Protein 3WA2 (pdb70)

Foldseek 3Di:
DDLQFFDDLVLLVLVLVLCVVVVNFDPQKWWLFKGWAHDDPPVVPDDDFIKMWTWIDGLQPAFIKIWIAGSVVSHTPDIDGDQCLAAHDGFDAPVCFCLVLVLLLPDPVSVVLCVVQVHDSVFKDWGFAFFAADDDPVCRSFDKGKIWIFGAPDDLFDSLQWTWPQWMWMARRSVSGTDDIGGRDGARTHDDTFRCVDCVVVPDDDPPDDDDAAEDPVAAQWDAPSQAWIDHLQWTWGWYQGQQFGTKIAQTWGCQPPDTFTWFGIKTFQWKKKQFDDPDPRPNRGIDGCRQRHRFNNFWAQDDECPRDHYRWDFHWHWTAGGNSRIDTRHRFKTKHKAWDAWDDWDQDPVVRDTDTATKMWIWIWIWGDDPQIKIWIWIAINQGKIKIKIWDWGFANKHFQDPVGDPAWDDQDVRIIGGWIKIKTKMKTQTAGRHQFKWKWKKFKAQDAQDPVHVVRPDIGMDIHTQWWQVSFFAADDVVRPIKMKMFAQPDAAPVRHTWIKIKFFPRDDFDPDDCPDSCCQQPVVRNTFKGKAADDSLQRHQRHNHSRNHRGNDHDNVRSVVGDTNNRGRMMMMGMKIGTDRDDNCPPPIHGIDMGIIMMHIDNSHNDRSCPPRDHDD

Sequence (620 aa):
ASPFRLASAGEIISEEVQGILRTAGLLGPEKRIAYLGVLDPARGAGSEAEDDRRFRRVFIHDVSGARRPQQEVTVVSVVTNGTVIISSAVVELDTAATGELLPVLEEEEFEVVVEQLLLATDERWLKALAARNLDVSKKVRVVAAPLSAGVFEYAEERRGRRILRGLAFVQDFPEDSAWAHPVDGLVAYVVDDVVVSKEVTRRVIDTGVVFPVPAEHGNYTDPEELTGPLRTTQKPISITQPEGPSFTVTGGNHIIEWEKWSLDVGFDVREGVVVLHNIAFRRRDGDRRLRPIINRASIAEMMVVPYGDPSPIRSWQNYFDTGEYLVGQYANSSLELLGCDCLGDITYLSPVISDAFGNPRREIRNGICMHEEDWGIILAKHSDLWSGINYTTRRNRRRMMVIISSFFTTIIGNDYGFFYWYLYLDDGTIIEFEAKATGVVVFTSAFPEGGSDNISSQLAPGLGAPPFHQHIFSARLDMAIDGFTTNRRVEEEDVVVRRQTMMGPGNERGNAFSRKRTVLTRRESEAVRREADARTTGRTWIISNPESKNRLNEPVGYKLLHAHNQQPTLLADPPGSSIARRRAAFATKDLWVTRYADDDERYPTGDFVNQHSSGGGGAGLLPSSSYYIIAQDRDIDGQDIVVWHTFGLLTHHFPRRVVEDWPIMMPPVDDTTVGFKKLRPEGFFDRSPVLDVPANP

Structure (mmCIF, N/CA/C/O backbone):
data_3WA2
#
_entry.id   3WA2
#
_cell.length_a   157.745
_cell.length_b   62.379
_cell.length_c   92.076
_cell.angle_alpha   90.00
_cell.angle_beta   112.10
_cell.angle_gamma   90.00
#
_symmetry.space_group_name_H-M   'C 1 2 1'
#
loop_
_entity.id
_entity.type
_entity.pdbx_description
1 polymer 'Phenylethylamine oxidase'
2 non-polymer 'COPPER (II) ION'
3 non-polymer 'SODIUM ION'
4 non-polymer 1,2-ETHANEDIOL
5 non-polymer DI(HYDROXYETHYL)ETHER
6 non-polymer 'TRIETHYLENE GLYCOL'
7 non-polymer 'TETRAETHYLENE GLYCOL'
8 non-polymer 'PENTAETHYLENE GLYCOL'
9 non-polymer 'OXYGEN MOLECULE'
10 water water
#
loop_
_atom_site.group_PDB
_atom_site.id
_atom_site.type_symbol
_atom_site.label_atom_id
_atom_site.label_alt_id
_atom_site.label_comp_id
_atom_site.label_asym_id
_atom_site.label_entity_id
_atom_site.label_seq_id
_atom_site.pdbx_PDB_ins_code
_atom_site.Cartn_x
_atom_site.Cartn_y
_atom_site.Cartn_z
_atom_site.occupancy
_atom_site.B_iso_or_equiv
_atom_site.auth_seq_id
_atom_site.auth_comp_id
_atom_site.auth_asym_id
_atom_site.auth_atom_id
_atom_site.pdbx_PDB_model_num
ATOM 1 N N . ALA A 1 1 ? 15.242 16.970 59.078 1.00 42.02 9 ALA X N 1
ATOM 2 C CA . ALA A 1 1 ? 14.620 16.656 57.791 1.00 31.23 9 ALA X CA 1
ATOM 3 C C . ALA A 1 1 ? 13.992 15.267 57.802 1.00 25.81 9 ALA X C 1
ATOM 4 O O . ALA A 1 1 ? 14.566 14.328 58.351 1.00 31.50 9 ALA X O 1
ATOM 10 N N . SER A 1 2 ? 12.813 15.126 57.199 1.00 27.83 10 SER X N 1
ATOM 11 C CA . SER A 1 2 ? 12.158 13.829 57.139 1.00 21.27 10 SER X CA 1
ATOM 12 C C . SER A 1 2 ? 12.940 12.892 56.261 1.00 17.69 10 SER X C 1
ATOM 13 O O . SER A 1 2 ? 13.231 13.214 55.087 1.00 18.57 10 SER X O 1
ATOM 21 N N . PRO A 1 3 ? 13.217 11.692 56.775 1.00 18.68 11 PRO X N 1
ATOM 22 C CA . PRO A 1 3 ? 13.852 10.703 55.911 1.00 19.42 11 PRO X CA 1
ATOM 23 C C . PRO A 1 3 ? 12.954 10.264 54.755 1.00 15.68 11 PRO X C 1
ATOM 24 O O . PRO A 1 3 ? 13.465 9.586 53.868 1.00 16.79 11 PRO X O 1
ATOM 35 N N . PHE A 1 4 ? 11.662 10.621 54.768 1.00 14.69 12 PHE X N 1
ATOM 36 C CA . PHE A 1 4 ? 10.730 10.248 53.699 1.00 14.38 12 PHE X CA 1
ATOM 37 C C . PHE A 1 4 ? 10.505 11.359 52.666 1.00 12.91 12 PHE X C 1
ATOM 38 O O . PHE A 1 4 ? 9.643 11.226 51.804 1.00 13.11 12 PHE X O 1
ATOM 55 N N . ARG A 1 5 ? 11.298 12.431 52.724 1.00 12.39 13 ARG X N 1
ATOM 56 C CA . ARG A 1 5 ? 11.131 13.513 51.767 1.00 12.83 13 ARG X CA 1
ATOM 57 C C . ARG A 1 5 ? 11.399 13.025 50.330 1.00 12.05 13 ARG X C 1
ATOM 58 O O . ARG A 1 5 ? 12.142 12.074 50.107 1.00 13.19 13 ARG X O 1
ATOM 79 N N . LEU A 1 6 ? 10.819 13.720 49.367 1.00 12.16 14 LEU X N 1
ATOM 80 C CA . LEU A 1 6 ? 11.096 13.445 47.965 1.00 11.29 14 LEU X CA 1
ATOM 81 C C . LEU A 1 6 ? 12.567 13.656 47.663 1.00 12.51 14 LEU X C 1
ATOM 82 O O . LEU A 1 6 ? 13.204 14.523 48.233 1.00 14.52 14 LEU X O 1
ATOM 98 N N . ALA A 1 7 ? 13.122 12.871 46.749 1.00 13.18 15 ALA X N 1
ATOM 99 C CA . ALA A 1 7 ? 14.458 13.137 46.214 1.00 13.09 15 ALA X CA 1
ATOM 100 C C . ALA A 1 7 ? 14.530 14.549 45.650 1.00 13.87 15 ALA X C 1
ATOM 101 O O . ALA A 1 7 ? 13.623 14.990 44.941 1.00 16.09 15 ALA X O 1
ATOM 108 N N . SER A 1 8 ? 15.626 15.260 45.938 1.00 14.90 16 SER X N 1
ATOM 109 C CA . SER A 1 8 ? 15.834 16.575 45.347 1.00 15.26 16 SER X CA 1
ATOM 110 C C . SER A 1 8 ? 16.820 16.484 44.205 1.00 13.10 16 SER X C 1
ATOM 111 O O . SER A 1 8 ? 17.569 15.503 44.092 1.00 13.53 16 SER X O 1
ATOM 119 N N . ALA A 1 9 ? 16.806 17.509 43.364 1.00 13.85 17 ALA X N 1
ATOM 120 C CA . ALA A 1 9 ? 17.740 17.601 42.249 1.00 14.37 17 ALA X CA 1
ATOM 121 C C . ALA A 1 9 ? 19.179 17.454 42.737 1.00 12.89 17 ALA X C 1
ATOM 122 O O . ALA A 1 9 ? 19.975 16.752 42.116 1.00 13.75 17 ALA X O 1
ATOM 129 N N . GLY A 1 10 ? 19.509 18.082 43.860 1.00 14.47 18 GLY X N 1
ATOM 130 C CA . GLY A 1 10 ? 20.856 18.002 44.390 1.00 14.67 18 GLY X CA 1
ATOM 131 C C . GLY A 1 10 ? 21.249 16.608 44.843 1.00 13.43 18 GLY X C 1
ATOM 132 O O . GLY A 1 10 ? 22.404 16.188 44.685 1.00 15.74 18 GLY X O 1
ATOM 136 N N . GLU A 1 11 ? 20.300 15.851 45.394 1.00 13.59 19 GLU X N 1
ATOM 137 C CA . GLU A 1 11 ? 20.612 14.479 45.737 1.00 14.04 19 GLU X CA 1
ATOM 138 C C . GLU A 1 11 ? 20.940 13.665 44.492 1.00 12.17 19 GLU X C 1
ATOM 139 O O . GLU A 1 11 ? 21.855 12.845 44.522 1.00 13.83 19 GLU X O 1
ATOM 151 N N A ILE A 1 12 ? 20.172 13.871 43.420 0.20 13.82 20 ILE X N 1
ATOM 152 N N B ILE A 1 12 ? 20.183 13.846 43.417 0.80 12.26 20 ILE X N 1
ATOM 153 C CA A ILE A 1 12 ? 20.412 13.186 42.154 0.20 11.58 20 ILE X CA 1
ATOM 154 C CA B ILE A 1 12 ? 20.459 13.088 42.218 0.80 12.39 20 ILE X CA 1
ATOM 155 C C A ILE A 1 12 ? 21.820 13.480 41.667 0.20 14.11 20 ILE X C 1
ATOM 156 C C B ILE A 1 12 ? 21.837 13.470 41.644 0.80 12.79 20 ILE X C 1
ATOM 157 O O A ILE A 1 12 ? 22.581 12.575 41.322 0.20 15.10 20 ILE X O 1
ATOM 158 O O B ILE A 1 12 ? 22.620 12.602 41.254 0.80 13.17 20 ILE X O 1
ATOM 189 N N . SER A 1 13 ? 22.153 14.764 41.640 1.00 13.13 21 SER X N 1
ATOM 190 C CA . SER A 1 13 ? 23.452 15.213 41.177 1.00 15.48 21 SER X CA 1
ATOM 191 C C . SER A 1 13 ? 24.555 14.655 42.047 1.00 14.32 21 SER X C 1
ATOM 192 O O . SER A 1 13 ? 25.645 14.360 41.571 1.00 15.03 21 SER X O 1
ATOM 201 N N . GLU A 1 14 ? 24.308 14.556 43.337 1.00 14.45 22 GLU X N 1
ATOM 202 C CA A GLU A 1 14 ? 25.320 13.975 44.206 0.42 13.62 22 GLU X CA 1
ATOM 203 C CA B GLU A 1 14 ? 25.260 13.966 44.251 0.58 15.48 22 GLU X CA 1
ATOM 204 C C . GLU A 1 14 ? 25.487 12.481 43.940 1.00 13.06 22 GLU X C 1
ATOM 205 O O . GLU A 1 14 ? 26.615 11.987 43.977 1.00 15.58 22 GLU X O 1
ATOM 228 N N . VAL A 1 15 ? 24.404 11.754 43.656 1.00 13.12 23 VAL X N 1
ATOM 229 C CA . VAL A 1 15 ? 24.557 10.363 43.270 1.00 12.40 23 VAL X CA 1
ATOM 230 C C . VAL A 1 15 ? 25.417 10.263 42.019 1.00 12.40 23 VAL X C 1
ATOM 231 O O . VAL A 1 15 ? 26.335 9.436 41.955 1.00 12.61 23 VAL X O 1
ATOM 244 N N . GLN A 1 16 ? 25.133 11.106 41.032 1.00 12.41 24 GLN X N 1
ATOM 245 C CA . GLN A 1 16 ? 25.942 11.169 39.816 1.00 12.19 24 GLN X CA 1
ATOM 246 C C . GLN A 1 16 ? 27.418 11.371 40.148 1.00 12.94 24 GLN X C 1
ATOM 247 O O . GLN A 1 16 ? 28.286 10.656 39.623 1.00 13.85 24 GLN X O 1
ATOM 261 N N . GLY A 1 17 ? 27.706 12.327 41.028 1.00 13.80 25 GLY X N 1
ATOM 262 C CA . GLY A 1 17 ? 29.078 12.643 41.370 1.00 14.98 25 GLY X CA 1
ATOM 263 C C . GLY A 1 17 ? 29.760 11.510 42.103 1.00 13.31 25 GLY X C 1
ATOM 264 O O . GLY A 1 17 ? 30.940 11.212 41.893 1.00 14.99 25 GLY X O 1
ATOM 268 N N . ILE A 1 18 ? 29.031 10.881 43.015 1.00 14.41 26 ILE X N 1
ATOM 269 C CA . ILE A 1 18 ? 29.571 9.754 43.749 1.00 13.64 26 ILE X CA 1
ATOM 270 C C . ILE A 1 18 ? 29.907 8.587 42.799 1.00 12.69 26 ILE X C 1
ATOM 271 O O . ILE A 1 18 ? 30.979 7.972 42.893 1.00 14.42 26 ILE X O 1
ATOM 287 N N . LEU A 1 19 ? 28.977 8.253 41.903 1.00 13.58 27 LEU X N 1
ATOM 288 C CA . LEU A 1 19 ? 29.209 7.190 40.933 1.00 13.05 27 LEU X CA 1
ATOM 289 C C . LEU A 1 19 ? 30.402 7.518 40.046 1.00 12.78 27 LEU X C 1
ATOM 290 O O . LEU A 1 19 ? 31.240 6.646 39.786 1.00 14.45 27 LEU X O 1
ATOM 306 N N . ARG A 1 20 ? 30.479 8.773 39.596 1.00 13.55 28 ARG X N 1
ATOM 307 C CA . ARG A 1 20 ? 31.592 9.216 38.753 1.00 13.10 28 ARG X CA 1
ATOM 308 C C . ARG A 1 20 ? 32.907 9.003 39.461 1.00 13.51 28 ARG X C 1
ATOM 309 O O . ARG A 1 20 ? 33.828 8.409 38.919 1.00 15.67 28 ARG X O 1
ATOM 330 N N . THR A 1 21 ? 33.006 9.505 40.686 1.00 14.42 29 THR X N 1
ATOM 331 C CA . THR A 1 21 ? 34.263 9.467 41.423 1.00 14.33 29 THR X CA 1
ATOM 332 C C . THR A 1 21 ? 34.662 8.005 41.699 1.00 14.92 29 THR X C 1
ATOM 333 O O . THR A 1 21 ? 35.858 7.681 41.753 1.00 18.46 29 THR X O 1
ATOM 344 N N . ALA A 1 22 ? 33.680 7.116 41.850 1.00 15.69 30 ALA X N 1
ATOM 345 C CA . ALA A 1 22 ? 33.955 5.712 42.122 1.00 16.89 30 ALA X CA 1
ATOM 346 C C . ALA A 1 22 ? 34.301 4.884 40.870 1.00 18.11 30 ALA X C 1
ATOM 347 O O . ALA A 1 22 ? 34.620 3.703 40.975 1.00 20.56 30 ALA X O 1
ATOM 354 N N . GLY A 1 23 ? 34.232 5.484 39.691 1.00 17.44 31 GLY X N 1
ATOM 355 C CA . GLY A 1 23 ? 34.533 4.778 38.458 1.00 17.33 31 GLY X CA 1
ATOM 356 C C . GLY A 1 23 ? 33.380 3.987 37.870 1.00 17.64 31 GLY X C 1
ATOM 357 O O . GLY A 1 23 ? 33.590 3.127 37.010 1.00 19.34 31 GLY X O 1
ATOM 361 N N . LEU A 1 24 ? 32.163 4.301 38.302 1.00 16.33 32 LEU X N 1
ATOM 362 C CA . LEU A 1 24 ? 30.984 3.517 37.944 1.00 16.06 32 LEU X CA 1
ATOM 363 C C . LEU A 1 24 ? 30.096 4.214 36.928 1.00 14.71 32 LEU X C 1
ATOM 364 O O . LEU A 1 24 ? 29.045 3.658 36.540 1.00 18.53 32 LEU X O 1
ATOM 380 N N . LEU A 1 25 ? 30.475 5.428 36.521 1.00 15.08 33 LEU X N 1
ATOM 381 C CA . LEU A 1 25 ? 29.652 6.188 35.589 1.00 15.23 33 LEU X CA 1
ATOM 382 C C . LEU A 1 25 ? 30.457 6.906 34.511 1.00 14.77 33 LEU X C 1
ATOM 383 O O . LEU A 1 25 ? 30.340 8.113 34.340 1.00 16.57 33 LEU X O 1
ATOM 399 N N . GLY A 1 26 ? 31.259 6.148 33.781 1.00 15.32 34 GLY X N 1
ATOM 400 C CA . GLY A 1 26 ? 31.931 6.670 32.604 1.00 17.34 34 GLY X CA 1
ATOM 401 C C . GLY A 1 26 ? 30.953 6.898 31.458 1.00 16.92 34 GLY X C 1
ATOM 402 O O . GLY A 1 26 ? 29.744 6.644 31.575 1.00 16.16 34 GLY X O 1
ATOM 406 N N . PRO A 1 27 ? 31.477 7.370 30.316 1.00 17.74 35 PRO X N 1
ATOM 407 C CA . PRO A 1 27 ? 30.629 7.790 29.187 1.00 17.41 35 PRO X CA 1
ATOM 408 C C . PRO A 1 27 ? 29.847 6.656 28.503 1.00 15.93 35 PRO X C 1
ATOM 409 O O . PRO A 1 27 ? 28.877 6.949 27.801 1.00 18.96 35 PRO X O 1
ATOM 420 N N . GLU A 1 28 ? 30.219 5.402 28.744 1.00 16.68 36 GLU X N 1
ATOM 421 C CA . GLU A 1 28 ? 29.496 4.271 28.180 1.00 17.58 36 GLU X CA 1
ATOM 422 C C . GLU A 1 28 ? 28.317 3.817 29.072 1.00 15.78 36 GLU X C 1
ATOM 423 O O . GLU A 1 28 ? 27.596 2.901 28.701 1.00 16.30 36 GLU X O 1
ATOM 435 N N . LYS A 1 29 ? 28.142 4.441 30.233 1.00 15.08 37 LYS X N 1
ATOM 436 C CA . LYS A 1 29 ? 27.130 4.020 31.198 1.00 14.81 37 LYS X CA 1
ATOM 437 C C . LYS A 1 29 ? 25.807 4.779 31.029 1.00 14.04 37 LYS X C 1
ATOM 438 O O . LYS A 1 29 ? 25.796 5.940 30.623 1.00 15.41 37 LYS X O 1
ATOM 457 N N . ARG A 1 30 ? 24.697 4.104 31.327 1.00 15.56 38 ARG X N 1
ATOM 458 C CA . ARG A 1 30 ? 23.377 4.701 31.250 1.00 15.54 38 ARG X CA 1
ATOM 459 C C . ARG A 1 30 ? 22.606 4.244 32.455 1.00 15.27 38 ARG X C 1
ATOM 460 O O . ARG A 1 30 ? 22.506 3.036 32.711 1.00 17.60 38 ARG X O 1
ATOM 481 N N . ILE A 1 31 ? 22.032 5.190 33.172 1.00 13.57 39 ILE X N 1
ATOM 482 C CA . ILE A 1 31 ? 21.197 4.857 34.327 1.00 12.10 39 ILE X CA 1
ATOM 483 C C . ILE A 1 31 ? 19.813 4.417 33.852 1.00 11.55 39 ILE X C 1
ATOM 484 O O . ILE A 1 31 ? 19.111 5.197 33.204 1.00 14.21 39 ILE X O 1
ATOM 500 N N . ALA A 1 32 ? 19.455 3.155 34.128 1.00 12.26 40 ALA X N 1
ATOM 501 C CA . ALA A 1 32 ? 18.162 2.607 33.728 1.00 11.88 40 ALA X CA 1
ATOM 502 C C . ALA A 1 32 ? 17.115 2.721 34.833 1.00 9.98 40 ALA X C 1
ATOM 503 O O . ALA A 1 32 ? 15.915 2.617 34.560 1.00 12.98 40 ALA X O 1
ATOM 510 N N . TYR A 1 33 ? 17.578 2.889 36.073 1.00 11.11 41 TYR X N 1
ATOM 511 C CA . TYR A 1 33 ? 16.701 3.058 37.238 1.00 10.21 41 TYR X CA 1
ATOM 512 C C . TYR A 1 33 ? 17.507 3.773 38.318 1.00 10.61 41 TYR X C 1
ATOM 513 O O . TYR A 1 33 ? 18.676 3.443 38.527 1.00 10.84 41 TYR X O 1
ATOM 531 N N . LEU A 1 34 ? 16.897 4.731 39.006 1.00 10.12 42 LEU X N 1
ATOM 532 C CA . LEU A 1 34 ? 17.522 5.376 40.152 1.00 10.32 42 LEU X CA 1
ATOM 533 C C . LEU A 1 34 ? 16.403 5.792 41.086 1.00 10.36 42 LEU X C 1
ATOM 534 O O . LEU A 1 34 ? 15.441 6.399 40.643 1.00 10.62 42 LEU X O 1
ATOM 550 N N . GLY A 1 35 ? 16.529 5.482 42.375 1.00 10.19 43 GLY X N 1
ATOM 551 C CA . GLY A 1 35 ? 15.542 5.942 43.325 1.00 11.19 43 GLY X CA 1
ATOM 552 C C . GLY A 1 35 ? 16.058 5.891 44.750 1.00 10.85 43 GLY X C 1
ATOM 553 O O . GLY A 1 35 ? 16.927 5.080 45.077 1.00 11.29 43 GLY X O 1
ATOM 557 N N . VAL A 1 36 ? 15.500 6.739 45.607 1.00 11.67 44 VAL X N 1
ATOM 558 C CA . VAL A 1 36 ? 15.833 6.725 47.022 1.00 12.13 44 VAL X CA 1
ATOM 559 C C . VAL A 1 36 ? 15.270 5.451 47.629 1.00 12.53 44 VAL X C 1
ATOM 560 O O . VAL A 1 36 ? 14.203 4.979 47.237 1.00 15.23 44 VAL X O 1
ATOM 573 N N . LEU A 1 37 ? 16.022 4.905 48.574 1.00 12.47 45 LEU X N 1
ATOM 574 C CA . LEU A 1 37 ? 15.565 3.820 49.418 1.00 14.05 45 LEU X CA 1
ATOM 575 C C . LEU A 1 37 ? 14.872 4.331 50.665 1.00 12.47 45 LEU X C 1
ATOM 576 O O . LEU A 1 37 ? 15.173 5.404 51.180 1.00 14.51 45 LEU X O 1
ATOM 592 N N . ASP A 1 38 ? 13.907 3.561 51.140 1.00 12.71 46 ASP X N 1
ATOM 593 C CA . ASP A 1 38 ? 13.226 3.904 52.371 1.00 13.78 46 ASP X CA 1
ATOM 594 C C . ASP A 1 38 ? 14.151 3.641 53.548 1.00 13.15 46 ASP X C 1
ATOM 595 O O . ASP A 1 38 ? 15.067 2.832 53.444 1.00 15.04 46 ASP X O 1
ATOM 604 N N . PRO A 1 39 ? 13.899 4.317 54.670 1.00 16.29 47 PRO X N 1
ATOM 605 C CA . PRO A 1 39 ? 14.697 4.092 55.873 1.00 21.77 47 PRO X CA 1
ATOM 606 C C . PRO A 1 39 ? 14.546 2.672 56.356 1.00 22.20 47 PRO X C 1
ATOM 607 O O . PRO A 1 39 ? 13.465 2.104 56.219 1.00 23.17 47 PRO X O 1
ATOM 618 N N . ALA A 1 40 ? 15.601 2.129 56.955 1.00 33.79 48 ALA X N 1
ATOM 619 C CA . ALA A 1 40 ? 15.535 0.823 57.595 1.00 38.93 48 ALA X CA 1
ATOM 620 C C . ALA A 1 40 ? 14.634 0.869 58.823 1.00 56.77 48 ALA X C 1
ATOM 621 O O . ALA A 1 40 ? 14.418 1.928 59.410 1.00 89.79 48 ALA X O 1
ATOM 628 N N . ARG A 1 41 ? 14.098 -0.289 59.191 1.00 50.11 49 ARG X N 1
ATOM 629 C CA . ARG A 1 41 ? 13.315 -0.424 60.409 1.00 39.90 49 ARG X CA 1
ATOM 630 C C . ARG A 1 41 ? 14.136 0.013 61.620 1.00 69.21 49 ARG X C 1
ATOM 631 O O . ARG A 1 41 ? 15.326 -0.283 61.709 1.00 110.18 49 ARG X O 1
ATOM 652 N N . GLY A 1 42 ? 13.494 0.723 62.542 1.00 76.39 50 GLY X N 1
ATOM 653 C CA . GLY A 1 42 ? 14.133 1.135 63.779 1.00 81.68 50 GLY X CA 1
ATOM 654 C C . GLY A 1 42 ? 15.210 2.186 63.583 1.00 61.41 50 GLY X C 1
ATOM 655 O O . GLY A 1 42 ? 16.017 2.425 64.483 1.00 75.06 50 GLY X O 1
ATOM 659 N N . ALA A 1 43 ? 15.220 2.822 62.415 1.00 49.93 51 ALA X N 1
ATOM 660 C CA . ALA A 1 43 ? 16.246 3.807 62.086 1.00 55.28 51 ALA X CA 1
ATOM 661 C C . ALA A 1 43 ? 15.794 5.219 62.428 1.00 74.12 51 ALA X C 1
ATOM 662 O O . ALA A 1 43 ? 16.619 6.134 62.477 1.00 85.42 51 ALA X O 1
ATOM 669 N N . GLY A 1 44 ? 14.489 5.386 62.647 1.00 82.90 52 GLY X N 1
ATOM 670 C CA . GLY A 1 44 ? 13.901 6.668 63.003 1.00 120.00 52 GLY X CA 1
ATOM 671 C C . GLY A 1 44 ? 14.787 7.467 63.932 1.00 119.30 52 GLY X C 1
ATOM 672 O O . GLY A 1 44 ? 14.944 8.679 63.769 1.00 102.31 52 GLY X O 1
ATOM 676 N N . SER A 1 45 ? 15.367 6.776 64.909 1.00 98.32 53 SER X N 1
ATOM 677 C CA . SER A 1 45 ? 16.442 7.328 65.717 1.00 127.97 53 SER X CA 1
ATOM 678 C C . SER A 1 45 ? 17.760 6.649 65.325 1.00 96.09 53 SER X C 1
ATOM 679 O O . SER A 1 45 ? 17.943 5.464 65.614 1.00 138.47 53 SER X O 1
ATOM 687 N N . GLU A 1 46 ? 18.679 7.358 64.667 1.00 96.18 54 GLU X N 1
ATOM 688 C CA . GLU A 1 46 ? 18.534 8.766 64.297 1.00 130.27 54 GLU X CA 1
ATOM 689 C C . GLU A 1 46 ? 19.587 9.075 63.240 1.00 101.87 54 GLU X C 1
ATOM 690 O O . GLU A 1 46 ? 20.317 8.181 62.816 1.00 169.03 54 GLU X O 1
ATOM 702 N N . ALA A 1 47 ? 19.613 10.327 62.786 1.00 135.44 55 ALA X N 1
ATOM 703 C CA . ALA A 1 47 ? 20.630 10.855 61.887 1.00 95.54 55 ALA X CA 1
ATOM 704 C C . ALA A 1 47 ? 20.356 10.405 60.470 1.00 79.74 55 ALA X C 1
ATOM 705 O O . ALA A 1 47 ? 19.954 9.270 60.232 1.00 76.12 55 ALA X O 1
ATOM 712 N N . GLU A 1 48 ? 20.575 11.320 59.537 1.00 99.28 56 GLU X N 1
ATOM 713 C CA . GLU A 1 48 ? 20.310 11.073 58.135 1.00 57.94 56 GLU X CA 1
ATOM 714 C C . GLU A 1 48 ? 21.079 9.877 57.617 1.00 31.17 56 GLU X C 1
ATOM 715 O O . GLU A 1 48 ? 22.212 9.666 57.994 1.00 30.38 56 GLU X O 1
ATOM 727 N N A ASP A 1 49 ? 20.473 9.2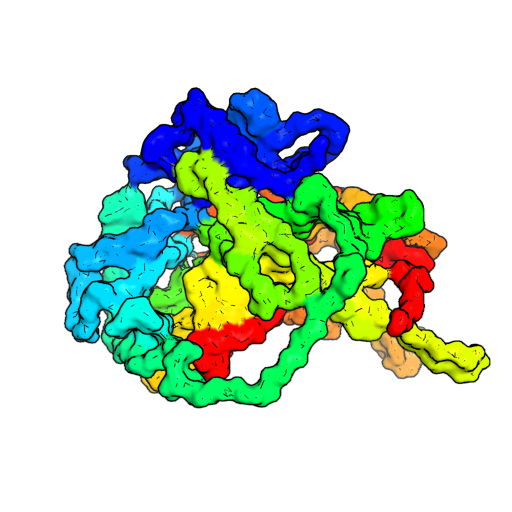04 56.640 0.22 22.32 57 ASP X N 1
ATOM 728 N N B ASP A 1 49 ? 20.423 9.010 56.852 0.78 36.62 57 ASP X N 1
ATOM 729 C CA A ASP A 1 49 ? 21.058 8.036 55.996 0.22 18.45 57 ASP X CA 1
ATOM 730 C CA B ASP A 1 49 ? 21.136 8.149 55.905 0.78 26.79 57 ASP X CA 1
ATOM 731 C C A ASP A 1 49 ? 20.430 7.804 54.608 0.22 19.20 57 ASP X C 1
ATOM 732 C C B ASP A 1 49 ? 20.231 7.925 54.719 0.78 18.39 57 ASP X C 1
ATOM 733 O O A ASP A 1 49 ? 20.029 6.684 54.279 0.22 23.17 57 ASP X O 1
ATOM 734 O O B ASP A 1 49 ? 19.436 6.975 54.645 0.78 19.60 57 ASP X O 1
ATOM 751 N N . ARG A 1 50 ? 20.356 8.862 53.796 1.00 16.14 58 ARG X N 1
ATOM 752 C CA . ARG A 1 50 ? 19.669 8.824 52.524 1.00 13.98 58 ARG X CA 1
ATOM 753 C C . ARG A 1 50 ? 20.490 8.004 51.554 1.00 13.09 58 ARG X C 1
ATOM 754 O O . ARG A 1 50 ? 21.612 8.374 51.188 1.00 16.23 58 ARG X O 1
ATOM 776 N N . ARG A 1 51 ? 19.944 6.852 51.173 1.00 13.67 59 ARG X N 1
ATOM 777 C CA . ARG A 1 51 ? 20.592 5.948 50.244 1.00 12.85 59 ARG X CA 1
ATOM 778 C C . ARG A 1 51 ? 19.796 5.859 48.952 1.00 12.53 59 ARG X C 1
ATOM 779 O O . ARG A 1 51 ? 18.573 5.929 48.973 1.00 13.33 59 ARG X O 1
ATOM 800 N N . PHE A 1 52 ? 20.499 5.708 47.832 1.00 11.72 60 PHE X N 1
ATOM 801 C CA . PHE A 1 52 ? 19.897 5.577 46.510 1.00 12.64 60 PHE X CA 1
ATOM 802 C C . PHE A 1 52 ? 20.354 4.282 45.852 1.00 11.38 60 PHE X C 1
ATOM 803 O O . PHE A 1 52 ? 21.533 3.910 45.933 1.00 14.01 60 PHE X O 1
ATOM 820 N N A ARG A 1 53 ? 19.427 3.621 45.163 0.48 11.13 61 ARG X N 1
ATOM 821 N N B ARG A 1 53 ? 19.416 3.604 45.191 0.52 11.08 61 ARG X N 1
ATOM 822 C CA A ARG A 1 53 ? 19.731 2.405 44.436 0.48 11.02 61 ARG X CA 1
ATOM 823 C CA B ARG A 1 53 ? 19.693 2.392 44.439 0.52 11.27 61 ARG X CA 1
ATOM 824 C C A ARG A 1 53 ? 19.639 2.673 42.938 0.48 10.97 61 ARG X C 1
ATOM 825 C C B ARG A 1 53 ? 19.693 2.752 42.957 0.52 10.07 61 ARG X C 1
ATOM 826 O O A ARG A 1 53 ? 18.716 3.332 42.469 0.48 11.78 61 ARG X O 1
ATOM 827 O O B ARG A 1 53 ? 18.884 3.572 42.515 0.52 9.60 61 ARG X O 1
ATOM 868 N N . VAL A 1 54 ? 20.621 2.167 42.202 1.00 11.40 62 VAL X N 1
ATOM 869 C CA . VAL A 1 54 ? 20.827 2.540 40.817 1.00 12.08 62 VAL X CA 1
ATOM 870 C C . VAL A 1 54 ? 21.084 1.283 39.998 1.00 11.35 62 VAL X C 1
ATOM 871 O O . VAL A 1 54 ? 21.857 0.411 40.427 1.00 12.60 62 VAL X O 1
ATOM 885 N N . PHE A 1 55 ? 20.439 1.174 38.834 1.00 11.54 63 PHE X N 1
ATOM 886 C CA . PHE A 1 55 ? 20.716 0.100 37.863 1.00 11.86 63 PHE X CA 1
ATOM 887 C C . PHE A 1 55 ? 21.443 0.792 36.700 1.00 11.52 63 PHE X C 1
ATOM 888 O O . PHE A 1 55 ? 20.905 1.723 36.099 1.00 12.05 63 PHE X O 1
ATOM 905 N N . ILE A 1 56 ? 22.652 0.339 36.394 1.00 13.00 64 ILE X N 1
ATOM 906 C CA . ILE A 1 56 ? 23.504 1.002 35.405 1.00 13.11 64 ILE X CA 1
ATOM 907 C C . ILE A 1 56 ? 23.790 0.075 34.223 1.00 12.86 64 ILE X C 1
ATOM 908 O O . ILE A 1 56 ? 24.446 -0.957 34.373 1.00 14.07 64 ILE X O 1
ATOM 924 N N . HIS A 1 57 ? 23.290 0.462 33.057 1.00 14.00 65 HIS X N 1
ATOM 925 C CA . HIS A 1 57 ? 23.497 -0.233 31.801 1.00 13.74 65 HIS X CA 1
ATOM 926 C C . HIS A 1 57 ? 24.820 0.223 31.176 1.00 13.82 65 HIS X C 1
ATOM 927 O O . HIS A 1 57 ? 25.311 1.299 31.480 1.00 15.18 65 HIS X O 1
ATOM 942 N N . ASP A 1 58 ? 25.379 -0.611 30.311 1.00 14.82 66 ASP X N 1
ATOM 943 C CA . ASP A 1 58 ? 26.620 -0.285 29.615 1.00 14.61 66 ASP X CA 1
ATOM 944 C C . ASP A 1 58 ? 26.409 -0.495 28.118 1.00 14.76 66 ASP X C 1
ATOM 945 O O . ASP A 1 58 ? 26.114 -1.603 27.669 1.00 15.85 66 ASP X O 1
ATOM 954 N N . VAL A 1 59 ? 26.555 0.572 27.331 1.00 15.73 67 VAL X N 1
ATOM 955 C CA . VAL A 1 59 ? 26.254 0.477 25.900 1.00 15.20 67 VAL X CA 1
ATOM 956 C C . VAL A 1 59 ? 27.355 -0.206 25.090 1.00 16.57 67 VAL X C 1
ATOM 957 O O . VAL A 1 59 ? 27.157 -0.518 23.919 1.00 19.48 67 VAL X O 1
ATOM 970 N N . SER A 1 60 ? 28.503 -0.453 25.708 1.00 18.10 68 SER X N 1
ATOM 971 C CA . SER A 1 60 ? 29.633 -1.053 25.008 1.00 22.73 68 SER X CA 1
ATOM 972 C C . SER A 1 60 ? 29.602 -2.580 25.046 1.00 23.99 68 SER X C 1
ATOM 973 O O . SER A 1 60 ? 30.414 -3.225 24.399 1.00 27.07 68 SER X O 1
ATOM 981 N N . GLY A 1 61 ? 28.683 -3.159 25.813 1.00 20.27 69 GLY X N 1
ATOM 982 C CA . GLY A 1 61 ? 28.554 -4.602 25.879 1.00 22.55 69 GLY X CA 1
ATOM 983 C C . GLY A 1 61 ? 29.026 -5.218 27.184 1.00 22.32 69 GLY X C 1
ATOM 984 O O . GLY A 1 61 ? 28.867 -6.421 27.395 1.00 28.16 69 GLY X O 1
ATOM 988 N N . ALA A 1 62 ? 29.584 -4.398 28.067 1.00 20.69 70 ALA X N 1
ATOM 989 C CA . ALA A 1 62 ? 30.043 -4.880 29.359 1.00 20.94 70 ALA X CA 1
ATOM 990 C C . ALA A 1 62 ? 28.841 -5.149 30.253 1.00 18.50 70 ALA X C 1
ATOM 991 O O . ALA A 1 62 ? 27.715 -4.716 29.977 1.00 19.50 70 ALA X O 1
ATOM 998 N N . ARG A 1 63 ? 29.069 -5.861 31.340 1.00 18.57 71 ARG X N 1
ATOM 999 C CA A ARG A 1 63 ? 28.001 -6.220 32.263 0.40 19.17 71 ARG X CA 1
ATOM 1000 C CA B ARG A 1 63 ? 27.949 -6.199 32.192 0.60 17.57 71 ARG X CA 1
ATOM 1001 C C . ARG A 1 63 ? 27.413 -4.996 32.961 1.00 18.05 71 ARG X C 1
ATOM 1002 O O . ARG A 1 63 ? 28.144 -4.082 33.330 1.00 19.18 71 ARG X O 1
ATOM 1043 N N . PRO A 1 64 ? 26.096 -4.990 33.178 1.00 15.83 72 PRO X N 1
ATOM 1044 C CA . PRO A 1 64 ? 25.491 -3.906 33.939 1.00 16.23 72 PRO X CA 1
ATOM 1045 C C . PRO A 1 64 ? 25.732 -4.092 35.418 1.00 14.05 72 PRO X C 1
ATOM 1046 O O . PRO A 1 64 ? 26.233 -5.156 35.826 1.00 16.00 72 PRO X O 1
ATOM 1057 N N . GLN A 1 65 ? 25.399 -3.080 36.209 1.00 15.12 73 GLN X N 1
ATOM 1058 C CA A GLN A 1 65 ? 25.633 -3.125 37.644 0.42 13.19 73 GLN X CA 1
ATOM 1059 C CA B GLN A 1 65 ? 25.627 -3.135 37.642 0.58 14.10 73 GLN X CA 1
ATOM 1060 C C . GLN A 1 65 ? 24.433 -2.650 38.429 1.00 13.34 73 GLN X C 1
ATOM 1061 O O . GLN A 1 65 ? 23.693 -1.805 37.973 1.00 13.80 73 GLN X O 1
ATOM 1088 N N . GLU A 1 66 ? 24.277 -3.222 39.613 1.00 13.44 74 GLU X N 1
ATOM 1089 C CA . GLU A 1 66 ? 23.365 -2.693 40.608 1.00 12.96 74 GLU X CA 1
ATOM 1090 C C . GLU A 1 66 ? 24.213 -2.031 41.691 1.00 12.91 74 GLU X C 1
ATOM 1091 O O . GLU A 1 66 ? 25.130 -2.655 42.235 1.00 14.61 74 GLU X O 1
ATOM 1103 N N . VAL A 1 67 ? 23.919 -0.774 41.998 1.00 14.27 75 VAL X N 1
ATOM 1104 C CA . VAL A 1 67 ? 24.725 0.015 42.942 1.00 14.30 75 VAL X CA 1
ATOM 1105 C C . VAL A 1 67 ? 23.854 0.712 43.971 1.00 13.53 75 VAL X C 1
ATOM 1106 O O . VAL A 1 67 ? 22.817 1.273 43.619 1.00 14.86 75 VAL X O 1
ATOM 1119 N N . THR A 1 68 ? 24.252 0.650 45.245 1.00 13.00 76 THR X N 1
ATOM 1120 C CA . THR A 1 68 ? 23.619 1.482 46.269 1.00 13.80 76 THR X CA 1
ATOM 1121 C C . THR A 1 68 ? 24.651 2.491 46.768 1.00 11.72 76 THR X C 1
ATOM 1122 O O . THR A 1 68 ? 25.784 2.118 47.068 1.00 13.80 76 THR X O 1
ATOM 1133 N N . VAL A 1 69 ? 24.240 3.751 46.822 1.00 13.08 77 VAL X N 1
ATOM 1134 C CA A VAL A 1 69 ? 25.109 4.787 47.368 0.45 14.37 77 VAL X CA 1
ATOM 1135 C CA B VAL A 1 69 ? 25.046 4.893 47.247 0.55 13.37 77 VAL X CA 1
ATOM 1136 C C . VAL A 1 69 ? 24.451 5.504 48.525 1.00 13.94 77 VAL X C 1
ATOM 1137 O O . VAL A 1 69 ? 23.229 5.555 48.647 1.00 15.27 77 VAL X O 1
ATOM 1162 N N . SER A 1 70 ? 25.307 6.003 49.417 1.00 13.65 78 SER X N 1
ATOM 1163 C CA . SER A 1 70 ? 24.878 6.862 50.511 1.00 15.07 78 SER X CA 1
ATOM 1164 C C . SER A 1 70 ? 25.114 8.292 50.078 1.00 13.08 78 SER X C 1
ATOM 1165 O O . SER A 1 70 ? 26.278 8.740 50.024 1.00 14.85 78 SER X O 1
ATOM 1173 N N . VAL A 1 71 ? 24.065 9.030 49.734 1.00 14.12 79 VAL X N 1
ATOM 1174 C CA A VAL A 1 71 ? 24.277 10.431 49.372 0.58 15.70 79 VAL X CA 1
ATOM 1175 C CA B VAL A 1 71 ? 24.218 10.433 49.371 0.42 14.34 79 VAL X CA 1
ATOM 1176 C C . VAL A 1 71 ? 24.621 11.228 50.615 1.00 14.94 79 VAL X C 1
ATOM 1177 O O . VAL A 1 71 ? 25.322 12.225 50.522 1.00 17.97 79 VAL X O 1
ATOM 1202 N N . THR A 1 72 ? 24.156 10.795 51.778 1.00 14.75 80 THR X N 1
ATOM 1203 C CA . THR A 1 72 ? 24.507 11.461 53.032 1.00 16.50 80 THR X CA 1
ATOM 1204 C C . THR A 1 72 ? 26.013 11.488 53.225 1.00 15.72 80 THR X C 1
ATOM 1205 O O . THR A 1 72 ? 26.589 12.515 53.573 1.00 17.89 80 THR X O 1
ATOM 1216 N N . ASN A 1 73 ? 26.667 10.364 52.980 1.00 16.45 81 ASN X N 1
ATOM 1217 C CA . ASN A 1 73 ? 28.083 10.231 53.301 1.00 15.31 81 ASN X CA 1
ATOM 1218 C C . ASN A 1 73 ? 29.001 10.287 52.093 1.00 15.73 81 ASN X C 1
ATOM 1219 O O . ASN A 1 73 ? 30.223 10.263 52.238 1.00 17.16 81 ASN X O 1
ATOM 1230 N N . GLY A 1 74 ? 28.423 10.391 50.905 1.00 15.31 82 GLY X N 1
ATOM 1231 C CA . GLY A 1 74 ? 29.214 10.499 49.697 1.00 15.23 82 GLY X CA 1
ATOM 1232 C C . GLY A 1 74 ? 29.961 9.235 49.325 1.00 16.24 82 GLY X C 1
ATOM 1233 O O . GLY A 1 74 ? 31.030 9.293 48.707 1.00 18.59 82 GLY X O 1
ATOM 1237 N N . THR A 1 75 ? 29.375 8.086 49.640 1.00 17.40 83 THR X N 1
ATOM 1238 C CA . THR A 1 75 ? 30.020 6.781 49.463 1.00 17.14 83 THR X CA 1
ATOM 1239 C C . THR A 1 75 ? 29.206 5.768 48.657 1.00 17.17 83 THR X C 1
ATOM 1240 O O . THR A 1 75 ? 27.995 5.843 48.590 1.00 16.03 83 THR X O 1
ATOM 1251 N N . VAL A 1 76 ? 29.893 4.815 48.032 1.00 18.54 84 VAL X N 1
ATOM 1252 C CA . VAL A 1 76 ? 29.258 3.634 47.465 1.00 16.51 84 VAL X CA 1
ATOM 1253 C C . VAL A 1 76 ? 29.166 2.594 48.571 1.00 17.28 84 VAL X C 1
ATOM 1254 O O . VAL A 1 76 ? 30.169 2.221 49.154 1.00 22.86 84 VAL X O 1
ATOM 1267 N N A ILE A 1 77 ? 27.943 2.129 48.821 0.55 16.26 85 ILE X N 1
ATOM 1268 N N B ILE A 1 77 ? 27.965 2.164 48.911 0.45 18.26 85 ILE X N 1
ATOM 1269 C CA A ILE A 1 77 ? 27.644 1.072 49.784 0.55 17.11 85 ILE X CA 1
ATOM 1270 C CA B ILE A 1 77 ? 27.824 1.143 49.929 0.45 20.29 85 ILE X CA 1
ATOM 1271 C C A ILE A 1 77 ? 27.853 -0.336 49.216 0.55 16.40 85 ILE X C 1
ATOM 1272 C C B ILE A 1 77 ? 28.093 -0.216 49.295 0.45 22.84 85 ILE X C 1
ATOM 1273 O O A ILE A 1 77 ? 28.412 -1.210 49.877 0.55 19.07 85 ILE X O 1
ATOM 1274 O O B ILE A 1 77 ? 28.701 -1.098 49.908 0.45 25.30 85 ILE X O 1
ATOM 1305 N N A SER A 1 78 ? 27.372 -0.565 48.002 0.55 15.09 86 SER X N 1
ATOM 1306 N N B SER A 1 78 ? 27.674 -0.359 48.043 0.45 17.65 86 SER X N 1
ATOM 1307 C CA A SER A 1 78 ? 27.523 -1.856 47.345 0.55 14.08 86 SER X CA 1
ATOM 1308 C CA B SER A 1 78 ? 27.759 -1.631 47.345 0.45 20.74 86 SER X CA 1
ATOM 1309 C C A SER A 1 78 ? 27.471 -1.625 45.847 0.55 13.09 86 SER X C 1
ATOM 1310 C C B SER A 1 78 ? 27.683 -1.442 45.836 0.45 18.56 86 SER X C 1
ATOM 1311 O O A SER A 1 78 ? 26.746 -0.757 45.386 0.55 11.64 86 SER X O 1
ATOM 1312 O O B SER A 1 78 ? 27.097 -0.480 45.353 0.45 19.87 86 SER X O 1
ATOM 1327 N N . ALA A 1 79 ? 28.262 -2.383 45.100 1.00 17.13 87 ALA X N 1
ATOM 1328 C CA . ALA A 1 79 ? 28.228 -2.363 43.641 1.00 18.42 87 ALA X CA 1
ATOM 1329 C C . ALA A 1 79 ? 28.475 -3.777 43.163 1.00 17.68 87 ALA X C 1
ATOM 1330 O O . ALA A 1 79 ? 29.480 -4.390 43.550 1.00 23.55 87 ALA X O 1
ATOM 1338 N N . VAL A 1 80 ? 27.580 -4.315 42.348 1.00 17.03 88 VAL X N 1
ATOM 1339 C CA A VAL A 1 80 ? 27.702 -5.692 41.874 0.52 18.27 88 VAL X CA 1
ATOM 1340 C CA B VAL A 1 80 ? 27.781 -5.666 41.847 0.48 18.20 88 VAL X CA 1
ATOM 1341 C C . VAL A 1 80 ? 27.421 -5.788 40.380 1.00 17.04 88 VAL X C 1
ATOM 1342 O O . VAL A 1 80 ? 26.448 -5.200 39.905 1.00 17.32 88 VAL X O 1
ATOM 1367 N N . GLU A 1 81 ? 28.267 -6.523 39.659 1.00 17.57 89 GLU X N 1
ATOM 1368 C CA . GLU A 1 81 ? 28.035 -6.803 38.249 1.00 16.37 89 GLU X CA 1
ATOM 1369 C C . GLU A 1 81 ? 26.966 -7.865 38.118 1.00 14.90 89 GLU X C 1
ATOM 1370 O O . GLU A 1 81 ? 26.981 -8.854 38.833 1.00 16.67 89 GLU X O 1
ATOM 1382 N N . LEU A 1 82 ? 26.040 -7.660 37.193 1.00 15.78 90 LEU X N 1
ATOM 1383 C CA . LEU A 1 82 ? 24.891 -8.538 36.996 1.00 16.13 90 LEU X CA 1
ATOM 1384 C C . LEU A 1 82 ? 25.122 -9.470 35.817 1.00 16.26 90 LEU X C 1
ATOM 1385 O O . LEU A 1 82 ? 25.666 -9.066 34.782 1.00 18.17 90 LEU X O 1
ATOM 1401 N N . ASP A 1 83 ? 24.713 -10.723 35.997 1.00 15.97 91 ASP X N 1
ATOM 1402 C CA . ASP A 1 83 ? 24.663 -11.714 34.933 1.00 16.78 91 ASP X CA 1
ATOM 1403 C C . ASP A 1 83 ? 23.206 -11.747 34.463 1.00 15.47 91 ASP X C 1
ATOM 1404 O O . ASP A 1 83 ? 22.351 -12.362 35.109 1.00 17.35 91 ASP X O 1
ATOM 1413 N N . THR A 1 84 ? 22.909 -11.074 33.354 1.00 15.30 92 THR X N 1
ATOM 1414 C CA . THR A 1 84 ? 21.512 -10.803 33.028 1.00 13.38 92 THR X CA 1
ATOM 1415 C C . THR A 1 84 ? 20.773 -12.053 32.577 1.00 13.25 92 THR X C 1
ATOM 1416 O O . THR A 1 84 ? 19.556 -12.116 32.707 1.00 13.46 92 THR X O 1
ATOM 1427 N N . ALA A 1 85 ? 21.488 -13.060 32.074 1.00 13.92 93 ALA X N 1
ATOM 1428 C CA . ALA A 1 85 ? 20.844 -14.327 31.726 1.00 14.78 93 ALA X CA 1
ATOM 1429 C C . ALA A 1 85 ? 20.286 -15.020 32.971 1.00 14.11 93 ALA X C 1
ATOM 1430 O O . ALA A 1 85 ? 19.298 -15.759 32.902 1.00 16.74 93 ALA X O 1
ATOM 1437 N N . ALA A 1 86 ? 20.928 -14.782 34.107 1.00 13.70 94 ALA X N 1
ATOM 1438 C CA . ALA A 1 86 ? 20.459 -15.331 35.369 1.00 13.39 94 ALA X CA 1
ATOM 1439 C C . ALA A 1 86 ? 19.373 -14.432 35.984 1.00 12.68 94 ALA X C 1
ATOM 1440 O O . ALA A 1 86 ? 18.278 -14.893 36.260 1.00 14.71 94 ALA X O 1
ATOM 1447 N N . THR A 1 87 ? 19.687 -13.171 36.246 1.00 13.86 95 THR X N 1
ATOM 1448 C CA . THR A 1 87 ? 18.813 -12.368 37.103 1.00 14.34 95 THR X CA 1
ATOM 1449 C C . THR A 1 87 ? 17.892 -11.393 36.383 1.00 11.69 95 THR X C 1
ATOM 1450 O O . THR A 1 87 ? 17.100 -10.753 37.047 1.00 14.83 95 THR X O 1
ATOM 1461 N N . GLY A 1 88 ? 17.975 -11.330 35.054 1.00 12.46 96 GLY X N 1
ATOM 1462 C CA . GLY A 1 88 ? 17.118 -10.481 34.238 1.00 11.85 96 GLY X CA 1
ATOM 1463 C C . GLY A 1 88 ? 17.838 -9.294 33.630 1.00 11.62 96 GLY X C 1
ATOM 1464 O O . GLY A 1 88 ? 18.889 -8.870 34.107 1.00 12.67 96 GLY X O 1
ATOM 1468 N N . GLU A 1 89 ? 17.260 -8.780 32.548 1.00 10.41 97 GLU X N 1
ATOM 1469 C CA . GLU A 1 89 ? 17.762 -7.565 31.932 1.00 12.01 97 GLU X CA 1
ATOM 1470 C C . GLU A 1 89 ? 17.253 -6.336 32.671 1.00 10.65 97 GLU X C 1
ATOM 1471 O O . GLU A 1 89 ? 16.286 -6.397 33.427 1.00 10.48 97 GLU X O 1
ATOM 1483 N N A LEU A 1 90 ? 17.947 -5.216 32.504 0.38 12.27 98 LEU X N 1
ATOM 1484 N N B LEU A 1 90 ? 17.877 -5.210 32.388 0.62 12.76 98 LEU X N 1
ATOM 1485 C CA A LEU A 1 90 ? 17.536 -3.956 33.120 0.38 12.20 98 LEU X CA 1
ATOM 1486 C CA B LEU A 1 90 ? 17.505 -3.952 32.997 0.62 11.70 98 LEU X CA 1
ATOM 1487 C C A LEU A 1 90 ? 16.315 -3.399 32.380 0.38 12.03 98 LEU X C 1
ATOM 1488 C C B LEU A 1 90 ? 16.235 -3.416 32.345 0.62 11.74 98 LEU X C 1
ATOM 1489 O O A LEU A 1 90 ? 16.078 -3.756 31.229 0.38 12.58 98 LEU X O 1
ATOM 1490 O O B LEU A 1 90 ? 15.876 -3.806 31.236 0.62 11.69 98 LEU X O 1
ATOM 1521 N N . PRO A 1 91 ? 15.546 -2.499 33.027 1.00 10.52 99 PRO X N 1
ATOM 1522 C CA . PRO A 1 91 ? 14.363 -1.870 32.412 1.00 11.28 99 PRO X CA 1
ATOM 1523 C C . PRO A 1 91 ? 14.655 -1.232 31.059 1.00 12.21 99 PRO X C 1
ATOM 1524 O O . PRO A 1 91 ? 15.786 -0.841 30.796 1.00 12.10 99 PRO X O 1
ATOM 1535 N N . VAL A 1 92 ? 13.635 -1.158 30.204 1.00 12.59 100 VAL X N 1
ATOM 1536 C CA . VAL A 1 92 ? 13.739 -0.523 28.890 1.00 12.97 100 VAL X CA 1
ATOM 1537 C C . VAL A 1 92 ? 14.205 0.933 29.086 1.00 13.75 100 VAL X C 1
ATOM 1538 O O . VAL A 1 92 ? 13.738 1.618 29.993 1.00 12.47 100 VAL X O 1
ATOM 1551 N N . LEU A 1 93 ? 15.145 1.384 28.258 1.00 15.32 101 LEU X N 1
ATOM 1552 C CA . LEU A 1 93 ? 15.665 2.755 28.334 1.00 14.21 101 LEU X CA 1
ATOM 1553 C C . LEU A 1 93 ? 14.888 3.655 27.421 1.00 14.83 101 LEU X C 1
ATOM 1554 O O . LEU A 1 93 ? 14.510 3.258 26.312 1.00 16.54 101 LEU X O 1
ATOM 1570 N N . GLU A 1 94 ? 14.731 4.899 27.851 1.00 15.68 102 GLU X N 1
ATOM 1571 C CA . GLU A 1 94 ? 14.105 5.918 27.035 1.00 20.14 102 GLU X CA 1
ATOM 1572 C C . GLU A 1 94 ? 14.786 5.997 25.664 1.00 19.55 102 GLU X C 1
ATOM 1573 O O . GLU A 1 94 ? 14.098 6.099 24.639 1.00 21.48 102 GLU X O 1
ATOM 1585 N N . GLU A 1 95 ? 16.123 5.922 25.644 1.00 17.41 103 GLU X N 1
ATOM 1586 C CA A GLU A 1 95 ? 16.853 6.090 24.386 0.51 17.74 103 GLU X CA 1
ATOM 1587 C CA B GLU A 1 95 ? 16.924 6.039 24.416 0.49 19.04 103 GLU X CA 1
ATOM 1588 C C . GLU A 1 95 ? 16.621 4.925 23.423 1.00 18.21 103 GLU X C 1
ATOM 1589 O O . GLU A 1 95 ? 17.025 4.981 22.255 1.00 20.51 103 GLU X O 1
ATOM 1612 N N . GLU A 1 96 ? 15.943 3.889 23.890 1.00 18.77 104 GLU X N 1
ATOM 1613 C CA . GLU A 1 96 ? 15.532 2.795 23.003 1.00 18.51 104 GLU X CA 1
ATOM 1614 C C . GLU A 1 96 ? 14.214 3.086 22.257 1.00 17.16 104 GLU X C 1
ATOM 1615 O O . GLU A 1 96 ? 13.781 2.290 21.426 1.00 18.71 104 GLU X O 1
ATOM 1627 N N . PHE A 1 97 ? 13.604 4.251 22.487 1.00 18.65 105 PHE X N 1
ATOM 1628 C CA . PHE A 1 97 ? 12.297 4.536 21.879 1.00 23.16 105 PHE X CA 1
ATOM 1629 C C . PHE A 1 97 ? 12.277 4.318 20.380 1.00 19.61 105 PHE X C 1
ATOM 1630 O O . PHE A 1 97 ? 11.301 3.784 19.829 1.00 19.05 105 PHE X O 1
ATOM 1647 N N . GLU A 1 98 ? 13.334 4.749 19.713 1.00 18.50 106 GLU X N 1
ATOM 1648 C CA . GLU A 1 98 ? 13.343 4.760 18.264 1.00 18.60 106 GLU X CA 1
ATOM 1649 C C . GLU A 1 98 ? 14.276 3.704 17.695 1.00 16.54 106 GLU X C 1
ATOM 1650 O O . GLU A 1 98 ? 14.306 3.517 16.477 1.00 17.93 106 GLU X O 1
ATOM 1662 N N . VAL A 1 99 ? 15.000 2.967 18.544 1.00 17.61 107 VAL X N 1
ATOM 1663 C CA A VAL A 1 99 ? 16.037 2.070 18.031 0.80 17.90 107 VAL X CA 1
ATOM 1664 C CA B VAL A 1 99 ? 16.033 2.059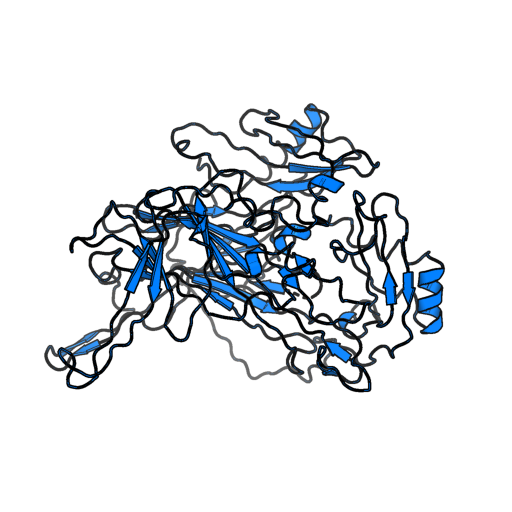 18.036 0.20 16.74 107 VAL X CA 1
ATOM 1665 C C . VAL A 1 99 ? 15.463 0.912 17.206 1.00 13.92 107 VAL X C 1
ATOM 1666 O O . VAL A 1 99 ? 16.077 0.507 16.213 1.00 16.53 107 VAL X O 1
ATOM 1691 N N . VAL A 1 100 ? 14.311 0.364 17.607 1.00 15.54 108 VAL X N 1
ATOM 1692 C CA . VAL A 1 100 ? 13.766 -0.785 16.896 1.00 14.17 108 VAL X CA 1
ATOM 1693 C C . VAL A 1 100 ? 13.388 -0.348 15.467 1.00 14.07 108 VAL X C 1
ATOM 1694 O O . VAL A 1 100 ? 13.752 -1.006 14.486 1.00 14.97 108 VAL X O 1
ATOM 1707 N N . GLU A 1 101 ? 12.706 0.795 15.357 1.00 14.17 109 GLU X N 1
ATOM 1708 C CA . GLU A 1 101 ? 12.312 1.323 14.060 1.00 13.30 109 GLU X CA 1
ATOM 1709 C C . GLU A 1 101 ? 13.530 1.585 13.186 1.00 14.26 109 GLU X C 1
ATOM 1710 O O . GLU A 1 101 ? 13.539 1.237 11.992 1.00 16.64 109 GLU X O 1
ATOM 1722 N N . GLN A 1 102 ? 14.547 2.200 13.783 1.00 15.05 110 GLN X N 1
ATOM 1723 C CA . GLN A 1 102 ? 15.760 2.591 13.078 1.00 17.81 110 GLN X CA 1
ATOM 1724 C C . GLN A 1 102 ? 16.517 1.399 12.520 1.00 16.65 110 GLN X C 1
ATOM 1725 O O . GLN A 1 102 ? 16.975 1.437 11.376 1.00 21.59 110 GLN X O 1
ATOM 1739 N N A LEU A 1 103 ? 16.674 0.366 13.346 0.51 18.25 111 LEU X N 1
ATOM 1740 N N B LEU A 1 103 ? 16.629 0.318 13.281 0.49 17.42 111 LEU X N 1
ATOM 1741 C CA A LEU A 1 103 ? 17.372 -0.841 12.929 0.51 17.90 111 LEU X CA 1
ATOM 1742 C CA B LEU A 1 103 ? 17.416 -0.823 12.814 0.49 23.20 111 LEU X CA 1
ATOM 1743 C C A LEU A 1 103 ? 16.600 -1.436 11.750 0.51 16.54 111 LEU X C 1
ATOM 1744 C C B LEU A 1 103 ? 16.621 -1.704 11.852 0.49 17.35 111 LEU X C 1
ATOM 1745 O O A LEU A 1 103 ? 17.168 -1.663 10.666 0.51 19.43 111 LEU X O 1
ATOM 1746 O O B LEU A 1 103 ? 17.197 -2.420 11.015 0.49 14.85 111 LEU X O 1
ATOM 1777 N N . LEU A 1 104 ? 15.301 -1.643 11.954 1.00 16.95 112 LEU X N 1
ATOM 1778 C CA . LEU A 1 104 ? 14.471 -2.335 10.991 1.00 16.07 112 LEU X CA 1
ATOM 1779 C C . LEU A 1 104 ? 14.439 -1.626 9.629 1.00 14.90 112 LEU X C 1
ATOM 1780 O O . LEU A 1 104 ? 14.375 -2.282 8.583 1.00 16.36 112 LEU X O 1
ATOM 1797 N N . ALA A 1 105 ? 14.525 -0.301 9.633 1.00 17.45 113 ALA X N 1
ATOM 1798 C CA . ALA A 1 105 ? 14.388 0.467 8.406 1.00 18.73 113 ALA X CA 1
ATOM 1799 C C . ALA A 1 105 ? 15.481 0.174 7.368 1.00 19.75 113 ALA X C 1
ATOM 1800 O O . ALA A 1 105 ? 15.297 0.463 6.189 1.00 22.08 113 ALA X O 1
ATOM 1807 N N . THR A 1 106 ? 16.602 -0.408 7.793 1.00 20.79 114 THR X N 1
ATOM 1808 C CA . THR A 1 106 ? 17.684 -0.759 6.863 1.00 21.91 114 THR X CA 1
ATOM 1809 C C . THR A 1 106 ? 17.848 -2.269 6.702 1.00 20.37 114 THR X C 1
ATOM 1810 O O . THR A 1 106 ? 18.802 -2.727 6.065 1.00 26.67 114 THR X O 1
ATOM 1821 N N . ASP A 1 107 ? 16.923 -3.039 7.252 1.00 18.82 115 ASP X N 1
ATOM 1822 C CA . ASP A 1 107 ? 16.989 -4.482 7.166 1.00 17.12 115 ASP X CA 1
ATOM 1823 C C . ASP A 1 107 ? 16.262 -4.989 5.929 1.00 15.60 115 ASP X C 1
ATOM 1824 O O . ASP A 1 107 ? 15.100 -4.675 5.717 1.00 15.04 115 ASP X O 1
ATOM 1833 N N . GLU A 1 108 ? 16.948 -5.771 5.105 1.00 15.95 116 GLU X N 1
ATOM 1834 C CA . GLU A 1 108 ? 16.358 -6.211 3.856 1.00 14.73 116 GLU X CA 1
ATOM 1835 C C . GLU A 1 108 ? 15.102 -7.060 4.019 1.00 14.70 116 GLU X C 1
ATOM 1836 O O . GLU A 1 108 ? 14.200 -6.960 3.190 1.00 15.48 116 GLU X O 1
ATOM 1848 N N . ARG A 1 109 ? 15.032 -7.878 5.068 1.00 13.87 117 ARG X N 1
ATOM 1849 C CA . ARG A 1 109 ? 13.849 -8.701 5.285 1.00 14.68 117 ARG X CA 1
ATOM 1850 C C . ARG A 1 109 ? 12.653 -7.825 5.652 1.00 13.41 117 ARG X C 1
ATOM 1851 O O . ARG A 1 109 ? 11.539 -8.029 5.166 1.00 14.28 117 ARG X O 1
ATOM 1872 N N . TRP A 1 110 ? 12.881 -6.845 6.522 1.00 14.76 118 TRP X N 1
ATOM 1873 C CA . TRP A 1 110 ? 11.826 -5.903 6.904 1.00 13.38 118 TRP X CA 1
ATOM 1874 C C . TRP A 1 110 ? 11.350 -5.127 5.670 1.00 12.50 118 TRP X C 1
ATOM 1875 O O . TRP A 1 110 ? 10.155 -4.983 5.414 1.00 13.02 118 TRP X O 1
ATOM 1896 N N . LEU A 1 111 ? 12.306 -4.603 4.916 1.00 13.44 119 LEU X N 1
ATOM 1897 C CA . LEU A 1 111 ? 11.952 -3.859 3.712 1.00 12.89 119 LEU X CA 1
ATOM 1898 C C . LEU A 1 111 ? 11.194 -4.704 2.698 1.00 11.79 119 LEU X C 1
ATOM 1899 O O . LEU A 1 111 ? 10.276 -4.212 2.039 1.00 12.90 119 LEU X O 1
ATOM 1915 N N . LYS A 1 112 ? 11.541 -5.981 2.586 1.00 13.06 120 LYS X N 1
ATOM 1916 C CA . LYS A 1 112 ? 10.808 -6.859 1.686 1.00 12.75 120 LYS X CA 1
ATOM 1917 C C . LYS A 1 112 ? 9.340 -7.005 2.122 1.00 13.14 120 LYS X C 1
ATOM 1918 O O . LYS A 1 112 ? 8.414 -6.995 1.295 1.00 13.28 120 LYS X O 1
ATOM 1937 N N . ALA A 1 113 ? 9.135 -7.161 3.428 1.00 13.16 121 ALA X N 1
ATOM 1938 C CA . ALA A 1 113 ? 7.792 -7.289 3.954 1.00 12.62 121 ALA X CA 1
ATOM 1939 C C . ALA A 1 113 ? 6.984 -6.018 3.699 1.00 10.37 121 ALA X C 1
ATOM 1940 O O . ALA A 1 113 ? 5.798 -6.091 3.358 1.00 12.22 121 ALA X O 1
ATOM 1947 N N . LEU A 1 114 ? 7.605 -4.856 3.917 1.00 10.94 122 LEU X N 1
ATOM 1948 C CA . LEU A 1 114 ? 6.919 -3.584 3.679 1.00 11.00 122 LEU X CA 1
ATOM 1949 C C . LEU A 1 114 ? 6.623 -3.397 2.185 1.00 11.33 122 LEU X C 1
ATOM 1950 O O . LEU A 1 114 ? 5.569 -2.895 1.828 1.00 11.61 122 LEU X O 1
ATOM 1966 N N . ALA A 1 115 ? 7.550 -3.802 1.315 1.00 11.41 123 ALA X N 1
ATOM 1967 C CA . ALA A 1 115 ? 7.368 -3.610 -0.120 1.00 11.18 123 ALA X CA 1
ATOM 1968 C C . ALA A 1 115 ? 6.233 -4.472 -0.642 1.00 11.22 123 ALA X C 1
ATOM 1969 O O . ALA A 1 115 ? 5.477 -4.056 -1.520 1.00 11.51 123 ALA X O 1
ATOM 1976 N N . ALA A 1 116 ? 6.068 -5.668 -0.088 1.00 11.82 124 ALA X N 1
ATOM 1977 C CA . ALA A 1 116 ? 4.972 -6.529 -0.506 1.00 12.88 124 ALA X CA 1
ATOM 1978 C C . ALA A 1 116 ? 3.622 -5.877 -0.224 1.00 12.79 124 ALA X C 1
ATOM 1979 O O . ALA A 1 116 ? 2.633 -6.120 -0.936 1.00 14.16 124 ALA X O 1
ATOM 1986 N N . ARG A 1 117 ? 3.605 -5.046 0.821 1.00 11.42 125 ARG X N 1
ATOM 1987 C CA . ARG A 1 117 ? 2.403 -4.390 1.293 1.00 11.11 125 ARG X CA 1
ATOM 1988 C C . ARG A 1 117 ? 2.272 -2.966 0.772 1.00 11.17 125 ARG X C 1
ATOM 1989 O O . ARG A 1 117 ? 1.347 -2.254 1.149 1.00 11.05 125 ARG X O 1
ATOM 2010 N N . ASN A 1 118 ? 3.201 -2.558 -0.099 1.00 11.14 126 ASN X N 1
ATOM 2011 C CA . ASN A 1 118 ? 3.185 -1.203 -0.648 1.00 10.91 126 ASN X CA 1
ATOM 2012 C C . ASN A 1 118 ? 3.177 -0.143 0.420 1.00 10.24 126 ASN X C 1
ATOM 2013 O O . ASN A 1 118 ? 2.532 0.885 0.261 1.00 11.22 126 ASN X O 1
ATOM 2024 N N . LEU A 1 119 ? 3.961 -0.356 1.474 1.00 10.69 127 LEU X N 1
ATOM 2025 C CA . LEU A 1 119 ? 4.062 0.613 2.557 1.00 11.16 127 LEU X CA 1
ATOM 2026 C C . LEU A 1 119 ? 5.376 1.371 2.489 1.00 11.49 127 LEU X C 1
ATOM 2027 O O . LEU A 1 119 ? 6.443 0.781 2.327 1.00 13.92 127 LEU X O 1
ATOM 2043 N N . ASP A 1 120 ? 5.297 2.685 2.616 1.00 12.35 128 ASP X N 1
ATOM 2044 C CA . ASP A 1 120 ? 6.464 3.547 2.631 1.00 13.45 128 ASP X CA 1
ATOM 2045 C C . ASP A 1 120 ? 7.176 3.431 3.981 1.00 12.90 128 ASP X C 1
ATOM 2046 O O . ASP A 1 120 ? 6.599 3.756 5.022 1.00 12.76 128 ASP X O 1
ATOM 2055 N N . VAL A 1 121 ? 8.414 2.945 3.971 1.00 13.61 129 VAL X N 1
ATOM 2056 C CA . VAL A 1 121 ? 9.141 2.728 5.211 1.00 13.39 129 VAL X CA 1
ATOM 2057 C C . VAL A 1 121 ? 9.227 4.014 6.050 1.00 13.12 129 VAL X C 1
ATOM 2058 O O . VAL A 1 121 ? 9.263 3.945 7.276 1.00 13.57 129 VAL X O 1
ATOM 2071 N N . SER A 1 122 ? 9.222 5.181 5.416 1.00 13.15 130 SER X N 1
ATOM 2072 C CA . SER A 1 122 ? 9.357 6.419 6.176 1.00 14.57 130 SER X CA 1
ATOM 2073 C C . SER A 1 122 ? 8.100 6.681 7.015 1.00 14.28 130 SER X C 1
ATOM 2074 O O . SER A 1 122 ? 8.137 7.509 7.913 1.00 15.30 130 SER X O 1
ATOM 2082 N N . LYS A 1 123 ? 7.014 5.971 6.708 1.00 13.06 131 LYS X N 1
ATOM 2083 C CA A LYS A 1 123 ? 5.749 6.160 7.408 0.27 12.94 131 LYS X CA 1
ATOM 2084 C CA B LYS A 1 123 ? 5.727 6.130 7.391 0.73 12.38 131 LYS X CA 1
ATOM 2085 C C . LYS A 1 123 ? 5.449 5.044 8.404 1.00 11.97 131 LYS X C 1
ATOM 2086 O O . LYS A 1 123 ? 4.402 5.063 9.054 1.00 13.48 131 LYS X O 1
ATOM 2123 N N . VAL A 1 124 ? 6.364 4.092 8.538 1.00 12.11 132 VAL X N 1
ATOM 2124 C CA . VAL A 1 124 ? 6.144 2.947 9.400 1.00 12.03 132 VAL X CA 1
ATOM 2125 C C . VAL A 1 124 ? 6.745 3.207 10.780 1.00 12.44 132 VAL X C 1
ATOM 2126 O O . VAL A 1 124 ? 7.956 3.346 10.957 1.00 14.33 132 VAL X O 1
ATOM 2139 N N . ARG A 1 125 ? 5.865 3.279 11.770 1.00 11.84 133 ARG X N 1
ATOM 2140 C CA . ARG A 1 125 ? 6.270 3.378 13.168 1.00 11.50 133 ARG X CA 1
ATOM 2141 C C . ARG A 1 125 ? 6.427 1.996 13.794 1.00 11.99 133 ARG X C 1
ATOM 2142 O O . ARG A 1 125 ? 5.636 1.087 13.515 1.00 14.00 133 ARG X O 1
ATOM 2163 N N A VAL A 1 126 ? 7.477 1.795 14.577 0.40 12.86 134 VAL X N 1
ATOM 2164 N N B VAL A 1 126 ? 7.411 1.891 14.689 0.60 11.39 134 VAL X N 1
ATOM 2165 C CA A VAL A 1 126 ? 7.697 0.481 15.179 0.40 14.53 134 VAL X CA 1
ATOM 2166 C CA B VAL A 1 126 ? 7.670 0.702 15.514 0.60 12.17 134 VAL X CA 1
ATOM 2167 C C A VAL A 1 126 ? 7.449 0.480 16.695 0.40 16.03 134 VAL X C 1
ATOM 2168 C C B VAL A 1 126 ? 8.150 1.108 16.933 0.60 8.94 134 VAL X C 1
ATOM 2169 O O A VAL A 1 126 ? 6.362 0.116 17.088 0.40 13.51 134 VAL X O 1
ATOM 2170 O O B VAL A 1 126 ? 9.035 1.931 17.053 0.60 11.28 134 VAL X O 1
ATOM 2195 N N A ALA A 1 127 ? 8.452 0.838 17.515 0.40 32.04 135 ALA X N 1
ATOM 2196 N N B ALA A 1 127 ? 7.610 0.452 17.963 0.60 10.32 135 ALA X N 1
ATOM 2197 C CA A ALA A 1 127 ? 8.391 0.928 19.016 0.40 38.49 135 ALA X CA 1
ATOM 2198 C CA B ALA A 1 127 ? 7.891 0.763 19.373 0.60 10.78 135 ALA X CA 1
ATOM 2199 C C A ALA A 1 127 ? 9.312 -0.072 19.757 0.40 40.03 135 ALA X C 1
ATOM 2200 C C B ALA A 1 127 ? 8.888 -0.231 19.957 0.60 10.38 135 ALA X C 1
ATOM 2201 O O A ALA A 1 127 ? 9.842 -0.994 19.135 0.40 47.96 135 ALA X O 1
ATOM 2202 O O B ALA A 1 127 ? 9.137 -1.286 19.397 0.60 10.52 135 ALA X O 1
ATOM 2215 N N . PRO A 1 128 ? 9.516 0.120 21.083 1.00 14.74 136 PRO X N 1
ATOM 2216 C CA . PRO A 1 128 ? 10.370 -0.823 21.810 1.00 15.96 136 PRO X CA 1
ATOM 2217 C C . PRO A 1 128 ? 9.475 -1.784 22.611 1.00 14.83 136 PRO X C 1
ATOM 2218 O O . PRO A 1 128 ? 9.222 -1.494 23.791 1.00 16.29 136 PRO X O 1
ATOM 2229 N N . LEU A 1 129 ? 8.947 -2.863 21.993 1.00 11.94 137 LEU X N 1
ATOM 2230 C CA . LEU A 1 129 ? 8.076 -3.786 22.734 1.00 10.50 137 LEU X CA 1
ATOM 2231 C C . LEU A 1 129 ? 8.911 -4.774 23.522 1.00 9.66 137 LEU X C 1
ATOM 2232 O O . LEU A 1 129 ? 9.827 -5.386 22.996 1.00 10.97 137 LEU X O 1
ATOM 2248 N N . SER A 1 130 ? 8.573 -4.955 24.797 1.00 10.13 138 SER X N 1
ATOM 2249 C CA . SER A 1 130 ? 9.310 -5.913 25.608 1.00 9.74 138 SER X CA 1
ATOM 2250 C C . SER A 1 130 ? 9.170 -7.326 25.059 1.00 9.31 138 SER X C 1
ATOM 2251 O O . SER A 1 130 ? 8.163 -7.707 24.422 1.00 10.84 138 SER X O 1
ATOM 2259 N N . ALA A 1 131 ? 10.220 -8.106 25.266 1.00 9.66 139 ALA X N 1
ATOM 2260 C CA . ALA A 1 131 ? 10.353 -9.359 24.555 1.00 10.72 139 ALA X CA 1
ATOM 2261 C C . ALA A 1 131 ? 9.819 -10.556 25.315 1.00 9.60 139 ALA X C 1
ATOM 2262 O O . ALA A 1 131 ? 9.408 -11.547 24.697 1.00 10.54 139 ALA X O 1
ATOM 2269 N N . GLY A 1 132 ? 9.864 -10.529 26.643 1.00 9.63 140 GLY X N 1
ATOM 2270 C CA . GLY A 1 132 ? 9.588 -11.731 27.426 1.00 10.90 140 GLY X CA 1
ATOM 2271 C C . GLY A 1 132 ? 10.592 -12.823 27.172 1.00 10.46 140 GLY X C 1
ATOM 2272 O O . GLY A 1 132 ? 11.695 -12.575 26.655 1.00 12.33 140 GLY X O 1
ATOM 2276 N N . VAL A 1 133 ? 10.198 -14.048 27.513 1.00 11.38 141 VAL X N 1
ATOM 2277 C CA . VAL A 1 133 ? 11.050 -15.230 27.383 1.00 12.79 141 VAL X CA 1
ATOM 2278 C C . VAL A 1 133 ? 10.239 -16.361 26.757 1.00 12.37 141 VAL X C 1
ATOM 2279 O O . VAL A 1 133 ? 9.261 -16.829 27.339 1.00 13.63 141 VAL X O 1
ATOM 2292 N N . PHE A 1 134 ? 10.636 -16.764 25.547 1.00 13.86 142 PHE X N 1
ATOM 2293 C CA . PHE A 1 134 ? 9.938 -17.794 24.797 1.00 13.61 142 PHE X CA 1
ATOM 2294 C C . PHE A 1 134 ? 10.930 -18.852 24.343 1.00 16.00 142 PHE X C 1
ATOM 2295 O O . PHE A 1 134 ? 11.690 -19.327 25.171 1.00 18.81 142 PHE X O 1
ATOM 2312 N N . GLU A 1 135 ? 10.937 -19.228 23.075 1.00 15.64 143 GLU X N 1
ATOM 2313 C CA . GLU A 1 135 ? 11.680 -20.408 22.650 1.00 16.69 143 GLU X CA 1
ATOM 2314 C C . GLU A 1 135 ? 13.005 -20.082 21.980 1.00 16.26 143 GLU X C 1
ATOM 2315 O O . GLU A 1 135 ? 13.653 -20.974 21.429 1.00 20.18 143 GLU X O 1
ATOM 2327 N N . TYR A 1 136 ? 13.414 -18.817 22.027 1.00 15.02 144 TYR X N 1
ATOM 2328 C CA . TYR A 1 136 ? 14.563 -18.373 21.240 1.00 17.06 144 TYR X CA 1
ATOM 2329 C C . TYR A 1 136 ? 15.858 -18.347 22.060 1.00 16.65 144 TYR X C 1
ATOM 2330 O O . TYR A 1 136 ? 16.136 -17.407 22.810 1.00 16.90 144 TYR X O 1
ATOM 2348 N N . ALA A 1 137 ? 16.675 -19.378 21.888 1.00 19.83 145 ALA X N 1
ATOM 2349 C CA . ALA A 1 137 ? 17.845 -19.567 22.741 1.00 19.86 145 ALA X CA 1
ATOM 2350 C C . ALA A 1 137 ? 18.863 -18.439 22.633 1.00 19.65 145 ALA X C 1
ATOM 2351 O O . ALA A 1 137 ? 19.532 -18.108 23.616 1.00 20.40 145 ALA X O 1
ATOM 2358 N N . GLU A 1 138 ? 18.949 -17.825 21.458 1.00 20.63 146 GLU X N 1
ATOM 2359 C CA . GLU A 1 138 ? 19.895 -16.741 21.220 1.00 22.73 146 GLU X CA 1
ATOM 2360 C C . GLU A 1 138 ? 19.590 -15.488 22.035 1.00 19.26 146 GLU X C 1
ATOM 2361 O O . GLU A 1 138 ? 20.439 -14.598 22.146 1.00 21.76 146 GLU X O 1
ATOM 2373 N N . GLU A 1 139 ? 18.381 -15.403 22.594 1.00 16.02 147 GLU X N 1
ATOM 2374 C CA . GLU A 1 139 ? 17.975 -14.222 23.347 1.00 15.42 147 GLU X CA 1
ATOM 2375 C C . GLU A 1 139 ? 18.430 -14.250 24.810 1.00 13.59 147 GLU X C 1
ATOM 2376 O O . GLU A 1 139 ? 18.417 -13.218 25.477 1.00 16.41 147 GLU X O 1
ATOM 2388 N N . ARG A 1 140 ? 18.821 -15.417 25.313 1.00 16.18 148 ARG X N 1
ATOM 2389 C CA A ARG A 1 140 ? 19.161 -15.538 26.723 0.45 15.51 148 ARG X CA 1
ATOM 2390 C CA B ARG A 1 140 ? 19.172 -15.557 26.718 0.55 15.11 148 ARG X CA 1
ATOM 2391 C C . ARG A 1 140 ? 20.469 -14.813 27.004 1.00 15.82 148 ARG X C 1
ATOM 2392 O O . ARG A 1 140 ? 21.509 -15.116 26.418 1.00 19.89 148 ARG X O 1
ATOM 2433 N N . GLY A 1 141 ? 20.400 -13.837 27.900 1.00 15.78 149 GLY X N 1
ATOM 2434 C CA . GLY A 1 141 ? 21.529 -12.990 28.235 1.00 17.57 149 GLY X CA 1
ATOM 2435 C C . GLY A 1 141 ? 21.743 -11.830 27.282 1.00 15.05 149 GLY X C 1
ATOM 2436 O O . GLY A 1 141 ? 22.709 -11.072 27.425 1.00 17.93 149 GLY X O 1
ATOM 2440 N N . ARG A 1 142 ? 20.835 -11.673 26.317 1.00 16.94 150 ARG X N 1
ATOM 2441 C CA . ARG A 1 142 ? 20.877 -10.546 25.399 1.00 15.47 150 ARG X CA 1
ATOM 2442 C C . ARG A 1 142 ? 19.698 -9.596 25.649 1.00 14.33 150 ARG X C 1
ATOM 2443 O O . ARG A 1 142 ? 18.600 -10.002 26.003 1.00 14.71 150 ARG X O 1
ATOM 2464 N N . ARG A 1 143 ? 19.946 -8.319 25.434 1.00 14.74 151 ARG X N 1
ATOM 2465 C CA . ARG A 1 143 ? 18.931 -7.308 25.540 1.00 13.05 151 ARG X CA 1
ATOM 2466 C C . ARG A 1 143 ? 18.157 -7.188 24.209 1.00 14.06 151 ARG X C 1
ATOM 2467 O O . ARG A 1 143 ? 18.679 -6.651 23.212 1.00 16.31 151 ARG X O 1
ATOM 2488 N N . ILE A 1 144 ? 16.929 -7.710 24.192 1.00 12.72 152 ILE X N 1
ATOM 2489 C CA . ILE A 1 144 ? 16.139 -7.840 22.978 1.00 12.44 152 ILE X CA 1
ATOM 2490 C C . ILE A 1 144 ? 14.917 -6.932 23.110 1.00 12.52 152 ILE X C 1
ATOM 2491 O O . ILE A 1 144 ? 14.349 -6.813 24.195 1.00 12.72 152 ILE X O 1
ATOM 2507 N N . LEU A 1 145 ? 14.508 -6.316 22.005 1.00 12.36 153 LEU X N 1
ATOM 2508 C CA . LEU A 1 145 ? 13.184 -5.737 21.900 1.00 11.54 153 LEU X CA 1
ATOM 2509 C C . LEU A 1 145 ? 12.490 -6.311 20.665 1.00 11.52 153 LEU X C 1
ATOM 2510 O O . LEU A 1 145 ? 13.162 -6.684 19.701 1.00 12.80 153 LEU X O 1
ATOM 2526 N N . ARG A 1 146 ? 11.165 -6.364 20.705 1.00 10.75 154 ARG X N 1
ATOM 2527 C CA . ARG A 1 146 ? 10.399 -6.826 19.554 1.00 10.73 154 ARG X CA 1
ATOM 2528 C C . ARG A 1 146 ? 9.710 -5.614 18.948 1.00 10.72 154 ARG X C 1
ATOM 2529 O O . ARG A 1 146 ? 9.660 -4.556 19.564 1.00 14.39 154 ARG X O 1
ATOM 2550 N N . GLY A 1 147 ? 9.289 -5.711 17.699 1.00 10.90 155 GLY X N 1
ATOM 2551 C CA . GLY A 1 147 ? 8.701 -4.577 17.011 1.00 11.13 155 GLY X CA 1
ATOM 2552 C C . GLY A 1 147 ? 7.503 -4.979 16.176 1.00 10.94 155 GLY X C 1
ATOM 2553 O O . GLY A 1 147 ? 7.562 -5.981 15.438 1.00 11.32 155 GLY X O 1
ATOM 2557 N N . LEU A 1 148 ? 6.424 -4.209 16.296 1.00 10.85 156 LEU X N 1
ATOM 2558 C CA . LEU A 1 148 ? 5.221 -4.343 15.471 1.00 10.61 156 LEU X CA 1
ATOM 2559 C C . LEU A 1 148 ? 5.028 -3.027 14.716 1.00 10.52 156 LEU X C 1
ATOM 2560 O O . LEU A 1 148 ? 5.269 -1.942 15.246 1.00 11.90 156 LEU X O 1
ATOM 2576 N N . ALA A 1 149 ? 4.639 -3.135 13.447 1.00 11.41 157 ALA X N 1
ATOM 2577 C CA . ALA A 1 149 ? 4.512 -1.964 12.569 1.00 10.28 157 ALA X CA 1
ATOM 2578 C C . ALA A 1 149 ? 3.119 -1.377 12.583 1.00 8.97 157 ALA X C 1
ATOM 2579 O O . ALA A 1 149 ? 2.114 -2.108 12.563 1.00 9.72 157 ALA X O 1
ATOM 2586 N N . PHE A 1 150 ? 3.085 -0.059 12.555 1.00 8.98 158 PHE X N 1
ATOM 2587 C CA . PHE A 1 150 ? 1.870 0.731 12.451 1.00 10.52 158 PHE X CA 1
ATOM 2588 C C . PHE A 1 150 ? 2.158 1.870 11.497 1.00 10.33 158 PHE X C 1
ATOM 2589 O O . PHE A 1 150 ? 3.160 2.565 11.638 1.00 11.70 158 PHE X O 1
ATOM 2606 N N . VAL A 1 151 ? 1.270 2.091 10.547 1.00 10.45 159 VAL X N 1
ATOM 2607 C CA . VAL A 1 151 ? 1.472 3.129 9.529 1.00 10.81 159 VAL X CA 1
ATOM 2608 C C . VAL A 1 151 ? 0.901 4.493 9.966 1.00 10.11 159 VAL X C 1
ATOM 2609 O O . VAL A 1 151 ? -0.238 4.559 10.439 1.00 10.55 159 VAL X O 1
ATOM 2622 N N . GLN A 1 152 ? 1.701 5.551 9.811 1.00 10.43 160 GLN X N 1
ATOM 2623 C CA . GLN A 1 152 ? 1.227 6.905 9.974 1.00 11.64 160 GLN X CA 1
ATOM 2624 C C . GLN A 1 152 ? 1.132 7.540 8.605 1.00 14.23 160 GLN X C 1
ATOM 2625 O O . GLN A 1 152 ? 2.163 7.726 7.944 1.00 16.01 160 GLN X O 1
ATOM 2639 N N . ASP A 1 153 ? -0.078 7.859 8.164 1.00 14.22 161 ASP X N 1
ATOM 2640 C CA . ASP A 1 153 ? -0.268 8.435 6.829 1.00 17.23 161 ASP X CA 1
ATOM 2641 C C . ASP A 1 153 ? 0.332 9.822 6.673 1.00 15.37 161 ASP X C 1
ATOM 2642 O O . ASP A 1 153 ? 0.673 10.235 5.553 1.00 19.61 161 ASP X O 1
ATOM 2651 N N . PHE A 1 154 ? 0.467 10.535 7.784 1.00 15.58 162 PHE X N 1
ATOM 2652 C CA . PHE A 1 154 ? 1.066 11.856 7.834 1.00 15.36 162 PHE X CA 1
ATOM 2653 C C . PHE A 1 154 ? 1.509 12.033 9.282 1.00 17.84 162 PHE X C 1
ATOM 2654 O O . PHE A 1 154 ? 1.101 11.259 10.155 1.00 16.73 162 PHE X O 1
ATOM 2671 N N . PRO A 1 155 ? 2.353 13.029 9.558 1.00 19.84 163 PRO X N 1
ATOM 2672 C CA . PRO A 1 155 ? 2.996 13.023 10.878 1.00 20.96 163 PRO X CA 1
ATOM 2673 C C . PRO A 1 155 ? 2.078 13.184 12.090 1.00 18.58 163 PRO X C 1
ATOM 2674 O O . PRO A 1 155 ? 2.471 12.748 13.169 1.00 20.50 163 PRO X O 1
ATOM 2685 N N . GLU A 1 156 ? 0.889 13.756 11.919 1.00 18.05 164 GLU X N 1
ATOM 2686 C CA . GLU A 1 156 ? -0.067 13.880 13.030 1.00 18.08 164 GLU X CA 1
ATOM 2687 C C . GLU A 1 156 ? -1.167 12.815 13.029 1.00 14.47 164 GLU X C 1
ATOM 2688 O O . GLU A 1 156 ? -2.136 12.914 13.801 1.00 15.43 164 GLU X O 1
ATOM 2700 N N . ASP A 1 157 ? -0.986 11.772 12.221 1.00 13.97 165 ASP X N 1
ATOM 2701 C CA . ASP A 1 157 ? -1.929 10.670 12.116 1.00 13.03 165 ASP X CA 1
ATOM 2702 C C . ASP A 1 157 ? -1.769 9.717 13.293 1.00 12.02 165 ASP X C 1
ATOM 2703 O O . ASP A 1 157 ? -0.649 9.479 13.769 1.00 13.84 165 ASP X O 1
ATOM 2712 N N . SER A 1 158 ? -2.877 9.108 13.715 1.00 10.85 166 SER X N 1
ATOM 2713 C CA . SER A 1 158 ? -2.834 8.076 14.753 1.00 9.99 166 SER X CA 1
ATOM 2714 C C . SER A 1 158 ? -2.454 6.735 14.128 1.00 9.94 166 SER X C 1
ATOM 2715 O O . SER A 1 158 ? -3.253 6.116 13.416 1.00 10.61 166 SER X O 1
ATOM 2723 N N . ALA A 1 159 ? -1.221 6.287 14.367 1.00 10.21 167 ALA X N 1
ATOM 2724 C CA . ALA A 1 159 ? -0.704 5.084 13.724 1.00 10.10 167 ALA X CA 1
ATOM 2725 C C . ALA A 1 159 ? -1.487 3.850 14.124 1.00 9.26 167 ALA X C 1
ATOM 2726 O O . ALA A 1 159 ? -1.523 2.861 13.393 1.00 9.98 167 ALA X O 1
ATOM 2733 N N . TRP A 1 160 ? -2.103 3.907 15.312 1.00 9.26 168 TRP X N 1
ATOM 2734 C CA . TRP A 1 160 ? -2.849 2.773 15.845 1.00 9.23 168 TRP X CA 1
ATOM 2735 C C . TRP A 1 160 ? -4.010 2.376 14.938 1.00 8.30 168 TRP X C 1
ATOM 2736 O O . TRP A 1 160 ? -4.497 1.254 15.005 1.00 8.88 168 TRP X O 1
ATOM 2757 N N . ALA A 1 161 ? -4.488 3.297 14.109 1.00 8.65 169 ALA X N 1
ATOM 2758 C CA . ALA A 1 161 ? -5.548 2.953 13.169 1.00 8.99 169 ALA X CA 1
ATOM 2759 C C . ALA A 1 161 ? -5.093 2.015 12.065 1.00 9.04 169 ALA X C 1
ATOM 2760 O O . ALA A 1 161 ? -5.934 1.476 11.342 1.00 9.38 169 ALA X O 1
ATOM 2767 N N . HIS A 1 162 ? -3.778 1.868 11.891 1.00 9.03 170 HIS X N 1
ATOM 2768 C CA . HIS A 1 162 ? -3.226 1.217 10.70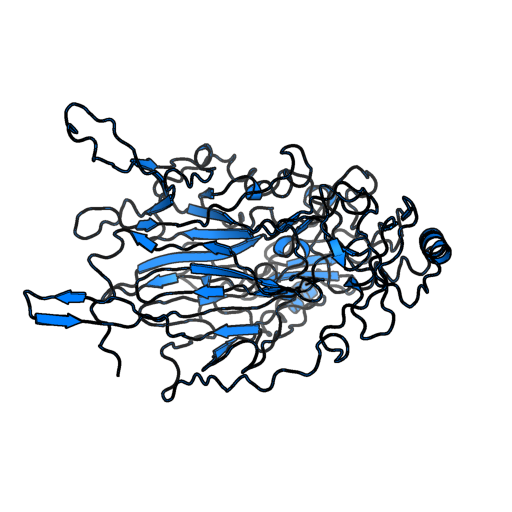9 1.00 8.96 170 HIS X CA 1
ATOM 2769 C C . HIS A 1 162 ? -2.189 0.155 11.089 1.00 8.86 170 HIS X C 1
ATOM 2770 O O . HIS A 1 162 ? -1.014 0.206 10.658 1.00 9.58 170 HIS X O 1
ATOM 2785 N N . PRO A 1 163 ? -2.589 -0.832 11.898 1.00 8.69 171 PRO X N 1
ATOM 2786 C CA . PRO A 1 163 ? -1.655 -1.909 12.225 1.00 9.28 171 PRO X CA 1
ATOM 2787 C C . PRO A 1 163 ? -1.300 -2.727 10.986 1.00 9.41 171 PRO X C 1
ATOM 2788 O O . PRO A 1 163 ? -2.141 -2.976 10.126 1.00 10.08 171 PRO X O 1
ATOM 2799 N N . VAL A 1 164 ? -0.055 -3.197 10.951 1.00 9.29 172 VAL X N 1
ATOM 2800 C CA . VAL A 1 164 ? 0.432 -4.058 9.873 1.00 10.59 172 VAL X CA 1
ATOM 2801 C C . VAL A 1 164 ? 0.514 -5.480 10.402 1.00 11.11 172 VAL X C 1
ATOM 2802 O O . VAL A 1 164 ? 1.519 -5.880 10.965 1.00 13.94 172 VAL X O 1
ATOM 2815 N N . ASP A 1 165 ? -0.550 -6.256 10.242 1.00 9.74 173 ASP X N 1
ATOM 2816 C CA . ASP A 1 165 ? -0.578 -7.588 10.837 1.00 10.75 173 ASP X CA 1
ATOM 2817 C C . ASP A 1 165 ? 0.220 -8.567 9.980 1.00 10.49 173 ASP X C 1
ATOM 2818 O O . ASP A 1 165 ? 0.587 -8.281 8.829 1.00 11.87 173 ASP X O 1
ATOM 2827 N N . GLY A 1 166 ? 0.522 -9.719 10.558 1.00 10.39 174 GLY X N 1
ATOM 2828 C CA . GLY A 1 166 ? 1.285 -10.731 9.860 1.00 12.44 174 GLY X CA 1
ATOM 2829 C C . GLY A 1 166 ? 2.783 -10.497 9.854 1.00 10.70 174 GLY X C 1
ATOM 2830 O O . GLY A 1 166 ? 3.492 -11.213 9.161 1.00 13.29 174 GLY X O 1
ATOM 2834 N N . LEU A 1 167 ? 3.268 -9.509 10.600 1.00 11.47 175 LEU X N 1
ATOM 2835 C CA . LEU A 1 167 ? 4.668 -9.118 10.546 1.00 11.02 175 LEU X CA 1
ATOM 2836 C C . LEU A 1 167 ? 5.171 -8.765 11.943 1.00 11.81 175 LEU X C 1
ATOM 2837 O O . LEU A 1 167 ? 4.524 -7.999 12.661 1.00 10.87 175 LEU X O 1
ATOM 2853 N N . VAL A 1 168 ? 6.297 -9.338 12.350 1.00 11.14 176 VAL X N 1
ATOM 2854 C CA . VAL A 1 168 ? 6.923 -8.970 13.625 1.00 10.72 176 VAL X CA 1
ATOM 2855 C C . VAL A 1 168 ? 8.426 -9.155 13.468 1.00 11.08 176 VAL X C 1
ATOM 2856 O O . VAL A 1 168 ? 8.871 -10.011 12.682 1.00 12.82 176 VAL X O 1
ATOM 2869 N N . ALA A 1 169 ? 9.213 -8.357 14.184 1.00 11.65 177 ALA X N 1
ATOM 2870 C CA . ALA A 1 169 ? 10.653 -8.498 14.136 1.00 12.43 177 ALA X CA 1
ATOM 2871 C C . ALA A 1 169 ? 11.255 -8.387 15.520 1.00 12.44 177 ALA X C 1
ATOM 2872 O O . ALA A 1 169 ? 10.655 -7.795 16.419 1.00 11.85 177 ALA X O 1
ATOM 2879 N N . TYR A 1 170 ? 12.434 -8.962 15.685 1.00 11.52 178 TYR X N 1
ATOM 2880 C CA . TYR A 1 170 ? 13.134 -8.969 16.960 1.00 11.36 178 TYR X CA 1
ATOM 2881 C C . TYR A 1 170 ? 14.504 -8.343 16.742 1.00 11.59 178 TYR X C 1
ATOM 2882 O O . TYR A 1 170 ? 15.151 -8.601 15.707 1.00 14.00 178 TYR X O 1
ATOM 2900 N N A VAL A 1 171 ? 14.941 -7.503 17.668 0.52 12.35 179 VAL X N 1
ATOM 2901 N N B VAL A 1 171 ? 14.968 -7.570 17.719 0.48 14.31 179 VAL X N 1
ATOM 2902 C CA A VAL A 1 171 ? 16.263 -6.916 17.565 0.52 12.37 179 VAL X CA 1
ATOM 2903 C CA B VAL A 1 171 ? 16.179 -6.768 17.581 0.48 15.69 179 VAL X CA 1
ATOM 2904 C C A VAL A 1 171 ? 17.063 -7.036 18.847 0.52 13.61 179 VAL X C 1
ATOM 2905 C C B VAL A 1 171 ? 17.098 -6.890 18.814 0.48 19.35 179 VAL X C 1
ATOM 2906 O O A VAL A 1 171 ? 16.519 -7.279 19.930 0.52 11.39 179 VAL X O 1
ATOM 2907 O O B VAL A 1 171 ? 16.689 -6.500 19.924 0.48 16.77 179 VAL X O 1
ATOM 2932 N N A ASP A 1 172 ? 18.368 -6.826 18.685 0.52 13.80 180 ASP X N 1
ATOM 2933 N N B ASP A 1 172 ? 18.312 -7.440 18.603 0.48 14.58 180 ASP X N 1
ATOM 2934 C CA A ASP A 1 172 ? 19.284 -6.696 19.791 0.52 17.13 180 ASP X CA 1
ATOM 2935 C CA B ASP A 1 172 ? 19.394 -7.456 19.605 0.48 12.66 180 ASP X CA 1
ATOM 2936 C C A ASP A 1 172 ? 19.691 -5.247 19.864 0.52 14.90 180 ASP X C 1
ATOM 2937 C C B ASP A 1 172 ? 19.951 -6.033 19.719 0.48 11.26 180 ASP X C 1
ATOM 2938 O O A ASP A 1 172 ? 20.329 -4.716 18.949 0.52 15.14 180 ASP X O 1
ATOM 2939 O O B ASP A 1 172 ? 20.682 -5.557 18.851 0.48 12.12 180 ASP X O 1
ATOM 2956 N N A VAL A 1 173 ? 19.345 -4.606 20.966 0.52 15.49 181 VAL X N 1
ATOM 2957 N N B VAL A 1 173 ? 19.564 -5.348 20.784 0.48 12.89 181 VAL X N 1
ATOM 2958 C CA A VAL A 1 173 ? 19.618 -3.200 21.090 0.52 16.84 181 VAL X CA 1
ATOM 2959 C CA B VAL A 1 173 ? 19.744 -3.900 20.908 0.48 14.18 181 VAL X CA 1
ATOM 2960 C C A VAL A 1 173 ? 21.036 -2.894 21.620 0.52 19.30 181 VAL X C 1
ATOM 2961 C C B VAL A 1 173 ? 21.200 -3.462 20.916 0.48 16.22 181 VAL X C 1
ATOM 2962 O O A VAL A 1 173 ? 21.396 -1.725 21.687 0.52 27.62 181 VAL X O 1
ATOM 2963 O O B VAL A 1 173 ? 21.676 -2.699 20.096 0.48 16.86 181 VAL X O 1
ATOM 2988 N N . VAL A 1 174 ? 21.870 -3.898 21.946 1.00 21.59 182 VAL X N 1
ATOM 2989 C CA . VAL A 1 174 ? 23.267 -3.578 22.191 1.00 22.59 182 VAL X CA 1
ATOM 2990 C C . VAL A 1 174 ? 24.144 -3.770 20.959 1.00 23.61 182 VAL X C 1
ATOM 2991 O O . VAL A 1 174 ? 24.949 -2.897 20.638 1.00 27.32 182 VAL X O 1
ATOM 3005 N N . SER A 1 175 ? 23.993 -4.901 20.277 1.00 19.36 183 SER X N 1
ATOM 3006 C CA . SER A 1 175 ? 24.768 -5.157 19.071 1.00 22.93 183 SER X CA 1
ATOM 3007 C C . SER A 1 175 ? 24.201 -4.416 17.861 1.00 23.18 183 SER X C 1
ATOM 3008 O O . SER A 1 175 ? 24.861 -4.347 16.818 1.00 25.89 183 SER X O 1
ATOM 3016 N N . LYS A 1 176 ? 22.990 -3.874 18.008 1.00 22.66 184 LYS X N 1
ATOM 3017 C CA . LYS A 1 176 ? 22.309 -3.137 16.949 1.00 22.78 184 LYS X CA 1
ATOM 3018 C C . LYS A 1 176 ? 22.147 -4.045 15.753 1.00 18.71 184 LYS X C 1
ATOM 3019 O O . LYS A 1 176 ? 22.485 -3.665 14.629 1.00 27.39 184 LYS X O 1
ATOM 3038 N N . GLU A 1 177 ? 21.608 -5.235 15.999 1.00 20.47 185 GLU X N 1
ATOM 3039 C CA . GLU A 1 177 ? 21.334 -6.239 14.969 1.00 22.35 185 GLU X CA 1
ATOM 3040 C C . GLU A 1 177 ? 19.869 -6.679 14.970 1.00 19.92 185 GLU X C 1
ATOM 3041 O O . GLU A 1 177 ? 19.255 -6.763 16.031 1.00 18.06 185 GLU X O 1
ATOM 3053 N N . VAL A 1 178 ? 19.309 -6.953 13.789 1.00 16.89 186 VAL X N 1
ATOM 3054 C CA . VAL A 1 178 ? 17.970 -7.528 13.664 1.00 15.97 186 VAL X CA 1
ATOM 3055 C C . VAL A 1 178 ? 18.081 -9.046 13.660 1.00 15.68 186 VAL X C 1
ATOM 3056 O O . VAL A 1 178 ? 18.643 -9.619 12.727 1.00 19.00 186 VAL X O 1
ATOM 3069 N N . THR A 1 179 ? 17.606 -9.707 14.708 1.00 15.86 187 THR X N 1
ATOM 3070 C CA . THR A 1 179 ? 17.794 -11.147 14.808 1.00 16.61 187 THR X CA 1
ATOM 3071 C C . THR A 1 179 ? 16.813 -11.973 13.986 1.00 17.95 187 THR X C 1
ATOM 3072 O O . THR A 1 179 ? 17.198 -12.976 13.408 1.00 21.39 187 THR X O 1
ATOM 3083 N N . ARG A 1 180 ? 15.548 -11.566 13.949 1.00 15.95 188 ARG X N 1
ATOM 3084 C CA A ARG A 1 180 ? 14.549 -12.292 13.187 0.48 15.17 188 ARG X CA 1
ATOM 3085 C CA B ARG A 1 180 ? 14.498 -12.295 13.240 0.52 14.96 188 ARG X CA 1
ATOM 3086 C C . ARG A 1 180 ? 13.516 -11.328 12.607 1.00 13.91 188 ARG X C 1
ATOM 3087 O O . ARG A 1 180 ? 13.189 -10.304 13.212 1.00 15.07 188 ARG X O 1
ATOM 3128 N N . VAL A 1 181 ? 13.031 -11.659 11.413 1.00 15.05 189 VAL X N 1
ATOM 3129 C CA . VAL A 1 181 ? 11.879 -10.981 10.823 1.00 13.84 189 VAL X CA 1
ATOM 3130 C C . VAL A 1 181 ? 10.926 -12.082 10.408 1.00 14.23 189 VAL X C 1
ATOM 3131 O O . VAL A 1 181 ? 11.295 -12.968 9.611 1.00 15.89 189 VAL X O 1
ATOM 3144 N N . ILE A 1 182 ? 9.713 -12.041 10.953 1.00 13.98 190 ILE X N 1
ATOM 3145 C CA . ILE A 1 182 ? 8.729 -13.084 10.723 1.00 12.61 190 ILE X CA 1
ATOM 3146 C C . ILE A 1 182 ? 7.542 -12.490 9.963 1.00 13.37 190 ILE X C 1
ATOM 3147 O O . ILE A 1 182 ? 6.970 -11.495 10.401 1.00 13.60 190 ILE X O 1
ATOM 3163 N N . ASP A 1 183 ? 7.188 -13.081 8.821 1.00 13.64 191 ASP X N 1
ATOM 3164 C CA . ASP A 1 183 ? 6.060 -12.644 8.001 1.00 13.91 191 ASP X CA 1
ATOM 3165 C C . ASP A 1 183 ? 5.139 -13.850 7.784 1.00 12.88 191 ASP X C 1
ATOM 3166 O O . ASP A 1 183 ? 5.492 -14.787 7.064 1.00 16.64 191 ASP X O 1
ATOM 3175 N N . THR A 1 184 ? 3.977 -13.858 8.432 1.00 14.61 192 THR X N 1
ATOM 3176 C CA . THR A 1 184 ? 3.044 -14.980 8.316 1.00 15.14 192 THR X CA 1
ATOM 3177 C C . THR A 1 184 ? 2.063 -14.811 7.164 1.00 16.43 192 THR X C 1
ATOM 3178 O O . THR A 1 184 ? 1.280 -15.714 6.888 1.00 18.86 192 THR X O 1
ATOM 3189 N N . GLY A 1 185 ? 2.097 -13.662 6.499 1.00 15.05 193 GLY X N 1
ATOM 3190 C CA . GLY A 1 185 ? 1.222 -13.412 5.370 1.00 16.03 193 GLY X CA 1
ATOM 3191 C C . GLY A 1 185 ? 0.632 -12.024 5.432 1.00 13.98 193 GLY X C 1
ATOM 3192 O O . GLY A 1 185 ? 0.586 -11.368 6.480 1.00 13.97 193 GLY X O 1
ATOM 3196 N N . VAL A 1 186 ? 0.143 -11.573 4.297 1.00 15.94 194 VAL X N 1
ATOM 3197 C CA A VAL A 1 186 ? -0.358 -10.222 4.178 0.31 18.58 194 VAL X CA 1
ATOM 3198 C CA B VAL A 1 186 ? -0.360 -10.233 4.158 0.69 15.52 194 VAL X CA 1
ATOM 3199 C C . VAL A 1 186 ? -1.803 -10.127 4.669 1.00 15.49 194 VAL X C 1
ATOM 3200 O O . VAL A 1 186 ? -2.669 -10.891 4.248 1.00 17.52 194 VAL X O 1
ATOM 3225 N N . PHE A 1 187 ? -2.042 -9.202 5.601 1.00 13.76 195 PHE X N 1
ATOM 3226 C CA . PHE A 1 187 ? -3.384 -8.789 5.969 1.00 12.80 195 PHE X CA 1
ATOM 3227 C C . PHE A 1 187 ? -3.571 -7.377 5.429 1.00 10.52 195 PHE X C 1
ATOM 3228 O O . PHE A 1 187 ? -2.644 -6.550 5.506 1.00 12.09 195 PHE X O 1
ATOM 3245 N N . PRO A 1 188 ? -4.786 -7.037 4.969 1.00 11.71 196 PRO X N 1
ATOM 3246 C CA . PRO A 1 188 ? -5.051 -5.635 4.639 1.00 10.71 196 PRO X CA 1
ATOM 3247 C C . PRO A 1 188 ? -4.714 -4.766 5.842 1.00 9.67 196 PRO X C 1
ATOM 3248 O O . PRO A 1 188 ? -5.038 -5.107 6.984 1.00 10.87 196 PRO X O 1
ATOM 3259 N N . VAL A 1 189 ? -4.071 -3.648 5.597 1.00 10.08 197 VAL X N 1
ATOM 3260 C CA . VAL A 1 189 ? -3.871 -2.662 6.638 1.00 9.39 197 VAL X CA 1
ATOM 3261 C C . VAL A 1 189 ? -5.135 -1.817 6.726 1.00 10.29 197 VAL X C 1
ATOM 3262 O O . VAL A 1 189 ? -5.583 -1.256 5.729 1.00 11.07 197 VAL X O 1
ATOM 3275 N N . PRO A 1 190 ? -5.770 -1.752 7.913 1.00 9.79 198 PRO X N 1
ATOM 3276 C CA . PRO A 1 190 ? -7.021 -0.996 8.018 1.00 10.69 198 PRO X CA 1
ATOM 3277 C C . PRO A 1 190 ? -6.873 0.419 7.486 1.00 10.22 198 PRO X C 1
ATOM 3278 O O . PRO A 1 190 ? -5.871 1.087 7.759 1.00 11.45 198 PRO X O 1
ATOM 3289 N N . ALA A 1 191 ? -7.881 0.874 6.747 1.00 10.96 199 ALA X N 1
ATOM 3290 C CA . ALA A 1 191 ? -7.797 2.112 6.007 1.00 11.73 199 ALA X CA 1
ATOM 3291 C C . ALA A 1 191 ? -8.294 3.350 6.743 1.00 11.39 199 ALA X C 1
ATOM 3292 O O . ALA A 1 191 ? -7.760 4.439 6.545 1.00 12.20 199 ALA X O 1
ATOM 3299 N N . GLU A 1 192 ? -9.342 3.219 7.556 1.00 11.09 200 GLU X N 1
ATOM 3300 C CA . GLU A 1 192 ? -9.916 4.407 8.165 1.00 11.68 200 GLU X CA 1
ATOM 3301 C C . GLU A 1 192 ? -8.944 5.055 9.130 1.00 9.91 200 GLU X C 1
ATOM 3302 O O . GLU A 1 192 ? -8.195 4.341 9.818 1.00 11.39 200 GLU X O 1
ATOM 3314 N N . HIS A 1 193 ? -8.967 6.375 9.227 1.00 11.48 201 HIS X N 1
ATOM 3315 C CA . HIS A 1 193 ? -8.162 7.035 10.240 1.00 10.72 201 HIS X CA 1
ATOM 3316 C C . HIS A 1 193 ? -8.849 6.975 11.600 1.00 10.83 201 HIS X C 1
ATOM 3317 O O . HIS A 1 193 ? -10.056 6.744 11.710 1.00 11.49 201 HIS X O 1
ATOM 3332 N N . GLY A 1 194 ? -8.053 7.188 12.640 1.00 11.06 202 GLY X N 1
ATOM 3333 C CA . GLY A 1 194 ? -8.529 7.260 14.014 1.00 10.27 202 GLY X CA 1
ATOM 3334 C C . GLY A 1 194 ? -8.181 8.580 14.665 1.00 9.79 202 GLY X C 1
ATOM 3335 O O . GLY A 1 194 ? -7.860 8.629 15.849 1.00 10.97 202 GLY X O 1
ATOM 3339 N N . ASN A 1 195 ? -8.276 9.666 13.902 1.00 10.05 203 ASN X N 1
ATOM 3340 C CA . ASN A 1 195 ? -7.864 10.978 14.367 1.00 10.78 203 ASN X CA 1
ATOM 3341 C C . ASN A 1 195 ? -8.990 11.705 15.085 1.00 10.74 203 ASN X C 1
ATOM 3342 O O . ASN A 1 195 ? -9.842 12.342 14.480 1.00 11.99 203 ASN X O 1
ATOM 3353 N N . TYR A 1 196 ? -8.980 11.549 16.408 1.00 10.74 204 TYR X N 1
ATOM 3354 C CA . TYR A 1 196 ? -10.028 12.044 17.294 1.00 11.34 204 TYR X CA 1
ATOM 3355 C C . TYR A 1 196 ? -9.990 13.559 17.494 1.00 11.56 204 TYR X C 1
ATOM 3356 O O . TYR A 1 196 ? -10.826 14.090 18.213 1.00 13.62 204 TYR X O 1
ATOM 3374 N N . THR A 1 197 ? -9.090 14.278 16.824 1.00 12.21 205 THR X N 1
ATOM 3375 C CA . THR A 1 197 ? -9.219 15.741 16.757 1.00 14.39 205 THR X CA 1
ATOM 3376 C C . THR A 1 197 ? -9.579 16.240 15.355 1.00 14.80 205 THR X C 1
ATOM 3377 O O . THR A 1 197 ? -9.660 17.439 15.137 1.00 18.27 205 THR X O 1
ATOM 3388 N N . ASP A 1 198 ? -9.826 15.336 14.410 1.00 13.75 206 ASP X N 1
ATOM 3389 C CA . ASP A 1 198 ? -10.259 15.720 13.064 1.00 14.85 206 ASP X CA 1
ATOM 3390 C C . ASP A 1 198 ? -11.764 15.971 13.070 1.00 14.70 206 ASP X C 1
ATOM 3391 O O . ASP A 1 198 ? -12.535 15.071 13.348 1.00 14.73 206 ASP X O 1
ATOM 3400 N N . PRO A 1 199 ? -12.199 17.186 12.701 1.00 17.43 207 PRO X N 1
ATOM 3401 C CA . PRO A 1 199 ? -13.631 17.494 12.679 1.00 18.08 207 PRO X CA 1
ATOM 3402 C C . PRO A 1 199 ? -14.474 16.545 11.821 1.00 18.50 207 PRO X C 1
ATOM 3403 O O . PRO A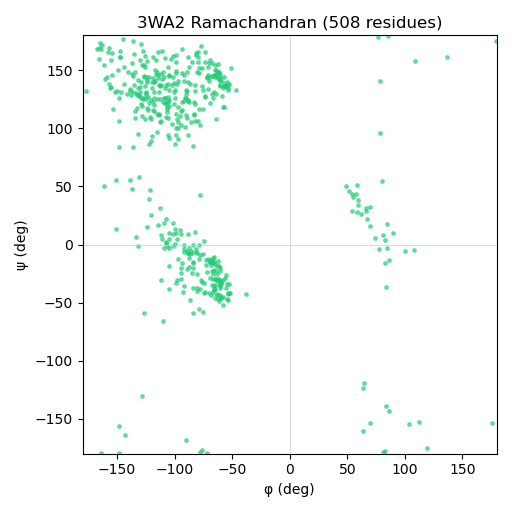 1 199 ? -15.669 16.426 12.062 1.00 20.98 207 PRO X O 1
ATOM 3414 N N . GLU A 1 200 ? -13.894 15.920 10.803 1.00 18.92 208 GLU X N 1
ATOM 3415 C CA A GLU A 1 200 ? -14.660 15.005 9.972 0.36 20.70 208 GLU X CA 1
ATOM 3416 C CA B GLU A 1 200 ? -14.635 14.987 9.961 0.64 21.64 208 GLU X CA 1
ATOM 3417 C C . GLU A 1 200 ? -15.079 13.775 10.765 1.00 20.57 208 GLU X C 1
ATOM 3418 O O . GLU A 1 200 ? -16.101 13.151 10.453 1.00 24.87 208 GLU X O 1
ATOM 3441 N N . LEU A 1 201 ? -14.301 13.431 11.787 1.00 17.23 209 LEU X N 1
ATOM 3442 C CA . LEU A 1 201 ? -14.605 12.266 12.603 1.00 16.88 209 LEU X CA 1
ATOM 3443 C C . LEU A 1 201 ? -15.317 12.648 13.892 1.00 16.01 209 LEU X C 1
ATOM 3444 O O . LEU A 1 201 ? -16.180 11.905 14.364 1.00 19.56 209 LEU X O 1
ATOM 3460 N N . THR A 1 202 ? -14.999 13.810 14.452 1.00 15.25 210 THR X N 1
ATOM 3461 C CA . THR A 1 202 ? -15.651 14.228 15.691 1.00 17.34 210 THR X CA 1
ATOM 3462 C C . THR A 1 202 ? -17.056 14.745 15.442 1.00 17.99 210 THR X C 1
ATOM 3463 O O . THR A 1 202 ? -17.933 14.610 16.293 1.00 19.51 210 THR X O 1
ATOM 3474 N N . GLY A 1 203 ? -17.262 15.336 14.267 1.00 17.98 211 GLY X N 1
ATOM 3475 C CA . GLY A 1 203 ? -18.430 16.163 14.017 1.00 20.72 211 GLY X CA 1
ATOM 3476 C C . GLY A 1 203 ? -18.269 17.524 14.671 1.00 19.84 211 GLY X C 1
ATOM 3477 O O . GLY A 1 203 ? -17.258 17.790 15.317 1.00 19.95 211 GLY X O 1
ATOM 3481 N N . PRO A 1 204 ? -19.263 18.411 14.496 1.00 23.52 212 PRO X N 1
ATOM 3482 C CA . PRO A 1 204 ? -19.188 19.709 15.177 1.00 24.03 212 PRO X CA 1
ATOM 3483 C C . PRO A 1 204 ? -19.155 19.505 16.686 1.00 19.04 212 PRO X C 1
ATOM 3484 O O . PRO A 1 204 ? -19.882 18.657 17.207 1.00 20.00 212 PRO X O 1
ATOM 3495 N N . LEU A 1 205 ? -18.307 20.242 17.387 1.00 17.41 213 LEU X N 1
ATOM 3496 C CA . LEU A 1 205 ? -18.179 20.020 18.821 1.00 17.46 213 LEU X CA 1
ATOM 3497 C C . LEU A 1 205 ? -19.414 20.496 19.545 1.00 15.12 213 LEU X C 1
ATOM 3498 O O . LEU A 1 205 ? -20.049 21.470 19.137 1.00 17.64 213 LEU X O 1
ATOM 3514 N N . ARG A 1 206 ? -19.775 19.808 20.610 1.00 14.75 214 ARG X N 1
ATOM 3515 C CA . ARG A 1 206 ? -20.935 20.203 21.384 1.00 14.69 214 ARG X CA 1
ATOM 3516 C C . ARG A 1 206 ? -20.792 21.599 21.930 1.00 14.39 214 ARG X C 1
ATOM 3517 O O . ARG A 1 206 ? -19.715 21.970 22.399 1.00 17.07 214 ARG X O 1
ATOM 3538 N N . THR A 1 207 ? -21.898 22.344 21.940 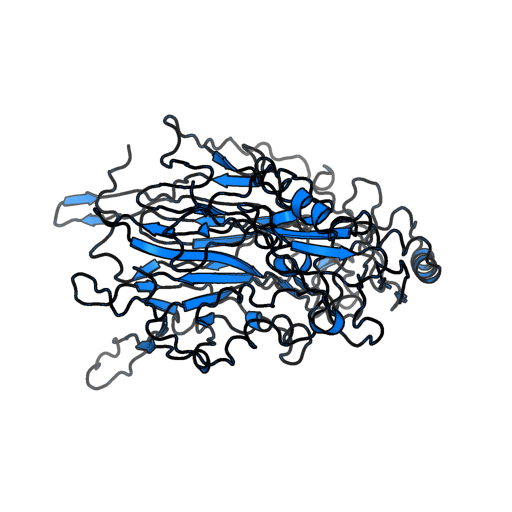1.00 15.13 215 THR X N 1
ATOM 3539 C CA . THR A 1 207 ? -21.922 23.671 22.547 1.00 16.62 215 THR X CA 1
ATOM 3540 C C . THR A 1 207 ? -22.848 23.703 23.760 1.00 16.65 215 THR X C 1
ATOM 3541 O O . THR A 1 207 ? -23.225 24.773 24.234 1.00 20.23 215 THR X O 1
ATOM 3552 N N . THR A 1 208 ? -23.192 22.528 24.271 1.00 14.41 216 THR X N 1
ATOM 3553 C CA . THR A 1 208 ? -24.214 22.396 25.295 1.00 14.93 216 THR X CA 1
ATOM 3554 C C . THR A 1 208 ? -23.656 22.305 26.711 1.00 14.56 216 THR X C 1
ATOM 3555 O O . THR A 1 208 ? -24.429 22.335 27.673 1.00 15.14 216 THR X O 1
ATOM 3566 N N . GLN A 1 209 ? -22.351 22.101 26.860 1.00 14.46 217 GLN X N 1
ATOM 3567 C CA . GLN A 1 209 ? -21.774 21.913 28.200 1.00 14.15 217 GLN X CA 1
ATOM 3568 C C . GLN A 1 209 ? -21.509 23.251 28.859 1.00 16.56 217 GLN X C 1
ATOM 3569 O O . GLN A 1 209 ? -20.661 24.005 28.419 1.00 23.61 217 GLN X O 1
ATOM 3583 N N . LYS A 1 210 ? -22.255 23.535 29.909 1.00 14.14 218 LYS X N 1
ATOM 3584 C CA . LYS A 1 210 ? -22.059 24.748 30.697 1.00 14.99 218 LYS X CA 1
ATOM 3585 C C . LYS A 1 210 ? -21.017 24.481 31.768 1.00 15.23 218 LYS X C 1
ATOM 3586 O O . LYS A 1 210 ? -20.862 23.338 32.214 1.00 14.91 218 LYS X O 1
ATOM 3605 N N . PRO A 1 211 ? -20.294 25.515 32.210 1.00 15.82 219 PRO X N 1
ATOM 3606 C CA . PRO A 1 211 ? -19.210 25.255 33.155 1.00 17.19 219 PRO X CA 1
ATOM 3607 C C . PRO A 1 211 ? -19.675 24.726 34.511 1.00 15.38 219 PRO X C 1
ATOM 3608 O O . PRO A 1 211 ? -20.748 25.073 35.023 1.00 14.89 219 PRO X O 1
ATOM 3619 N N . ILE A 1 212 ? -18.851 23.836 35.052 1.00 17.08 220 ILE X N 1
ATOM 3620 C CA . ILE A 1 212 ? -18.954 23.360 36.430 1.00 17.40 220 ILE X CA 1
ATOM 3621 C C . ILE A 1 212 ? -17.706 23.871 37.136 1.00 20.88 220 ILE X C 1
ATOM 3622 O O . ILE A 1 212 ? -16.593 23.432 36.821 1.00 23.72 220 ILE X O 1
ATOM 3638 N N . SER A 1 213 ? -17.902 24.794 38.081 1.00 17.79 221 SER X N 1
ATOM 3639 C CA . SER A 1 213 ? -16.812 25.484 38.761 1.00 18.31 221 SER X CA 1
ATOM 3640 C C . SER A 1 213 ? -16.647 24.950 40.174 1.00 16.20 221 SER X C 1
ATOM 3641 O O . SER A 1 213 ? -17.582 25.002 40.968 1.00 19.77 221 SER X O 1
ATOM 3649 N N . ILE A 1 214 ? -15.448 24.482 40.488 1.00 15.02 222 ILE X N 1
ATOM 3650 C CA . ILE A 1 214 ? -15.138 23.957 41.812 1.00 15.21 222 ILE X CA 1
ATOM 3651 C C . ILE A 1 214 ? -14.041 24.823 42.400 1.00 15.74 222 ILE X C 1
ATOM 3652 O O . ILE A 1 214 ? -12.952 24.894 41.839 1.00 17.15 222 ILE X O 1
ATOM 3668 N N . THR A 1 215 ? -14.342 25.519 43.495 1.00 15.67 223 THR X N 1
ATOM 3669 C CA . THR A 1 215 ? -13.378 26.434 44.102 1.00 16.20 223 THR X CA 1
ATOM 3670 C C . THR A 1 215 ? -13.343 26.250 45.611 1.00 16.46 223 THR X C 1
ATOM 3671 O O . THR A 1 215 ? -14.263 25.684 46.206 1.00 17.51 223 THR X O 1
ATOM 3682 N N . GLN A 1 216 ? -12.290 26.779 46.219 1.00 16.04 224 GLN X N 1
ATOM 3683 C CA . GLN A 1 216 ? -12.135 26.752 47.657 1.00 15.60 224 GLN X CA 1
ATOM 3684 C C . GLN A 1 216 ? -11.763 28.171 48.092 1.00 16.54 224 GLN X C 1
ATOM 3685 O O . GLN A 1 216 ? -10.595 28.563 48.033 1.00 17.09 224 GLN X O 1
ATOM 3699 N N . PRO A 1 217 ? -12.765 28.968 48.490 1.00 17.69 225 PRO X N 1
ATOM 3700 C CA . PRO A 1 217 ? -12.481 30.402 48.695 1.00 19.27 225 PRO X CA 1
ATOM 3701 C C . PRO A 1 217 ? -11.518 30.663 49.838 1.00 19.72 225 PRO X C 1
ATOM 3702 O O . PRO A 1 217 ? -10.911 31.735 49.878 1.00 24.76 225 PRO X O 1
ATOM 3713 N N . GLU A 1 218 ? -11.400 29.719 50.763 1.00 19.37 226 GLU X N 1
ATOM 3714 C CA . GLU A 1 218 ? -10.484 29.843 51.890 1.00 18.39 226 GLU X CA 1
ATOM 3715 C C . GLU A 1 218 ? -9.255 28.965 51.705 1.00 17.67 226 GLU X C 1
ATOM 3716 O O . GLU A 1 218 ? -8.454 28.799 52.626 1.00 21.33 226 GLU X O 1
ATOM 3728 N N . GLY A 1 219 ? -9.095 28.405 50.510 1.00 17.54 227 GLY X N 1
ATOM 3729 C CA . GLY A 1 219 ? -7.995 27.488 50.273 1.00 18.16 227 GLY X CA 1
ATOM 3730 C C . GLY A 1 219 ? -8.331 26.084 50.788 1.00 15.35 227 GLY X C 1
ATOM 3731 O O . GLY A 1 219 ? -9.425 25.832 51.305 1.00 15.03 227 GLY X O 1
ATOM 3735 N N . PRO A 1 220 ? -7.389 25.149 50.649 1.00 14.73 228 PRO X N 1
ATOM 3736 C CA . PRO A 1 220 ? -7.662 23.755 51.001 1.00 14.20 228 PRO X CA 1
ATOM 3737 C C . PRO A 1 220 ? -7.528 23.484 52.488 1.00 13.21 228 PRO X C 1
ATOM 3738 O O . PRO A 1 220 ? -6.891 24.239 53.220 1.00 14.93 228 PRO X O 1
ATOM 3749 N N . SER A 1 221 ? -8.097 22.357 52.909 1.00 12.72 229 SER X N 1
ATOM 3750 C CA . SER A 1 221 ? -8.097 21.957 54.308 1.00 13.22 229 SER X CA 1
ATOM 3751 C C . SER A 1 221 ? -6.881 21.143 54.704 1.00 12.97 229 SER X C 1
ATOM 3752 O O . SER A 1 221 ? -6.724 20.826 55.885 1.00 15.09 229 SER X O 1
ATOM 3760 N N . PHE A 1 222 ? -6.044 20.769 53.738 1.00 13.08 230 PHE X N 1
ATOM 3761 C CA . PHE A 1 222 ? -4.817 20.052 54.056 1.00 12.76 230 PHE X CA 1
ATOM 3762 C C . PHE A 1 222 ? -3.639 21.021 54.078 1.00 12.84 230 PHE X C 1
ATOM 3763 O O . PHE A 1 222 ? -3.686 22.088 53.477 1.00 15.54 230 PHE X O 1
ATOM 3780 N N . THR A 1 223 ? -2.594 20.637 54.785 1.00 13.94 231 THR X N 1
ATOM 3781 C CA . THR A 1 223 ? -1.322 21.330 54.720 1.00 15.87 231 THR X CA 1
ATOM 3782 C C . THR A 1 223 ? -0.244 20.407 54.185 1.00 13.56 231 THR X C 1
ATOM 3783 O O . THR A 1 223 ? -0.330 19.179 54.335 1.00 16.82 231 THR X O 1
ATOM 3794 N N . VAL A 1 224 ? 0.738 20.978 53.519 1.00 14.39 232 VAL X N 1
ATOM 3795 C CA . VAL A 1 224 ? 1.895 20.264 53.053 1.00 15.09 232 VAL X CA 1
ATOM 3796 C C . VAL A 1 224 ? 3.103 20.884 53.735 1.00 16.18 232 VAL X C 1
ATOM 3797 O O . VAL A 1 224 ? 3.318 22.094 53.639 1.00 19.96 232 VAL X O 1
ATOM 3810 N N . THR A 1 225 ? 3.861 20.074 54.455 1.00 14.62 233 THR X N 1
ATOM 3811 C CA . THR A 1 225 ? 5.091 20.536 55.109 1.00 16.76 233 THR X CA 1
ATOM 3812 C C . THR A 1 225 ? 6.235 19.604 54.727 1.00 14.24 233 THR X C 1
ATOM 3813 O O . THR A 1 225 ? 6.026 18.459 54.320 1.00 14.76 233 THR X O 1
ATOM 3824 N N . GLY A 1 226 ? 7.455 20.121 54.777 1.00 15.77 234 GLY X N 1
ATOM 3825 C CA . GLY A 1 226 ? 8.603 19.312 54.438 1.00 15.86 234 GLY X CA 1
ATOM 3826 C C . GLY A 1 226 ? 8.570 18.819 53.000 1.00 14.79 234 GLY X C 1
ATOM 3827 O O . GLY A 1 226 ? 9.135 17.771 52.695 1.00 16.09 234 GLY X O 1
ATOM 3831 N N . GLY A 1 227 ? 7.897 19.557 52.122 1.00 14.51 235 GLY X N 1
ATOM 3832 C CA . GLY A 1 227 ? 7.802 19.179 50.719 1.00 17.18 235 GLY X CA 1
ATOM 3833 C C . GLY A 1 227 ? 6.713 18.164 50.389 1.00 14.34 235 GLY X C 1
ATOM 3834 O O . GLY A 1 227 ? 6.102 18.247 49.329 1.00 16.38 235 GLY X O 1
ATOM 3838 N N . ASN A 1 228 ? 6.463 17.194 51.267 1.00 11.92 236 ASN X N 1
ATOM 3839 C CA . ASN A 1 228 ? 5.595 16.082 50.880 1.00 11.00 236 ASN X CA 1
ATOM 3840 C C . ASN A 1 228 ? 4.845 15.459 52.037 1.00 10.90 236 ASN X C 1
ATOM 3841 O O . ASN A 1 228 ? 4.269 14.382 51.873 1.00 11.34 236 ASN X O 1
ATOM 3852 N N . HIS A 1 229 ? 4.830 16.119 53.192 1.00 11.80 237 HIS X N 1
ATOM 3853 C CA . HIS A 1 229 ? 4.094 15.623 54.341 1.00 12.23 237 HIS X CA 1
ATOM 3854 C C . HIS A 1 229 ? 2.708 16.243 54.369 1.00 11.19 237 HIS X C 1
ATOM 3855 O O . HIS A 1 229 ? 2.588 17.451 54.424 1.00 12.45 237 HIS X O 1
ATOM 3870 N N . ILE A 1 230 ? 1.677 15.405 54.366 1.00 11.80 238 ILE X N 1
ATOM 3871 C CA A ILE A 1 230 ? 0.304 15.863 54.324 0.49 12.41 238 ILE X CA 1
ATOM 3872 C CA B ILE A 1 230 ? 0.288 15.861 54.322 0.51 12.08 238 ILE X CA 1
ATOM 3873 C C . ILE A 1 230 ? -0.372 15.685 55.679 1.00 10.57 238 ILE X C 1
ATOM 3874 O O . ILE A 1 230 ? -0.248 14.608 56.296 1.00 11.74 238 ILE X O 1
ATOM 3905 N N . GLU A 1 231 ? -1.089 16.721 56.124 1.00 11.55 239 GLU X N 1
ATOM 3906 C CA . GLU A 1 231 ? -1.998 16.622 57.255 1.00 11.89 239 GLU X CA 1
ATOM 3907 C C . GLU A 1 231 ? -3.374 17.047 56.754 1.00 11.19 239 GLU X C 1
ATOM 3908 O O . GLU A 1 231 ? -3.540 18.154 56.221 1.00 12.67 239 GLU X O 1
ATOM 3920 N N . TRP A 1 232 ? -4.365 16.160 56.884 1.00 11.01 240 TRP X N 1
ATOM 3921 C CA . TRP A 1 232 ? -5.714 16.460 56.390 1.00 11.09 240 TRP X CA 1
ATOM 3922 C C . TRP A 1 232 ? -6.737 15.676 57.190 1.00 10.04 240 TRP X C 1
ATOM 3923 O O . TRP A 1 232 ? -6.721 14.437 57.158 1.00 9.92 240 TRP X O 1
ATOM 3944 N N . GLU A 1 233 ? -7.608 16.388 57.902 1.00 10.48 241 GLU X N 1
ATOM 3945 C CA . GLU A 1 233 ? -8.783 15.760 58.516 1.00 10.44 241 GLU X CA 1
ATOM 3946 C C . GLU A 1 233 ? -8.441 14.491 59.300 1.00 10.05 241 GLU X C 1
ATOM 3947 O O . GLU A 1 233 ? -9.064 13.446 59.126 1.00 11.29 241 GLU X O 1
ATOM 3959 N N . LYS A 1 234 ? -7.445 14.640 60.163 1.00 10.81 242 LYS X N 1
ATOM 3960 C CA . LYS A 1 234 ? -6.919 13.628 61.069 1.00 11.66 242 LYS X CA 1
ATOM 3961 C C . LYS A 1 234 ? -5.920 12.690 60.433 1.00 10.52 242 LYS X C 1
ATOM 3962 O O . LYS A 1 234 ? -5.214 11.976 61.153 1.00 11.83 242 LYS X O 1
ATOM 3981 N N . TRP A 1 235 ? -5.859 12.649 59.106 1.00 10.72 243 TRP X N 1
ATOM 3982 C CA . TRP A 1 235 ? -4.869 11.813 58.440 1.00 10.58 243 TRP X CA 1
ATOM 3983 C C . TRP A 1 235 ? -3.503 12.500 58.415 1.00 9.46 243 TRP X C 1
ATOM 3984 O O . TRP A 1 235 ? -3.407 13.721 58.276 1.00 11.00 243 TRP X O 1
ATOM 4005 N N . SER A 1 236 ? -2.464 11.673 58.460 1.00 10.16 244 SER X N 1
ATOM 4006 C CA . SER A 1 236 ? -1.056 12.089 58.336 1.00 12.11 244 SER X CA 1
ATOM 4007 C C . SER A 1 236 ? -0.392 11.083 57.381 1.00 10.50 244 SER X C 1
ATOM 4008 O O . SER A 1 236 ? -0.610 9.892 57.529 1.00 11.21 244 SER X O 1
ATOM 4016 N N . LEU A 1 237 ? 0.436 11.552 56.446 1.00 10.36 245 LEU X N 1
ATOM 4017 C CA . LEU A 1 237 ? 1.158 10.662 55.544 1.00 9.86 245 LEU X CA 1
ATOM 4018 C C . LEU A 1 237 ? 2.237 11.452 54.811 1.00 9.20 245 LEU X C 1
ATOM 4019 O O . LEU A 1 237 ? 2.218 12.687 54.827 1.00 10.48 245 LEU X O 1
ATOM 4035 N N . ASP A 1 238 ? 3.123 10.726 54.135 1.00 9.69 246 ASP X N 1
ATOM 4036 C CA . ASP A 1 238 ? 4.134 11.319 53.260 1.00 9.97 246 ASP X CA 1
ATOM 4037 C C . ASP A 1 238 ? 3.935 10.795 51.843 1.00 9.39 246 ASP X C 1
ATOM 4038 O O . ASP A 1 238 ? 3.725 9.616 51.645 1.00 11.10 246 ASP X O 1
ATOM 4047 N N . VAL A 1 239 ? 3.994 11.693 50.867 1.00 9.82 247 VAL X N 1
ATOM 4048 C CA . VAL A 1 239 ? 3.809 11.321 49.462 1.00 9.70 247 VAL X CA 1
ATOM 4049 C C . VAL A 1 239 ? 5.162 11.156 48.804 1.00 10.05 247 VAL X C 1
ATOM 4050 O O . VAL A 1 239 ? 5.888 12.128 48.593 1.00 11.43 247 VAL X O 1
ATOM 4063 N N . GLY A 1 240 ? 5.541 9.926 48.519 1.00 9.58 248 GLY X N 1
ATOM 4064 C CA . GLY A 1 240 ? 6.760 9.621 47.801 1.00 10.24 248 GLY X CA 1
ATOM 4065 C C . GLY A 1 240 ? 6.522 9.476 46.313 1.00 8.65 248 GLY X C 1
ATOM 4066 O O . GLY A 1 240 ? 5.394 9.412 45.830 1.00 9.24 248 GLY X O 1
ATOM 4070 N N . PHE A 1 241 ? 7.616 9.439 45.564 1.00 9.44 249 PHE X N 1
ATOM 4071 C CA . PHE A 1 241 ? 7.554 9.208 44.138 1.00 9.37 249 PHE X CA 1
ATOM 4072 C C . PHE A 1 241 ? 8.792 8.472 43.699 1.00 9.59 249 PHE X C 1
ATOM 4073 O O . PHE A 1 241 ? 9.897 8.932 43.917 1.00 13.32 249 PHE X O 1
ATOM 4090 N N . ASP A 1 242 ? 8.598 7.350 43.026 1.00 9.43 250 ASP X N 1
ATOM 4091 C CA . ASP A 1 242 ? 9.668 6.505 42.541 1.00 10.55 250 ASP X CA 1
ATOM 4092 C C . ASP A 1 242 ? 9.497 6.319 41.038 1.00 8.89 250 ASP X C 1
ATOM 4093 O O . ASP A 1 242 ? 8.377 6.152 40.546 1.00 9.30 250 ASP X O 1
ATOM 4102 N N . VAL A 1 243 ? 10.605 6.342 40.320 1.00 9.74 251 VAL X N 1
ATOM 4103 C CA . VAL A 1 243 ? 10.516 6.263 38.875 1.00 10.62 251 VAL X CA 1
ATOM 4104 C C . VAL A 1 243 ? 9.843 4.965 38.391 1.00 9.09 251 VAL X C 1
ATOM 4105 O O . VAL A 1 243 ? 9.218 4.964 37.334 1.00 10.26 251 VAL X O 1
ATOM 4118 N N . ARG A 1 244 ? 10.010 3.863 39.133 1.00 8.56 252 ARG X N 1
ATOM 4119 C CA . ARG A 1 244 ? 9.373 2.611 38.782 1.00 8.57 252 ARG X CA 1
ATOM 4120 C C . ARG A 1 244 ? 7.897 2.575 39.180 1.00 8.44 252 ARG X C 1
ATOM 4121 O O . ARG A 1 244 ? 7.033 2.344 38.331 1.00 9.61 252 ARG X O 1
ATOM 4142 N N . GLU A 1 245 ? 7.612 2.813 40.453 1.00 8.60 253 GLU X N 1
ATOM 4143 C CA . GLU A 1 245 ? 6.263 2.614 40.988 1.00 8.44 253 GLU X CA 1
ATOM 4144 C C . GLU A 1 245 ? 5.332 3.803 40.781 1.00 8.24 253 GLU X C 1
ATOM 4145 O O . GLU A 1 245 ? 4.106 3.637 40.789 1.00 8.91 253 GLU X O 1
ATOM 4157 N N . GLY A 1 246 ? 5.894 4.994 40.629 1.00 7.96 254 GLY X N 1
ATOM 4158 C CA . GLY A 1 246 ? 5.100 6.219 40.611 1.00 8.52 254 GLY X CA 1
ATOM 4159 C C . GLY A 1 246 ? 4.880 6.722 42.028 1.00 8.30 254 GLY X C 1
ATOM 4160 O O . GLY A 1 246 ? 5.772 6.621 42.883 1.00 8.30 254 GLY X O 1
ATOM 4164 N N . VAL A 1 247 ? 3.698 7.276 42.282 1.00 8.45 255 VAL X N 1
ATOM 4165 C CA . VAL A 1 247 ? 3.363 7.768 43.610 1.00 8.07 255 VAL X CA 1
ATOM 4166 C C . VAL A 1 247 ? 3.304 6.621 44.586 1.00 7.88 255 VAL X C 1
ATOM 4167 O O . VAL A 1 247 ? 2.655 5.600 44.328 1.00 9.17 255 VAL X O 1
ATOM 4180 N N A VAL A 1 248 ? 3.976 6.804 45.713 0.70 9.42 256 VAL X N 1
ATOM 4181 N N B VAL A 1 248 ? 3.947 6.793 45.729 0.30 7.19 256 VAL X N 1
ATOM 4182 C CA A VAL A 1 248 ? 4.020 5.856 46.835 0.70 10.03 256 VAL X CA 1
ATOM 4183 C CA B VAL A 1 248 ? 3.850 5.817 46.808 0.30 7.91 256 VAL X CA 1
ATOM 4184 C C A VAL A 1 248 ? 3.483 6.608 48.051 0.70 9.27 256 VAL X C 1
ATOM 4185 C C B VAL A 1 248 ? 3.621 6.510 48.130 0.30 7.11 256 VAL X C 1
ATOM 4186 O O A VAL A 1 248 ? 3.735 7.799 48.185 0.70 8.76 256 VAL X O 1
ATOM 4187 O O B VAL A 1 248 ? 4.263 7.503 48.438 0.30 7.13 256 VAL X O 1
ATOM 4212 N N . LEU A 1 249 ? 2.730 5.960 48.934 1.00 8.50 257 LEU X N 1
ATOM 4213 C CA . LEU A 1 249 ? 2.318 6.597 50.176 1.00 8.56 257 LEU X CA 1
ATOM 4214 C C . LEU A 1 249 ? 3.056 5.973 51.341 1.00 8.60 257 LEU X C 1
ATOM 4215 O O . LEU A 1 249 ? 3.115 4.758 51.458 1.00 9.65 257 LEU X O 1
ATOM 4232 N N . HIS A 1 250 ? 3.625 6.813 52.208 1.00 8.67 258 HIS X N 1
ATOM 4233 C CA . HIS A 1 250 ? 4.341 6.343 53.388 1.00 9.38 258 HIS X CA 1
ATOM 4234 C C . HIS A 1 250 ? 3.628 6.791 54.652 1.00 8.62 258 HIS X C 1
ATOM 4235 O O . HIS A 1 250 ? 3.069 7.886 54.714 1.00 9.32 258 HIS X O 1
ATOM 4250 N N . ASN A 1 251 ? 3.721 5.974 55.693 1.00 9.23 259 ASN X N 1
ATOM 4251 C CA . ASN A 1 251 ? 3.347 6.403 57.032 1.00 8.89 259 ASN X CA 1
ATOM 4252 C C . ASN A 1 251 ? 1.906 6.879 57.110 1.00 9.81 259 ASN X C 1
ATOM 4253 O O . ASN A 1 251 ? 1.619 7.911 57.728 1.00 10.56 259 ASN X O 1
ATOM 4264 N N . ILE A 1 252 ? 0.987 6.140 56.482 1.00 9.38 260 ILE X N 1
ATOM 4265 C CA . ILE A 1 252 ? -0.415 6.500 56.583 1.00 9.09 260 ILE X CA 1
ATOM 4266 C C . ILE A 1 252 ? -0.869 6.244 58.006 1.00 9.08 260 ILE X C 1
ATOM 4267 O O . ILE A 1 252 ? -0.789 5.112 58.497 1.00 9.93 260 ILE X O 1
ATOM 4283 N N . ALA A 1 253 ? -1.352 7.279 58.672 1.00 9.91 261 ALA X N 1
ATOM 4284 C CA . ALA A 1 253 ? -1.733 7.218 60.075 1.00 10.60 261 ALA X CA 1
ATOM 4285 C C . ALA A 1 253 ? -2.906 8.149 60.319 1.00 9.39 261 ALA X C 1
ATOM 4286 O O . ALA A 1 253 ? -3.181 9.034 59.509 1.00 10.12 261 ALA X O 1
ATOM 4293 N N . PHE A 1 254 ? -3.605 7.934 61.435 1.00 10.14 262 PHE X N 1
ATOM 4294 C CA . PHE A 1 254 ? -4.827 8.665 61.731 1.00 10.75 262 PHE X CA 1
ATOM 4295 C C . PHE A 1 254 ? -4.734 9.132 63.178 1.00 10.59 262 PHE X C 1
ATOM 4296 O O . PHE A 1 254 ? -4.421 8.353 64.078 1.00 11.80 262 PHE X O 1
ATOM 4313 N N . ARG A 1 255 ? -5.003 10.411 63.394 1.00 11.40 263 ARG X N 1
ATOM 4314 C CA A ARG A 1 255 ? -4.909 10.993 64.719 0.19 12.65 263 ARG X CA 1
ATOM 4315 C CA B ARG A 1 255 ? -4.917 11.036 64.708 0.55 12.05 263 ARG X CA 1
ATOM 4316 C CA C ARG A 1 255 ? -4.910 10.995 64.726 0.26 13.17 263 ARG X CA 1
ATOM 4317 C C . ARG A 1 255 ? -6.254 10.867 65.416 1.00 12.39 263 ARG X C 1
ATOM 4318 O O . ARG A 1 255 ? -7.194 11.598 65.134 1.00 16.09 263 ARG X O 1
ATOM 4379 N N . ASP A 1 256 ? -6.327 9.901 66.309 1.00 12.47 264 ASP X N 1
ATOM 4380 C CA . ASP A 1 256 ? -7.536 9.572 67.026 1.00 13.03 264 ASP X CA 1
ATOM 4381 C C . ASP A 1 256 ? -7.391 10.172 68.399 1.00 14.62 264 ASP X C 1
ATOM 4382 O O . ASP A 1 256 ? -6.625 9.667 69.222 1.00 16.71 264 ASP X O 1
ATOM 4391 N N . GLY A 1 257 ? -8.077 11.287 68.624 1.00 17.38 265 GLY X N 1
ATOM 4392 C CA . GLY A 1 257 ? -7.868 12.038 69.848 1.00 21.62 265 GLY X CA 1
ATOM 4393 C C . GLY A 1 257 ? -6.442 12.572 69.901 1.00 25.60 265 GLY X C 1
ATOM 4394 O O . GLY A 1 257 ? -5.996 13.241 68.965 1.00 29.34 265 GLY X O 1
ATOM 4398 N N . ASP A 1 258 ? -5.705 12.235 70.953 1.00 48.76 266 ASP X N 1
ATOM 4399 C CA . ASP A 1 258 ? -4.319 12.685 71.070 1.00 65.45 266 ASP X CA 1
ATOM 4400 C C . ASP A 1 258 ? -3.281 11.617 70.695 1.00 64.96 266 ASP X C 1
ATOM 4401 O O . ASP A 1 258 ? -2.115 11.748 71.053 1.00 61.25 266 ASP X O 1
ATOM 4410 N N . ARG A 1 259 ? -3.687 10.579 69.963 1.00 23.28 267 ARG X N 1
ATOM 4411 C CA A ARG A 1 259 ? -2.766 9.521 69.572 0.09 20.30 267 ARG X CA 1
ATOM 4412 C CA B ARG A 1 259 ? -2.756 9.532 69.568 0.91 21.32 267 ARG X CA 1
ATOM 4413 C C . ARG A 1 259 ? -2.692 9.416 68.061 1.00 17.02 267 ARG X C 1
ATOM 4414 O O . ARG A 1 259 ? -3.721 9.261 67.397 1.00 17.36 267 ARG X O 1
ATOM 4455 N N . LEU A 1 260 ? -1.480 9.468 67.530 1.00 15.44 268 LEU X N 1
ATOM 4456 C CA . LEU A 1 260 ? -1.238 9.205 66.116 1.00 13.59 268 LEU X CA 1
ATOM 4457 C C . LEU A 1 260 ? -1.138 7.696 65.917 1.00 13.58 268 LEU X C 1
ATOM 4458 O O . LEU A 1 260 ? -0.191 7.053 66.368 1.00 16.85 268 LEU X O 1
ATOM 4474 N N . ARG A 1 261 ? -2.126 7.121 65.241 1.00 10.72 269 ARG X N 1
ATOM 4475 C CA . ARG A 1 261 ? -2.211 5.687 65.130 1.00 9.78 269 ARG X CA 1
ATOM 4476 C C . ARG A 1 261 ? -1.826 5.253 63.715 1.00 10.19 269 ARG X C 1
ATOM 4477 O O . ARG A 1 261 ? -2.503 5.596 62.754 1.00 10.43 269 ARG X O 1
ATOM 4498 N N . PRO A 1 262 ? -0.736 4.482 63.578 1.00 10.16 270 PRO X N 1
ATOM 4499 C CA . PRO A 1 262 ? -0.365 3.982 62.248 1.00 10.07 270 PRO X CA 1
ATOM 4500 C C . PRO A 1 262 ? -1.423 3.047 61.687 1.00 9.34 270 PRO X C 1
ATOM 4501 O O . PRO A 1 262 ? -2.120 2.360 62.444 1.00 9.11 270 PRO X O 1
ATOM 4512 N N . ILE A 1 263 ? -1.520 3.040 60.365 1.00 9.13 271 ILE X N 1
ATOM 4513 C CA . ILE A 1 263 ? -2.405 2.111 59.638 1.00 8.75 271 ILE X CA 1
ATOM 4514 C C . ILE A 1 263 ? -1.614 1.345 58.572 1.00 8.73 271 ILE X C 1
ATOM 4515 O O . ILE A 1 263 ? -1.575 0.108 58.592 1.00 8.59 271 ILE X O 1
ATOM 4531 N N . ILE A 1 264 ? -0.996 2.067 57.636 1.00 9.41 272 ILE X N 1
ATOM 4532 C CA . ILE A 1 264 ? -0.213 1.426 56.574 1.00 9.71 272 ILE X CA 1
ATOM 4533 C C . ILE A 1 264 ? 1.155 2.091 56.521 1.00 8.79 272 ILE X C 1
ATOM 4534 O O . ILE A 1 264 ? 1.276 3.307 56.404 1.00 10.95 272 ILE X O 1
ATOM 4550 N N . ASN A 1 265 ? 2.213 1.299 56.606 1.00 9.01 273 ASN X N 1
ATOM 4551 C CA . ASN A 1 265 ? 3.551 1.839 56.550 1.00 9.63 273 ASN X CA 1
ATOM 4552 C C . ASN A 1 265 ? 3.960 2.286 55.147 1.00 8.44 273 ASN X C 1
ATOM 4553 O O . ASN A 1 265 ? 4.622 3.307 55.002 1.00 8.74 273 ASN X O 1
ATOM 4564 N N . ARG A 1 266 ? 3.602 1.512 54.124 1.00 8.85 274 ARG X N 1
ATOM 4565 C CA . ARG A 1 266 ? 3.920 1.877 52.745 1.00 8.14 274 ARG X CA 1
ATOM 4566 C C . ARG A 1 266 ? 2.855 1.271 51.834 1.00 8.10 274 ARG X C 1
ATOM 4567 O O . ARG A 1 266 ? 2.549 0.079 51.953 1.00 8.83 274 ARG X O 1
ATOM 4588 N N . ALA A 1 267 ? 2.308 2.078 50.936 1.00 8.39 275 ALA X N 1
ATOM 4589 C CA . ALA A 1 267 ? 1.325 1.618 49.944 1.00 8.05 275 ALA X CA 1
ATOM 4590 C C . ALA A 1 267 ? 1.847 2.006 48.563 1.00 7.58 275 ALA X C 1
ATOM 4591 O O . ALA A 1 267 ? 2.191 3.164 48.323 1.00 8.26 275 ALA X O 1
ATOM 4598 N N . SER A 1 268 ? 1.853 1.040 47.646 1.00 7.45 276 SER X N 1
ATOM 4599 C CA . SER A 1 268 ? 2.264 1.302 46.276 1.00 7.49 276 SER X CA 1
ATOM 4600 C C . SER A 1 268 ? 1.614 0.305 45.344 1.00 7.19 276 SER X C 1
ATOM 4601 O O . SER A 1 268 ? 1.128 -0.740 45.771 1.00 7.86 276 SER X O 1
ATOM 4609 N N . ILE A 1 269 ? 1.659 0.647 44.061 1.00 7.08 277 ILE X N 1
ATOM 4610 C CA . ILE A 1 269 ? 1.407 -0.314 43.001 1.00 7.01 277 ILE X CA 1
ATOM 4611 C C . ILE A 1 269 ? 2.768 -0.839 42.581 1.00 6.72 277 ILE X C 1
ATOM 4612 O O . ILE A 1 269 ? 3.554 -0.148 41.929 1.00 7.88 277 ILE X O 1
ATOM 4628 N N . ALA A 1 270 ? 3.079 -2.040 43.034 1.00 6.89 278 ALA X N 1
ATOM 4629 C CA . ALA A 1 270 ? 4.422 -2.583 42.896 1.00 7.58 278 ALA X CA 1
ATOM 4630 C C . ALA A 1 270 ? 4.643 -3.322 41.578 1.00 8.15 278 ALA X C 1
ATOM 4631 O O . ALA A 1 270 ? 5.791 -3.643 41.261 1.00 8.70 278 ALA X O 1
ATOM 4638 N N . GLU A 1 271 ? 3.569 -3.597 40.825 1.00 7.66 279 GLU X N 1
ATOM 4639 C CA . GLU A 1 271 ? 3.667 -4.147 39.474 1.00 7.99 279 GLU X CA 1
ATOM 4640 C C . GLU A 1 271 ? 2.349 -3.887 38.758 1.00 7.71 279 GLU X C 1
ATOM 4641 O O . GLU A 1 271 ? 1.311 -3.754 39.391 1.00 7.93 279 GLU X O 1
ATOM 4653 N N A MET A 1 272 ? 2.423 -3.821 37.441 0.51 7.70 280 MET X N 1
ATOM 4654 N N B MET A 1 272 ? 2.379 -3.797 37.424 0.49 8.09 280 MET X N 1
ATOM 4655 C CA A MET A 1 272 ? 1.249 -3.778 36.599 0.51 9.18 280 MET X CA 1
ATOM 4656 C CA B MET A 1 272 ? 1.167 -3.636 36.580 0.49 9.39 280 MET X CA 1
ATOM 4657 C C A MET A 1 272 ? 1.656 -4.412 35.290 0.51 9.56 280 MET X C 1
ATOM 4658 C C B MET A 1 272 ? 1.505 -4.222 35.191 0.49 8.83 280 MET X C 1
ATOM 4659 O O A MET A 1 272 ? 2.737 -4.132 34.760 0.51 13.21 280 MET X O 1
ATOM 4660 O O B MET A 1 272 ? 2.446 -3.750 34.544 0.49 7.68 280 MET X O 1
ATOM 4687 N N . VAL A 1 273 ? 0.822 -5.313 34.802 1.00 9.00 281 VAL X N 1
ATOM 4688 C CA . VAL A 1 273 ? 1.127 -6.032 33.583 1.00 9.86 281 VAL X CA 1
ATOM 4689 C C . VAL A 1 273 ? -0.109 -6.152 32.704 1.00 7.45 281 VAL X C 1
ATOM 4690 O O . VAL A 1 273 ? -1.234 -6.276 33.186 1.00 7.67 281 VAL X O 1
ATOM 4704 N N . VAL A 1 274 ? 0.146 -6.134 31.403 1.00 8.06 282 VAL X N 1
ATOM 4705 C CA . VAL A 1 274 ? -0.885 -6.215 30.386 1.00 7.55 282 VAL X CA 1
ATOM 4706 C C . VAL A 1 274 ? -0.611 -7.442 29.521 1.00 7.50 282 VAL X C 1
ATOM 4707 O O . VAL A 1 274 ? 0.087 -7.365 28.494 1.00 7.93 282 VAL X O 1
ATOM 4720 N N . PRO A 1 275 ? -1.154 -8.603 29.908 1.00 7.11 283 PRO X N 1
ATOM 4721 C CA . PRO A 1 275 ? -1.026 -9.819 29.105 1.00 7.91 283 PRO X CA 1
ATOM 4722 C C . PRO A 1 275 ? -2.060 -9.861 27.991 1.00 7.37 283 PRO X C 1
ATOM 4723 O O . PRO A 1 275 ? -3.236 -9.574 28.208 1.00 8.06 283 PRO X O 1
ATOM 4734 N N . TYR A 1 276 ? -1.616 -10.264 26.803 1.00 7.86 284 TYR X N 1
ATOM 4735 C CA . TYR A 1 276 ? -2.510 -10.382 25.653 1.00 8.48 284 TYR X CA 1
ATOM 4736 C C . TYR A 1 276 ? -2.912 -11.819 25.384 1.00 7.85 284 TYR X C 1
ATOM 4737 O O . TYR A 1 276 ? -2.126 -12.769 25.540 1.00 9.56 284 TYR X O 1
ATOM 4755 N N . GLY A 1 277 ? -4.157 -11.962 24.955 1.00 8.28 285 GLY X N 1
ATOM 4756 C CA . GLY A 1 277 ? -4.807 -13.252 24.772 1.00 9.13 285 GLY X CA 1
ATOM 4757 C C . GLY A 1 277 ? -5.036 -13.710 23.335 1.00 8.57 285 GLY X C 1
ATOM 4758 O O . GLY A 1 277 ? -5.892 -14.560 23.098 1.00 9.40 285 GLY X O 1
ATOM 4762 N N . ASP A 1 278 ? -4.267 -13.157 22.400 1.00 8.51 286 ASP X N 1
ATOM 4763 C CA . ASP A 1 278 ? -4.343 -13.486 20.972 1.00 9.45 286 ASP X CA 1
ATOM 4764 C C . ASP A 1 278 ? -3.246 -14.528 20.681 1.00 9.15 286 ASP X C 1
ATOM 4765 O O . ASP A 1 278 ? -2.060 -14.249 20.833 1.00 10.01 286 ASP X O 1
ATOM 4774 N N . PRO A 1 279 ? -3.622 -15.738 20.243 1.00 9.52 287 PRO X N 1
ATOM 4775 C CA . PRO A 1 279 ? -2.605 -16.761 19.991 1.00 10.61 287 PRO X CA 1
ATOM 4776 C C . PRO A 1 279 ? -1.869 -16.596 18.666 1.00 10.05 287 PRO X C 1
ATOM 4777 O O . PRO A 1 279 ? -1.019 -17.414 18.347 1.00 11.34 287 PRO X O 1
ATOM 4788 N N . SER A 1 280 ? -2.184 -15.583 17.866 1.00 10.03 288 SER X N 1
ATOM 4789 C CA . SER A 1 280 ? -1.373 -15.332 16.681 1.00 10.35 288 SER X CA 1
ATOM 4790 C C . SER A 1 280 ? 0.102 -15.210 17.086 1.00 10.83 288 SER X C 1
ATOM 4791 O O . SER A 1 280 ? 0.412 -14.476 18.017 1.00 10.86 288 SER X O 1
ATOM 4799 N N . PRO A 1 281 ? 1.024 -15.854 16.346 1.00 11.95 289 PRO X N 1
ATOM 4800 C CA . PRO A 1 281 ? 2.443 -15.684 16.664 1.00 12.99 289 PRO X CA 1
ATOM 4801 C C . PRO A 1 281 ? 2.925 -14.230 16.501 1.00 11.28 289 PRO X C 1
ATOM 4802 O O . PRO A 1 281 ? 3.982 -13.864 17.019 1.00 12.46 289 PRO X O 1
ATOM 4813 N N . ILE A 1 282 ? 2.140 -13.378 15.831 1.00 11.34 290 ILE X N 1
ATOM 4814 C CA . ILE A 1 282 ? 2.510 -11.983 15.711 1.00 10.93 290 ILE X CA 1
ATOM 4815 C C . ILE A 1 282 ? 2.461 -11.280 17.064 1.00 9.92 290 ILE X C 1
ATOM 4816 O O . ILE A 1 282 ? 3.235 -10.349 17.283 1.00 11.47 290 ILE X O 1
ATOM 4832 N N . ARG A 1 283 ? 1.579 -11.732 17.961 1.00 10.13 291 ARG X N 1
ATOM 4833 C CA . ARG A 1 283 ? 1.362 -11.061 19.261 1.00 9.93 291 ARG X CA 1
ATOM 4834 C C . ARG A 1 283 ? 1.372 -11.984 20.466 1.00 10.08 291 ARG X C 1
ATOM 4835 O O . ARG A 1 283 ? 1.242 -11.498 21.585 1.00 10.71 291 ARG X O 1
ATOM 4856 N N . SER A 1 284 ? 1.536 -13.295 20.294 1.00 10.44 292 SER X N 1
ATOM 4857 C CA . SER A 1 284 ? 1.323 -14.195 21.427 1.00 10.19 292 SER X CA 1
ATOM 4858 C C . SER A 1 284 ? 2.389 -14.128 22.524 1.00 9.89 292 SER X C 1
ATOM 4859 O O . SER A 1 284 ? 2.187 -14.639 23.622 1.00 10.75 292 SER X O 1
ATOM 4867 N N . TRP A 1 285 ? 3.494 -13.467 22.206 1.00 10.34 293 TRP X N 1
ATOM 4868 C CA . TRP A 1 285 ? 4.579 -13.176 23.135 1.00 10.65 293 TRP X CA 1
ATOM 4869 C C . TRP A 1 285 ? 4.339 -11.909 23.961 1.00 10.74 293 TRP X C 1
ATOM 4870 O O . TRP A 1 285 ? 5.136 -11.614 24.843 1.00 11.60 293 TRP X O 1
ATOM 4891 N N . GLN A 1 286 ? 3.288 -11.134 23.672 1.00 9.88 294 GLN X N 1
ATOM 4892 C CA . GLN A 1 286 ? 3.238 -9.797 24.244 1.00 10.55 294 GLN X CA 1
ATOM 4893 C C . GLN A 1 286 ? 2.585 -9.737 25.628 1.00 9.65 294 GLN X C 1
ATOM 4894 O O . GLN A 1 286 ? 1.435 -10.141 25.843 1.00 10.05 294 GLN X O 1
ATOM 4908 N N . ASN A 1 287 ? 3.381 -9.221 26.563 1.00 9.44 295 ASN X N 1
ATOM 4909 C CA . ASN A 1 287 ? 2.959 -8.996 27.943 1.00 8.81 295 ASN X CA 1
ATOM 4910 C C . ASN A 1 287 ? 3.709 -7.783 28.424 1.00 8.76 295 ASN X C 1
ATOM 4911 O O . ASN A 1 287 ? 4.905 -7.853 28.662 1.00 11.13 295 ASN X O 1
ATOM 4922 N N . TYR A 1 288 ? 3.048 -6.651 28.550 1.00 8.11 296 TYR X N 1
ATOM 4923 C CA . TYR A 1 288 ? 3.780 -5.446 28.879 1.00 8.75 296 TYR X CA 1
ATOM 4924 C C . TYR A 1 288 ? 3.741 -5.195 30.373 1.00 8.77 296 TYR X C 1
ATOM 4925 O O . TYR A 1 288 ? 2.673 -4.903 30.916 1.00 10.81 296 TYR X O 1
ATOM 4943 N N . PHE A 1 289 ? 4.886 -5.346 31.050 1.00 8.58 297 PHE X N 1
ATOM 4944 C CA . PHE A 1 289 ? 4.976 -5.005 32.466 1.00 8.88 297 PHE X CA 1
ATOM 4945 C C . PHE A 1 289 ? 5.234 -3.516 32.548 1.00 9.20 297 PHE X C 1
ATOM 4946 O O . PHE A 1 289 ? 6.378 -3.057 32.552 1.00 9.53 297 PHE X O 1
ATOM 4963 N N . ASP A 1 290 ? 4.150 -2.750 32.498 1.00 9.91 298 ASP X N 1
ATOM 4964 C CA . ASP A 1 290 ? 4.251 -1.293 32.441 1.00 9.61 298 ASP X CA 1
ATOM 4965 C C . ASP A 1 290 ? 5.119 -0.775 33.600 1.00 9.88 298 ASP X C 1
ATOM 4966 O O . ASP A 1 290 ? 5.967 0.100 33.422 1.00 11.78 298 ASP X O 1
ATOM 4975 N N . THR A 1 291 ? 4.915 -1.329 34.790 1.00 9.95 299 THR X N 1
ATOM 4976 C CA . THR A 1 291 ? 5.714 -0.933 35.941 1.00 10.10 299 THR X CA 1
ATOM 4977 C C . THR A 1 291 ? 7.127 -1.523 35.914 1.00 9.86 299 THR X C 1
ATOM 4978 O O . THR A 1 291 ? 8.123 -0.777 35.917 1.00 11.44 299 THR X O 1
ATOM 4989 N N . GLY A 1 292 ? 7.245 -2.845 35.870 1.00 9.30 300 GLY X N 1
ATOM 4990 C CA . GLY A 1 292 ? 8.541 -3.467 36.047 1.00 10.18 300 GLY X CA 1
ATOM 4991 C C . GLY A 1 292 ? 9.497 -3.368 34.869 1.00 9.23 300 GLY X C 1
ATOM 4992 O O . GLY A 1 292 ? 10.708 -3.344 35.088 1.00 10.58 300 GLY X O 1
ATOM 4996 N N . GLU A 1 293 ? 8.970 -3.369 33.646 1.00 9.38 301 GLU X N 1
ATOM 4997 C CA . GLU A 1 293 ? 9.812 -3.269 32.460 1.00 9.28 301 GLU X CA 1
ATOM 4998 C C . GLU A 1 293 ? 9.995 -1.833 31.987 1.00 9.24 301 GLU X C 1
ATOM 4999 O O . GLU A 1 293 ? 11.086 -1.466 31.543 1.00 10.46 301 GLU X O 1
ATOM 5011 N N . TYR A 1 294 ? 8.928 -1.031 32.015 1.00 9.98 302 TYR X N 1
ATOM 5012 C CA . TYR A 1 294 ? 8.956 0.321 31.438 1.00 9.36 302 TYR X CA 1
ATOM 5013 C C . TYR A 1 294 ? 9.192 1.444 32.454 1.00 9.84 302 TYR X C 1
ATOM 5014 O O . TYR A 1 294 ? 9.807 2.439 32.079 1.00 11.03 302 TYR X O 1
ATOM 5032 N N . LEU A 1 295 ? 8.744 1.263 33.699 1.00 9.45 303 LEU X N 1
ATOM 5033 C CA . LEU A 1 295 ? 8.853 2.231 34.805 1.00 10.12 303 LEU X CA 1
ATOM 5034 C C . LEU A 1 295 ? 7.789 3.321 34.662 1.00 9.25 303 LEU X C 1
ATOM 5035 O O . LEU A 1 295 ? 7.956 4.309 33.922 1.00 11.08 303 LEU X O 1
ATOM 5051 N N . VAL A 1 296 ? 6.659 3.159 35.345 1.00 9.53 304 VAL X N 1
ATOM 5052 C CA . VAL A 1 296 ? 5.538 4.083 35.112 1.00 9.57 304 VAL X CA 1
ATOM 5053 C C . VAL A 1 296 ? 5.784 5.493 35.601 1.00 9.34 304 VAL X C 1
ATOM 5054 O O . VAL A 1 296 ? 5.230 6.439 35.050 1.00 9.90 304 VAL X O 1
ATOM 5067 N N . GLY A 1 297 ? 6.596 5.675 36.640 1.00 10.21 305 GLY X N 1
ATOM 5068 C CA . GLY A 1 297 ? 6.883 7.008 37.138 1.00 10.31 305 GLY X CA 1
ATOM 5069 C C . GLY A 1 297 ? 7.633 7.846 36.126 1.00 9.86 305 GLY X C 1
ATOM 5070 O O . GLY A 1 297 ? 7.417 9.057 36.032 1.00 11.87 305 GLY X O 1
ATOM 5074 N N . GLN A 1 298 ? 8.493 7.206 35.358 1.00 11.04 306 GLN X N 1
ATOM 5075 C CA . GLN A 1 298 ? 9.293 7.869 34.339 1.00 12.90 306 GLN X CA 1
ATOM 5076 C C . GLN A 1 298 ? 8.440 8.599 33.312 1.00 12.34 306 GLN X C 1
ATOM 5077 O O . GLN A 1 298 ? 8.857 9.621 32.765 1.00 14.36 306 GLN X O 1
ATOM 5091 N N . TYR A 1 299 ? 7.245 8.080 33.060 1.00 10.55 307 TYR X N 1
ATOM 5092 C CA . TYR A 1 299 ? 6.380 8.588 32.000 1.00 10.76 307 TYR X CA 1
ATOM 5093 C C . TYR A 1 299 ? 5.173 9.326 32.557 1.00 10.15 307 TYR X C 1
ATOM 5094 O O . TYR A 1 299 ? 4.203 9.580 31.843 1.00 11.43 307 TYR X O 1
ATOM 5112 N N . ALA A 1 300 ? 5.267 9.727 33.822 1.00 10.67 308 ALA X N 1
ATOM 5113 C CA . ALA A 1 300 ? 4.221 10.519 34.423 1.00 10.73 308 ALA X CA 1
ATOM 5114 C C . ALA A 1 300 ? 4.032 11.792 33.609 1.00 10.18 308 ALA X C 1
ATOM 5115 O O . ALA A 1 300 ? 4.997 12.458 33.209 1.00 11.59 308 ALA X O 1
ATOM 5122 N N . ASN A 1 301 ? 2.783 12.114 33.342 1.00 10.11 309 ASN X N 1
ATOM 5123 C CA . ASN A 1 301 ? 2.431 13.292 32.611 1.00 10.24 309 ASN X CA 1
ATOM 5124 C C . ASN A 1 301 ? 2.546 14.560 33.457 1.00 10.49 309 ASN X C 1
ATOM 5125 O O . ASN A 1 301 ? 2.328 14.563 34.655 1.00 11.60 309 ASN X O 1
ATOM 5136 N N . SER A 1 302 ? 2.814 15.668 32.790 1.00 13.06 310 SER X N 1
ATOM 5137 C CA A SER A 1 302 ? 2.616 16.975 33.425 0.63 14.97 310 SER X CA 1
ATOM 5138 C CA B SER A 1 302 ? 2.654 17.004 33.364 0.37 16.11 310 SER X CA 1
ATOM 5139 C C . SER A 1 302 ? 1.148 17.361 33.337 1.00 15.36 310 SER X C 1
ATOM 5140 O O . SER A 1 302 ? 0.575 17.462 32.243 1.00 19.75 310 SER X O 1
ATOM 5155 N N . LEU A 1 303 ? 0.515 17.536 34.501 1.00 16.96 311 LEU X N 1
ATOM 5156 C CA . LEU A 1 303 ? -0.954 17.672 34.593 1.00 18.41 311 LEU X CA 1
ATOM 5157 C C . LEU A 1 303 ? -1.420 19.118 34.516 1.00 18.99 311 LEU X C 1
ATOM 5158 O O . LEU A 1 303 ? -0.962 19.961 35.286 1.00 27.73 311 LEU X O 1
ATOM 5174 N N . GLU A 1 304 ? -2.336 19.389 33.590 1.00 22.88 312 GLU X N 1
ATOM 5175 C CA . GLU A 1 304 ? -2.782 20.749 33.281 1.00 25.80 312 GLU X CA 1
ATOM 5176 C C . GLU A 1 304 ? -3.939 21.186 34.164 1.00 18.82 312 GLU X C 1
ATOM 5177 O O . GLU A 1 304 ? -4.944 20.468 34.330 1.00 24.58 312 GLU X O 1
ATOM 5189 N N . LEU A 1 305 ? -3.720 22.300 34.829 1.00 33.21 313 LEU X N 1
ATOM 5190 C CA A LEU A 1 305 ? -4.737 22.864 35.695 0.63 41.06 313 LEU X CA 1
ATOM 5191 C CA B LEU A 1 305 ? -4.701 22.967 35.676 0.37 38.78 313 LEU X CA 1
ATOM 5192 C C . LEU A 1 305 ? -6.010 23.188 34.926 1.00 29.25 313 LEU X C 1
ATOM 5193 O O . LEU A 1 305 ? -5.986 23.756 33.833 1.00 37.79 313 LEU X O 1
ATOM 5224 N N . GLY A 1 306 ? -7.133 22.777 35.510 1.00 29.82 314 GLY X N 1
ATOM 5225 C CA . GLY A 1 306 ? -8.440 22.989 34.923 1.00 37.31 314 GLY X CA 1
ATOM 5226 C C . GLY A 1 306 ? -8.812 21.886 33.961 1.00 29.84 314 GLY X C 1
ATOM 5227 O O . GLY A 1 306 ? -9.972 21.766 33.562 1.00 49.62 314 GLY X O 1
ATOM 5231 N N . CYS A 1 307 ? -7.821 21.071 33.593 1.00 32.94 315 CYS X N 1
ATOM 5232 C CA . CYS A 1 307 ? -8.012 20.000 32.616 1.00 29.39 315 CYS X CA 1
ATOM 5233 C C . CYS A 1 307 ? -7.941 18.652 33.268 1.00 24.45 315 CYS X C 1
ATOM 5234 O O . CYS A 1 307 ? -8.906 17.902 33.267 1.00 29.03 315 CYS X O 1
ATOM 5242 N N . ASP A 1 308 ? -6.754 18.328 33.767 1.00 19.16 316 ASP X N 1
ATOM 5243 C CA . ASP A 1 308 ? -6.515 17.023 34.355 1.00 15.92 316 ASP X CA 1
ATOM 5244 C C . ASP A 1 308 ? -6.961 16.986 35.806 1.00 15.20 316 ASP X C 1
ATOM 5245 O O . ASP A 1 308 ? -7.468 15.977 36.265 1.00 16.65 316 ASP X O 1
ATOM 5254 N N . CYS A 1 309 ? -6.764 18.084 36.530 1.00 15.73 317 CYS X N 1
ATOM 5255 C CA . CYS A 1 309 ? -7.135 18.175 37.942 1.00 16.34 317 CYS X CA 1
ATOM 5256 C C . CYS A 1 309 ? -7.889 19.475 38.136 1.00 15.80 317 CYS X C 1
ATOM 5257 O O . CYS A 1 309 ? -7.346 20.541 37.872 1.00 19.85 317 CYS X O 1
ATOM 5264 N N . LEU A 1 310 ? -9.149 19.362 38.544 1.00 14.20 318 LEU X N 1
ATOM 5265 C CA . LEU A 1 310 ? -10.089 20.469 38.629 1.00 15.93 318 LEU X CA 1
ATOM 5266 C C . LEU A 1 310 ? -10.273 20.832 40.093 1.00 16.74 318 LEU X C 1
ATOM 5267 O O . LEU A 1 310 ? -10.366 19.959 40.937 1.00 21.88 318 LEU X O 1
ATOM 5283 N N . GLY A 1 311 ? -10.303 22.127 40.389 1.00 17.01 319 GLY X N 1
ATOM 5284 C CA . GLY A 1 311 ? -10.512 22.635 41.734 1.00 17.07 319 GLY X CA 1
ATOM 5285 C C . GLY A 1 311 ? -9.265 23.303 42.266 1.00 15.23 319 GLY X C 1
ATOM 5286 O O . GLY A 1 311 ? -8.439 23.817 41.500 1.00 16.98 319 GLY X O 1
ATOM 5290 N N . ASP A 1 312 ? -9.124 23.304 43.581 1.00 14.56 320 ASP X N 1
ATOM 5291 C CA . ASP A 1 312 ? -7.970 23.927 44.215 1.00 15.50 320 ASP X CA 1
ATOM 5292 C C . ASP A 1 312 ? -6.882 22.872 44.377 1.00 13.62 320 ASP X C 1
ATOM 5293 O O . ASP A 1 312 ? -6.943 22.019 45.265 1.00 14.39 320 ASP X O 1
ATOM 5302 N N . ILE A 1 313 ? -5.901 22.910 43.484 1.00 13.48 321 ILE X N 1
ATOM 5303 C CA . ILE A 1 313 ? -4.928 21.826 43.377 1.00 13.18 321 ILE X CA 1
ATOM 5304 C C . ILE A 1 313 ? -3.577 22.271 43.913 1.00 12.37 321 ILE X C 1
ATOM 5305 O O . ILE A 1 313 ? -3.111 23.345 43.581 1.00 14.48 321 ILE X O 1
ATOM 5321 N N . THR A 1 314 ? -2.947 21.430 44.716 1.00 11.54 322 THR X N 1
ATOM 5322 C CA . THR A 1 314 ? -1.576 21.576 45.133 1.00 12.01 322 THR X CA 1
ATOM 5323 C C . THR A 1 314 ? -0.762 20.539 44.412 1.00 11.65 322 THR X C 1
ATOM 5324 O O . THR A 1 314 ? -1.051 19.341 44.504 1.00 13.24 322 THR X O 1
ATOM 5335 N N . TYR A 1 315 ? 0.226 20.972 43.645 1.00 11.43 323 TYR X N 1
ATOM 5336 C CA . TYR A 1 315 ? 1.023 20.068 42.851 1.00 12.17 323 TYR X CA 1
ATOM 5337 C C . TYR A 1 315 ? 2.331 19.725 43.507 1.00 12.08 323 TYR X C 1
ATOM 5338 O O . TYR A 1 315 ? 2.953 20.592 44.124 1.00 14.84 323 TYR X O 1
ATOM 5356 N N . LEU A 1 316 ? 2.812 18.514 43.286 1.00 11.42 324 LEU X N 1
ATOM 5357 C CA . LEU A 1 316 ? 4.221 18.202 43.484 1.00 12.32 324 LEU X CA 1
ATOM 5358 C C . LEU A 1 316 ? 4.849 17.980 42.138 1.00 11.49 324 LEU X C 1
ATOM 5359 O O . LEU A 1 316 ? 4.209 17.508 41.200 1.00 13.00 324 LEU X O 1
ATOM 5375 N N . SER A 1 317 ? 6.125 18.327 42.048 1.00 12.19 325 SER X N 1
ATOM 5376 C CA . SER A 1 317 ? 6.883 18.161 40.824 1.00 12.12 325 SER X CA 1
ATOM 5377 C C . SER A 1 317 ? 8.077 17.288 41.140 1.00 12.16 325 SER X C 1
ATOM 5378 O O . SER A 1 317 ? 9.144 17.778 41.460 1.00 13.41 325 SER X O 1
ATOM 5386 N N . PRO A 1 318 ? 7.902 15.971 41.075 1.00 12.27 326 PRO X N 1
ATOM 5387 C CA . PRO A 1 318 ? 8.964 15.082 41.524 1.00 13.23 326 PRO X CA 1
ATOM 5388 C C . PRO A 1 318 ? 10.157 15.120 40.570 1.00 12.16 326 PRO X C 1
ATOM 5389 O O . PRO A 1 318 ? 10.023 15.450 39.387 1.00 14.51 326 PRO X O 1
ATOM 5400 N N . VAL A 1 319 ? 11.316 14.770 41.098 1.00 12.65 327 VAL X N 1
ATOM 5401 C CA . VAL A 1 319 ? 12.562 14.758 40.344 1.00 12.95 327 VAL X CA 1
ATOM 5402 C C . VAL A 1 319 ? 13.044 13.323 40.178 1.00 13.08 327 VAL X C 1
ATOM 5403 O O . VAL A 1 319 ? 12.996 12.521 41.118 1.00 15.21 327 VAL X O 1
ATOM 5416 N N . ILE A 1 320 ? 13.482 12.997 38.969 1.00 12.95 328 ILE X N 1
ATOM 5417 C CA . ILE A 1 320 ? 14.040 11.692 38.642 1.00 11.94 328 ILE X CA 1
ATOM 5418 C C . ILE A 1 320 ? 15.369 11.907 37.950 1.00 12.20 328 ILE X C 1
ATOM 5419 O O . ILE A 1 320 ? 15.721 13.039 37.647 1.00 14.70 328 ILE X O 1
ATOM 5435 N N . SER A 1 321 ? 16.111 10.840 37.702 1.00 12.20 329 SER X N 1
ATOM 5436 C CA . SER A 1 321 ? 17.370 10.955 36.977 1.00 11.72 329 SER X CA 1
ATOM 5437 C C . SER A 1 321 ? 17.176 10.643 35.508 1.00 12.23 329 SER X C 1
ATOM 5438 O O . SER A 1 321 ? 16.455 9.687 35.149 1.00 14.98 329 SER X O 1
ATOM 5446 N N . ASP A 1 322 ? 17.839 11.396 34.641 1.00 12.98 330 ASP X N 1
ATOM 5447 C CA . ASP A 1 322 ? 17.967 10.963 33.267 1.00 13.35 330 ASP X CA 1
ATOM 5448 C C . ASP A 1 322 ? 19.024 9.853 33.134 1.00 12.72 330 ASP X C 1
ATOM 5449 O O . ASP A 1 322 ? 19.572 9.354 34.125 1.00 12.71 330 ASP X O 1
ATOM 5458 N N . ALA A 1 323 ? 19.284 9.416 31.905 1.00 13.90 331 ALA X N 1
ATOM 5459 C CA . ALA A 1 323 ? 20.189 8.285 31.706 1.00 14.37 331 ALA X CA 1
ATOM 5460 C C . ALA A 1 323 ? 21.634 8.600 32.068 1.00 13.56 331 ALA X C 1
ATOM 5461 O O . ALA A 1 323 ? 22.436 7.679 32.185 1.00 14.22 331 ALA X O 1
ATOM 5468 N N . PHE A 1 324 ? 21.953 9.880 32.252 1.00 13.46 332 PHE X N 1
ATOM 5469 C CA . PHE A 1 324 ? 23.315 10.290 32.566 1.00 14.23 332 PHE X CA 1
ATOM 5470 C C . PHE A 1 324 ? 23.491 10.730 34.002 1.00 13.34 332 PHE X C 1
ATOM 5471 O O . PHE A 1 324 ? 24.602 11.090 34.382 1.00 14.44 332 PHE X O 1
ATOM 5488 N N . GLY A 1 325 ? 22.434 10.653 34.812 1.00 12.15 333 GLY X N 1
ATOM 5489 C CA . GLY A 1 325 ? 22.525 11.083 36.198 1.00 13.57 333 GLY X CA 1
ATOM 5490 C C . GLY A 1 325 ? 22.204 12.541 36.418 1.00 11.39 333 GLY X C 1
ATOM 5491 O O . GLY A 1 325 ? 22.414 13.046 37.527 1.00 14.69 333 GLY X O 1
ATOM 5495 N N . ASN A 1 326 ? 21.690 13.228 35.398 1.00 13.16 334 ASN X N 1
ATOM 5496 C CA . ASN A 1 326 ? 21.230 14.606 35.589 1.00 15.32 334 ASN X CA 1
ATOM 5497 C C . ASN A 1 326 ? 19.782 14.622 36.080 1.00 14.04 334 ASN X C 1
ATOM 5498 O O . ASN A 1 326 ? 18.965 13.864 35.585 1.00 14.57 334 ASN X O 1
ATOM 5509 N N . PRO A 1 327 ? 19.465 15.499 37.040 1.00 13.98 335 PRO X N 1
ATOM 5510 C CA . PRO A 1 327 ? 18.082 15.533 37.516 1.00 13.98 335 PRO X CA 1
ATOM 5511 C C . PRO A 1 327 ? 17.152 16.139 36.469 1.00 14.93 335 PRO X C 1
ATOM 5512 O O . PRO A 1 327 ? 17.527 17.064 35.728 1.00 17.32 335 PRO X O 1
ATOM 5523 N N . ARG A 1 328 ? 15.947 15.586 36.424 1.00 15.42 336 ARG X N 1
ATOM 5524 C CA A ARG A 1 328 ? 14.885 16.015 35.526 0.75 17.47 336 ARG X CA 1
ATOM 5525 C CA B ARG A 1 328 ? 14.891 16.055 35.541 0.25 16.74 336 ARG X CA 1
ATOM 5526 C C . ARG A 1 328 ? 13.621 16.121 36.368 1.00 14.34 336 ARG X C 1
ATOM 5527 O O . ARG A 1 328 ? 13.250 15.151 37.035 1.00 16.05 336 ARG X O 1
ATOM 5568 N N . GLU A 1 329 ? 12.967 17.269 36.327 1.00 16.34 337 GLU X N 1
ATOM 5569 C CA . GLU A 1 329 ? 11.731 17.487 37.041 1.00 16.61 337 GLU X CA 1
ATOM 5570 C C . GLU A 1 329 ? 10.544 17.074 36.174 1.00 15.98 337 GLU X C 1
ATOM 5571 O O . GLU A 1 329 ? 10.531 17.347 34.970 1.00 17.67 337 GLU X O 1
ATOM 5583 N N . ILE A 1 330 ? 9.548 16.441 36.787 1.00 13.63 338 ILE X N 1
ATOM 5584 C CA . ILE A 1 330 ? 8.254 16.240 36.146 1.00 14.06 338 ILE X CA 1
ATOM 5585 C C . ILE A 1 330 ? 7.325 17.317 36.677 1.00 12.27 338 ILE X C 1
ATOM 5586 O O . ILE A 1 330 ? 6.729 17.179 37.746 1.00 12.69 338 ILE X O 1
ATOM 5602 N N . ARG A 1 331 ? 7.234 18.416 35.943 1.00 13.90 339 ARG X N 1
ATOM 5603 C CA . ARG A 1 331 ? 6.469 19.550 36.432 1.00 14.40 339 ARG X CA 1
ATOM 5604 C C . ARG A 1 331 ? 5.003 19.201 36.577 1.00 11.93 339 ARG X C 1
ATOM 5605 O O . ARG A 1 331 ? 4.389 18.661 35.665 1.00 13.81 339 ARG X O 1
ATOM 5626 N N . ASN A 1 332 ? 4.439 19.502 37.735 1.00 12.17 340 ASN X N 1
ATOM 5627 C CA . ASN A 1 332 ? 3.032 19.240 37.979 1.00 12.90 340 ASN X CA 1
ATOM 5628 C C . ASN A 1 332 ? 2.646 17.775 37.710 1.00 11.90 340 ASN X C 1
ATOM 5629 O O . ASN A 1 332 ? 1.579 17.465 37.174 1.00 15.30 340 ASN X O 1
ATOM 5640 N N . GLY A 1 333 ? 3.508 16.875 38.172 1.00 11.76 341 GLY X N 1
ATOM 5641 C CA . GLY A 1 333 ? 3.308 15.441 37.963 1.00 11.49 341 GLY X CA 1
ATOM 5642 C C . GLY A 1 333 ? 2.389 14.780 38.969 1.00 10.90 341 GLY X C 1
ATOM 5643 O O . GLY A 1 333 ? 1.898 13.680 38.702 1.00 12.03 341 GLY X O 1
ATOM 5647 N N . ILE A 1 334 ? 2.177 15.392 40.128 1.00 10.19 342 ILE X N 1
ATOM 5648 C CA . ILE A 1 334 ? 1.313 14.822 41.159 1.00 10.42 342 ILE X CA 1
ATOM 5649 C C . ILE A 1 334 ? 0.290 15.859 41.566 1.00 9.59 342 ILE X C 1
ATOM 5650 O O . ILE A 1 334 ? 0.660 16.974 41.919 1.00 12.57 342 ILE X O 1
ATOM 5666 N N . CYS A 1 335 ? -0.990 15.524 41.516 1.00 9.80 343 CYS X N 1
ATOM 5667 C CA . CYS A 1 335 ? -2.057 16.377 42.003 1.00 11.58 343 CYS X CA 1
ATOM 5668 C C . CYS A 1 335 ? -2.461 15.952 43.386 1.00 11.12 343 CYS X C 1
ATOM 5669 O O . CYS A 1 335 ? -2.629 14.739 43.660 1.00 12.15 343 CYS X O 1
ATOM 5676 N N . MET A 1 336 ? -2.685 16.946 44.230 1.00 11.11 344 MET X N 1
ATOM 5677 C CA . MET A 1 336 ? -3.239 16.762 45.561 1.00 10.77 344 MET X CA 1
ATOM 5678 C C . MET A 1 336 ? -4.374 17.741 45.761 1.00 11.91 344 MET X C 1
ATOM 5679 O O . MET A 1 336 ? -4.207 18.944 45.525 1.00 11.81 344 MET X O 1
ATOM 5693 N N . HIS A 1 337 ? -5.528 17.249 46.184 1.00 11.08 345 HIS X N 1
ATOM 5694 C CA . HIS A 1 337 ? -6.692 18.093 46.410 1.00 11.26 345 HIS X CA 1
ATOM 5695 C C . HIS A 1 337 ? -7.724 17.329 47.204 1.00 9.73 345 HIS X C 1
ATOM 5696 O O . HIS A 1 337 ? -7.674 16.114 47.287 1.00 10.81 345 HIS X O 1
ATOM 5711 N N . GLU A 1 338 ? -8.625 18.070 47.829 1.00 10.34 346 GLU X N 1
ATOM 5712 C CA . GLU A 1 338 ? -9.756 17.438 48.496 1.00 10.65 346 GLU X CA 1
ATOM 5713 C C . GLU A 1 338 ? -10.996 17.643 47.664 1.00 10.42 346 GLU X C 1
ATOM 5714 O O . GLU A 1 338 ? -11.172 18.694 47.048 1.00 12.29 346 GLU X O 1
ATOM 5726 N N . GLU A 1 339 ? -11.876 16.639 47.671 1.00 11.12 347 GLU X N 1
ATOM 5727 C CA . GLU A 1 339 ? -13.119 16.617 46.897 1.00 11.45 347 GLU X CA 1
ATOM 5728 C C . GLU A 1 339 ? -14.309 16.402 47.814 1.00 9.91 347 GLU X C 1
ATOM 5729 O O . GLU A 1 339 ? -14.237 15.597 48.746 1.00 11.17 347 GLU X O 1
ATOM 5741 N N . ASP A 1 340 ? -15.414 17.082 47.524 1.00 11.30 348 ASP X N 1
ATOM 5742 C CA . ASP A 1 340 ? -16.681 16.707 48.137 1.00 11.60 348 ASP X CA 1
ATOM 5743 C C . ASP A 1 340 ? -17.056 15.278 47.746 1.00 10.33 348 ASP X C 1
ATOM 5744 O O . ASP A 1 340 ? -16.808 14.874 46.618 1.00 12.57 348 ASP X O 1
ATOM 5753 N N . TRP A 1 341 ? -17.634 14.513 48.669 1.00 9.72 349 TRP X N 1
ATOM 5754 C CA . TRP A 1 341 ? -17.974 13.130 48.362 1.00 8.99 349 TRP X CA 1
ATOM 5755 C C . TRP A 1 341 ? -19.364 12.820 48.905 1.00 9.81 349 TRP X C 1
ATOM 5756 O O . TRP A 1 341 ? -19.577 11.782 49.533 1.00 10.80 349 TRP X O 1
ATOM 5777 N N . GLY A 1 342 ? -20.338 13.679 48.640 1.00 10.29 350 GLY X N 1
ATOM 5778 C CA . GLY A 1 342 ? -21.717 13.326 48.919 1.00 10.50 350 GLY X CA 1
ATOM 5779 C C . GLY A 1 342 ? -21.999 13.250 50.407 1.00 9.85 350 GLY X C 1
ATOM 5780 O O . GLY A 1 342 ? -21.373 13.913 51.218 1.00 10.29 350 GLY X O 1
ATOM 5784 N N . ILE A 1 343 ? -22.994 12.442 50.756 1.00 8.90 351 ILE X N 1
ATOM 5785 C CA A ILE A 1 343 ? -23.412 12.358 52.131 0.44 9.91 351 ILE X CA 1
ATOM 5786 C CA B ILE A 1 343 ? -23.449 12.269 52.130 0.56 10.09 351 ILE X CA 1
ATOM 5787 C C . ILE A 1 343 ? -22.515 11.354 52.879 1.00 9.35 351 ILE X C 1
ATOM 5788 O O . ILE A 1 343 ? -22.213 10.253 52.396 1.00 9.71 351 ILE X O 1
ATOM 5819 N N . LEU A 1 344 ? -22.081 11.770 54.066 1.00 9.16 352 LEU X N 1
ATOM 5820 C CA . LEU A 1 344 ? -21.304 10.935 54.980 1.00 9.25 352 LEU X CA 1
ATOM 5821 C C . LEU A 1 344 ? -22.193 10.089 55.877 1.00 8.34 352 LEU X C 1
ATOM 5822 O O . LEU A 1 344 ? -21.948 8.904 56.059 1.00 8.82 352 LEU X O 1
ATOM 5838 N N . ALA A 1 345 ? -23.194 10.708 56.483 1.00 8.96 353 ALA X N 1
ATOM 5839 C CA . ALA A 1 345 ? -24.085 10.041 57.431 1.00 9.57 353 ALA X CA 1
ATOM 5840 C C . ALA A 1 345 ? -25.355 10.856 57.484 1.00 8.86 353 ALA X C 1
ATOM 5841 O O . ALA A 1 345 ? -25.312 12.078 57.409 1.00 10.01 353 ALA X O 1
ATOM 5848 N N . LYS A 1 346 ? -26.495 10.191 57.621 1.00 8.74 354 LYS X N 1
ATOM 5849 C CA . LYS A 1 346 ? -27.772 10.883 57.622 1.00 9.48 354 LYS X CA 1
ATOM 5850 C C . LYS A 1 346 ? -28.801 10.056 58.367 1.00 8.49 354 LYS X C 1
ATOM 5851 O O . LYS A 1 346 ? -28.881 8.854 58.180 1.00 8.52 354 LYS X O 1
ATOM 5870 N N . HIS A 1 347 ? -29.587 10.702 59.221 1.00 9.14 355 HIS X N 1
ATOM 5871 C CA . HIS A 1 347 ? -30.715 10.029 59.854 1.00 9.40 355 HIS X CA 1
ATOM 5872 C C . HIS A 1 347 ? -31.750 11.064 60.268 1.00 9.67 355 HIS X C 1
ATOM 5873 O O . HIS A 1 347 ? -31.408 12.105 60.847 1.00 10.28 355 HIS X O 1
ATOM 5888 N N . SER A 1 348 ? -33.007 10.765 59.965 1.00 9.73 356 SER X N 1
ATOM 5889 C CA . SER A 1 348 ? -34.142 11.567 60.413 1.00 11.44 356 SER X CA 1
ATOM 5890 C C . SER A 1 348 ? -34.942 10.704 61.377 1.00 10.27 356 SER X C 1
ATOM 5891 O O . SER A 1 348 ? -35.514 9.710 60.967 1.00 13.02 356 SER X O 1
ATOM 5899 N N . ASP A 1 349 ? -34.931 11.073 62.659 1.00 10.60 357 ASP X N 1
ATOM 5900 C CA . ASP A 1 349 ? -35.517 10.231 63.681 1.00 11.54 357 ASP X CA 1
ATOM 5901 C C . ASP A 1 349 ? -36.850 10.781 64.152 1.00 12.10 357 ASP X C 1
ATOM 5902 O O . ASP A 1 349 ? -36.958 11.898 64.661 1.00 13.22 357 ASP X O 1
ATOM 5911 N N . LEU A 1 350 ? -37.886 10.001 63.962 1.00 12.69 358 LEU X N 1
ATOM 5912 C CA . LEU A 1 350 ? -39.237 10.356 64.361 1.00 14.43 358 LEU X CA 1
ATOM 5913 C C . LEU A 1 350 ? -39.393 10.468 65.859 1.00 14.34 358 LEU X C 1
ATOM 5914 O O . LEU A 1 350 ? -40.089 11.357 66.330 1.00 19.82 358 LEU X O 1
ATOM 5930 N N . TRP A 1 351 ? -38.753 9.587 66.612 1.00 12.34 359 TRP X N 1
ATOM 5931 C CA . TRP A 1 351 ? -38.938 9.586 68.045 1.00 13.46 359 TRP X CA 1
ATOM 5932 C C . TRP A 1 351 ? -38.210 10.754 68.724 1.00 14.04 359 TRP X C 1
ATOM 5933 O O . TRP A 1 351 ? -38.741 11.368 69.646 1.00 15.63 359 TRP X O 1
ATOM 5954 N N . SER A 1 352 ? -36.995 11.049 68.295 1.00 14.90 360 SER X N 1
ATOM 5955 C CA . SER A 1 352 ? -36.240 12.128 68.922 1.00 15.21 360 SER X CA 1
ATOM 5956 C C . SER A 1 352 ? -36.533 13.471 68.283 1.00 15.40 360 SER X C 1
ATOM 5957 O O . SER A 1 352 ? -36.245 14.491 68.878 1.00 17.77 360 SER X O 1
ATOM 5965 N N . GLY A 1 353 ? -37.077 13.467 67.067 1.00 15.44 361 GLY X N 1
ATOM 5966 C CA . GLY A 1 353 ? -37.287 14.681 66.298 1.00 16.28 361 GLY X CA 1
ATOM 5967 C C . GLY A 1 353 ? -36.031 15.292 65.695 1.00 16.68 361 GLY X C 1
ATOM 5968 O O . GLY A 1 353 ? -36.086 16.361 65.079 1.00 19.94 361 GLY X O 1
ATOM 5972 N N . ILE A 1 354 ? -34.899 14.609 65.828 1.00 14.29 362 ILE X N 1
ATOM 5973 C CA . ILE A 1 354 ? -33.653 15.157 65.321 1.00 15.00 362 ILE X CA 1
ATOM 5974 C C . ILE A 1 354 ? -33.447 14.706 63.891 1.00 12.97 362 ILE X C 1
ATOM 5975 O O . ILE A 1 354 ? -33.519 13.509 63.600 1.00 13.52 362 ILE X O 1
ATOM 5991 N N . ASN A 1 355 ? -33.168 15.651 63.007 1.00 14.43 363 ASN X N 1
ATOM 5992 C CA . ASN A 1 355 ? -32.771 15.380 61.635 1.00 14.92 363 ASN X CA 1
ATOM 5993 C C . ASN A 1 355 ? -31.324 15.802 61.441 1.00 14.52 363 ASN X C 1
ATOM 5994 O O . ASN A 1 355 ? -30.950 16.959 61.695 1.00 19.76 363 ASN X O 1
ATOM 6005 N N . TYR A 1 356 ? -30.517 14.866 60.978 1.00 10.85 364 TYR X N 1
ATOM 6006 C CA . TYR A 1 356 ? -29.071 14.980 60.961 1.00 10.82 364 TYR X CA 1
ATOM 6007 C C . TYR A 1 356 ? -28.545 14.584 59.608 1.00 10.57 364 TYR X C 1
ATOM 6008 O O . TYR A 1 356 ? -28.899 13.514 59.078 1.00 10.50 364 TYR X O 1
ATOM 6026 N N . THR A 1 357 ? -27.720 15.459 59.029 1.00 10.87 365 THR X N 1
ATOM 6027 C CA A THR A 1 357 ? -27.027 15.159 57.781 0.91 10.95 365 THR X CA 1
ATOM 6028 C CA B THR A 1 357 ? -27.007 15.130 57.802 0.09 8.81 365 THR X CA 1
ATOM 6029 C C . THR A 1 357 ? -25.615 15.705 57.858 1.00 10.68 365 THR X C 1
ATOM 6030 O O . THR A 1 357 ? -25.415 16.826 58.331 1.00 11.23 365 THR X O 1
ATOM 6051 N N . ARG A 1 358 ? -24.639 14.932 57.390 1.00 10.46 366 ARG X N 1
ATOM 6052 C CA . ARG A 1 358 ? -23.263 15.401 57.277 1.00 10.72 366 ARG X CA 1
ATOM 6053 C C . ARG A 1 358 ? -22.718 15.007 55.923 1.00 10.21 366 ARG X C 1
ATOM 6054 O O . ARG A 1 358 ? -23.108 13.967 55.387 1.00 11.81 366 ARG X O 1
ATOM 6075 N N . ARG A 1 359 ? -21.814 15.825 55.387 1.00 11.99 367 ARG X N 1
ATOM 6076 C CA . ARG A 1 359 ? -21.200 15.530 54.105 1.00 12.86 367 ARG X CA 1
ATOM 6077 C C . ARG A 1 359 ? -19.840 14.906 54.261 1.00 11.09 367 ARG X C 1
ATOM 6078 O O . ARG A 1 359 ? -19.095 15.169 55.211 1.00 11.60 367 ARG X O 1
ATOM 6099 N N . ASN A 1 360 ? -19.506 14.071 53.287 1.00 11.57 368 ASN X N 1
ATOM 6100 C CA . ASN A 1 360 ? -18.224 13.400 53.222 1.00 10.51 368 ASN X CA 1
ATOM 6101 C C . ASN A 1 360 ? -17.286 14.195 52.315 1.00 9.70 368 ASN X C 1
ATOM 6102 O O . ASN A 1 360 ? -17.718 15.039 51.523 1.00 10.50 368 ASN X O 1
ATOM 6113 N N A ARG A 1 361 ? -16.010 13.857 52.448 0.49 9.46 369 ARG X N 1
ATOM 6114 N N B ARG A 1 361 ? -15.996 13.964 52.458 0.51 9.06 369 ARG X N 1
ATOM 6115 C CA A ARG A 1 361 ? -14.907 14.424 51.693 0.49 9.83 369 ARG X CA 1
ATOM 6116 C CA B ARG A 1 361 ? -15.018 14.460 51.505 0.51 9.39 369 ARG X CA 1
ATOM 6117 C C A ARG A 1 361 ? -13.855 13.363 51.499 0.49 8.94 369 ARG X C 1
ATOM 6118 C C B ARG A 1 361 ? -13.852 13.473 51.514 0.51 8.68 369 ARG X C 1
ATOM 6119 O O A ARG A 1 361 ? -13.728 12.450 52.311 0.49 9.54 369 ARG X O 1
ATOM 6120 O O B ARG A 1 361 ? -13.704 12.672 52.439 0.51 9.68 369 ARG X O 1
ATOM 6161 N N . ARG A 1 362 ? -13.036 13.538 50.471 1.00 9.12 370 ARG X N 1
ATOM 6162 C CA . ARG A 1 362 ? -11.863 12.691 50.330 1.00 9.23 370 ARG X CA 1
ATOM 6163 C C . ARG A 1 362 ? -10.670 13.521 49.893 1.00 8.92 370 ARG X C 1
ATOM 6164 O O . ARG A 1 362 ? -10.796 14.460 49.110 1.00 9.76 370 ARG X O 1
ATOM 6186 N N . MET A 1 363 ? -9.522 13.138 50.393 1.00 8.70 371 MET X N 1
ATOM 6187 C CA A MET A 1 363 ? -8.310 13.670 49.824 0.11 7.88 371 MET X CA 1
ATOM 6188 C CA B MET A 1 363 ? -8.235 13.637 49.927 0.89 8.81 371 MET X CA 1
ATOM 6189 C C . MET A 1 363 ? -7.810 12.748 48.751 1.00 8.78 371 MET X C 1
ATOM 6190 O O . MET A 1 363 ? -7.861 11.525 48.878 1.00 9.51 371 MET X O 1
ATOM 6217 N N . VAL A 1 364 ? -7.355 13.381 47.669 1.00 9.27 372 VAL X N 1
ATOM 6218 C CA . VAL A 1 364 ? -6.939 12.695 46.454 1.00 8.82 372 VAL X CA 1
ATOM 6219 C C . VAL A 1 364 ? -5.481 12.957 46.207 1.00 8.72 372 VAL X C 1
ATOM 6220 O O . VAL A 1 364 ? -5.050 14.112 46.233 1.00 10.67 372 VAL X O 1
ATOM 6233 N N . ILE A 1 365 ? -4.715 11.907 45.943 1.00 8.13 373 ILE X N 1
ATOM 6234 C CA A ILE A 1 365 ? -3.314 12.014 45.545 0.36 8.22 373 ILE X CA 1
ATOM 6235 C CA B ILE A 1 365 ? -3.335 12.032 45.535 0.64 8.55 373 ILE X CA 1
ATOM 6236 C C . ILE A 1 365 ? -3.183 11.202 44.279 1.00 7.96 373 ILE X C 1
ATOM 6237 O O . ILE A 1 365 ? -3.393 9.973 44.309 1.00 8.65 373 ILE X O 1
ATOM 6268 N N . SER A 1 366 ? -2.864 11.846 43.154 1.00 8.06 374 SER X N 1
ATOM 6269 C CA A SER A 1 366 ? -2.923 11.181 41.868 0.86 8.51 374 SER X CA 1
ATOM 6270 C CA B SER A 1 366 ? -2.925 11.175 41.870 0.14 7.70 374 SER X CA 1
ATOM 6271 C C . SER A 1 366 ? -1.810 11.546 40.918 1.00 8.48 374 SER X C 1
ATOM 6272 O O . SER A 1 366 ? -1.192 12.614 41.034 1.00 9.24 374 SER X O 1
ATOM 6287 N N . PHE A 1 367 ? -1.580 10.666 39.949 1.00 8.24 375 PHE X N 1
ATOM 6288 C CA . PHE A 1 367 ? -0.733 10.970 38.801 1.00 8.39 375 PHE X CA 1
ATOM 6289 C C . PHE A 1 367 ? -1.287 10.208 37.602 1.00 8.16 375 PHE X C 1
ATOM 6290 O O . PHE A 1 367 ? -2.104 9.318 37.759 1.00 8.84 375 PHE X O 1
ATOM 6307 N N . PHE A 1 368 ? -0.826 10.579 36.417 1.00 8.44 376 PHE X N 1
ATOM 6308 C CA . PHE A 1 368 ? -1.249 9.945 35.183 1.00 8.44 376 PHE X CA 1
ATOM 6309 C C . PHE A 1 368 ? 0.026 9.580 34.423 1.00 9.60 376 PHE X C 1
ATOM 6310 O O . PHE A 1 368 ? 0.969 10.350 34.411 1.00 13.56 376 PHE X O 1
ATOM 6327 N N . THR A 1 369 ? 0.056 8.423 33.805 1.00 9.09 377 THR X N 1
ATOM 6328 C CA . THR A 1 369 ? 1.215 7.992 33.062 1.00 9.61 377 THR X CA 1
ATOM 6329 C C . THR A 1 369 ? 0.799 7.534 31.672 1.00 7.90 377 THR X C 1
ATOM 6330 O O . THR A 1 369 ? -0.351 7.189 31.445 1.00 9.63 377 THR X O 1
ATOM 6341 N N . THR A 1 370 ? 1.756 7.536 30.751 1.00 8.37 378 THR X N 1
ATOM 6342 C CA . THR A 1 370 ? 1.527 7.053 29.396 1.00 8.95 378 THR X CA 1
ATOM 6343 C C . THR A 1 370 ? 2.593 6.025 29.055 1.00 9.38 378 THR X C 1
ATOM 6344 O O . THR A 1 370 ? 3.776 6.326 29.137 1.00 11.58 378 THR X O 1
ATOM 6355 N N . ILE A 1 371 ? 2.156 4.830 28.651 1.00 9.15 379 ILE X N 1
ATOM 6356 C CA A ILE A 1 371 ? 3.056 3.776 28.217 0.29 9.98 379 ILE X CA 1
ATOM 6357 C CA B ILE A 1 371 ? 3.066 3.769 28.227 0.71 10.10 379 ILE X CA 1
ATOM 6358 C C . ILE A 1 371 ? 2.580 3.357 26.842 1.00 9.90 379 ILE X C 1
ATOM 6359 O O . ILE A 1 371 ? 1.615 2.615 26.716 1.00 10.23 379 ILE X O 1
ATOM 6390 N N . GLY A 1 372 ? 3.229 3.875 25.812 1.00 10.69 380 GLY X N 1
ATOM 6391 C CA . GLY A 1 372 ? 2.856 3.522 24.464 1.00 11.68 380 GLY X CA 1
ATOM 6392 C C . GLY A 1 372 ? 1.460 4.008 24.139 1.00 10.60 380 GLY X C 1
ATOM 6393 O O . GLY A 1 372 ? 1.179 5.201 24.194 1.00 11.94 380 GLY X O 1
ATOM 6397 N N . ASN A 1 373 ? 0.573 3.069 23.821 1.00 10.47 381 ASN X N 1
ATOM 6398 C CA . ASN A 1 373 ? -0.826 3.375 23.569 1.00 11.62 381 ASN X CA 1
ATOM 6399 C C . ASN A 1 373 ? -1.654 3.610 24.855 1.00 9.93 381 ASN X C 1
ATOM 6400 O O . ASN A 1 373 ? -2.720 4.229 24.757 1.00 10.30 381 ASN X O 1
ATOM 6431 N N . ASP A 1 375 ? -2.815 4.899 28.643 1.00 8.02 383 ASP X N 1
ATOM 6432 C CA . ASP A 1 375 ? -2.656 5.986 29.604 1.00 8.08 383 ASP X CA 1
ATOM 6433 C C . ASP A 1 375 ? -3.427 5.575 30.837 1.00 8.34 383 ASP X C 1
ATOM 6434 O O . ASP A 1 375 ? -4.583 5.160 30.745 1.00 9.56 383 ASP X O 1
ATOM 6443 N N . TYR A 1 376 ? -2.791 5.705 31.999 1.00 8.10 384 TYR X N 1
ATOM 6444 C CA . TYR A 1 376 ? -3.422 5.297 33.253 1.00 8.50 384 TYR X CA 1
ATOM 6445 C C . TYR A 1 376 ? -3.335 6.374 34.288 1.00 8.62 384 TYR X C 1
ATOM 6446 O O . TYR A 1 376 ? -2.252 6.924 34.499 1.00 9.18 384 TYR X O 1
ATOM 6464 N N . GLY A 1 377 ? -4.448 6.602 34.981 1.00 8.79 385 GLY X N 1
ATOM 6465 C CA . GLY A 1 377 ? -4.464 7.438 36.159 1.00 9.04 385 GLY X CA 1
ATOM 6466 C C . GLY A 1 377 ? -4.462 6.556 37.394 1.00 7.65 385 GLY X C 1
ATOM 6467 O O . GLY A 1 377 ? -5.220 5.587 37.477 1.00 9.00 385 GLY X O 1
ATOM 6471 N N . PHE A 1 378 ? -3.567 6.875 38.327 1.00 7.56 386 PHE X N 1
ATOM 6472 C CA A PHE A 1 378 ? -3.464 6.170 39.596 0.66 7.62 386 PHE X CA 1
ATOM 6473 C CA B PHE A 1 378 ? -3.433 6.182 39.604 0.34 7.16 386 PHE X CA 1
ATOM 6474 C C . PHE A 1 378 ? -3.920 7.129 40.689 1.00 7.57 386 PHE X C 1
ATOM 6475 O O . PHE A 1 378 ? -3.299 8.189 40.862 1.00 8.08 386 PHE X O 1
ATOM 6508 N N . TYR A 1 379 ? -4.975 6.765 41.403 1.00 7.14 387 TYR X N 1
ATOM 6509 C CA . TYR A 1 379 ? -5.603 7.622 42.400 1.00 7.14 387 TYR X CA 1
ATOM 6510 C C . TYR A 1 379 ? -5.632 6.914 43.745 1.00 7.12 387 TYR X C 1
ATOM 6511 O O . TYR A 1 379 ? -6.158 5.809 43.856 1.00 7.47 387 TYR X O 1
ATOM 6529 N N . TRP A 1 380 ? -5.113 7.584 44.767 1.00 7.61 388 TRP X N 1
ATOM 6530 C CA . TRP A 1 380 ? -5.311 7.182 46.160 1.00 7.30 388 TRP X CA 1
ATOM 6531 C C . TRP A 1 380 ? -6.260 8.162 46.814 1.00 7.07 388 TRP X C 1
ATOM 6532 O O . TRP A 1 380 ? -6.124 9.384 46.638 1.00 8.01 388 TRP X O 1
ATOM 6553 N N . TYR A 1 381 ? -7.187 7.628 47.586 1.00 7.54 389 TYR X N 1
ATOM 6554 C CA . TYR A 1 381 ? -8.195 8.404 48.289 1.00 7.78 389 TYR X CA 1
ATOM 6555 C C . TYR A 1 381 ? -8.176 8.074 49.778 1.00 7.81 389 TYR X C 1
ATOM 6556 O O . TYR A 1 381 ? -8.128 6.896 50.180 1.00 8.18 389 TYR X O 1
ATOM 6574 N N . LEU A 1 382 ? -8.272 9.128 50.590 1.00 7.70 390 LEU X N 1
ATOM 6575 C CA . LEU A 1 382 ? -8.475 9.021 52.037 1.00 7.88 390 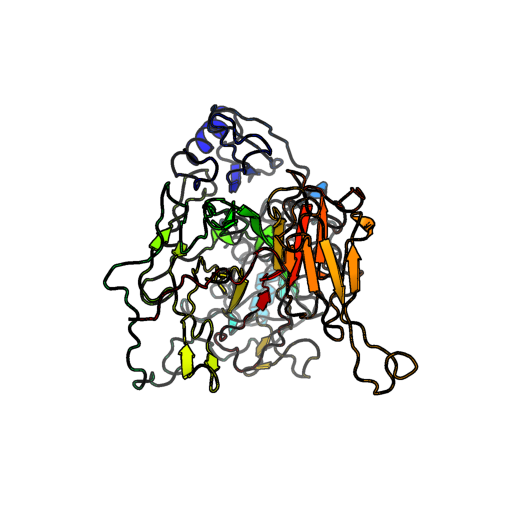LEU X CA 1
ATOM 6576 C C . LEU A 1 382 ? -9.809 9.675 52.371 1.00 8.18 390 LEU X C 1
ATOM 6577 O O . LEU A 1 382 ? -10.035 10.821 52.004 1.00 9.01 390 LEU X O 1
ATOM 6593 N N . TYR A 1 383 ? -10.697 8.951 53.054 1.00 8.27 391 TYR X N 1
ATOM 6594 C CA . TYR A 1 383 ? -12.019 9.480 53.371 1.00 8.25 391 TYR X CA 1
ATOM 6595 C C . TYR A 1 383 ? -12.104 9.912 54.830 1.00 8.25 391 TYR X C 1
ATOM 6596 O O . TYR A 1 383 ? -11.352 9.417 55.683 1.00 8.69 391 TYR X O 1
ATOM 6614 N N . LEU A 1 384 ? -13.063 10.774 55.146 1.00 8.58 392 LEU X N 1
ATOM 6615 C CA . LEU A 1 384 ? -13.218 11.222 56.531 1.00 8.47 392 LEU X CA 1
ATOM 6616 C C . LEU A 1 384 ? -13.386 10.070 57.515 1.00 8.46 392 LEU X C 1
ATOM 6617 O O . LEU A 1 384 ? -12.920 10.145 58.639 1.00 9.43 392 LEU X O 1
ATOM 6633 N N . ASP A 1 385 ? -14.109 9.027 57.112 1.00 8.59 393 ASP X N 1
ATOM 6634 C CA A ASP A 1 385 ? -14.455 7.922 57.987 0.56 8.94 393 ASP X CA 1
ATOM 6635 C CA B ASP A 1 385 ? -14.444 7.953 58.036 0.44 8.95 393 ASP X CA 1
ATOM 6636 C C . ASP A 1 385 ? -13.338 6.925 58.240 1.00 8.81 393 ASP X C 1
ATOM 6637 O O . ASP A 1 385 ? -13.555 5.945 58.919 1.00 11.97 393 ASP X O 1
ATOM 6654 N N . GLY A 1 386 ? -12.163 7.136 57.661 1.00 8.08 394 GLY X N 1
ATOM 6655 C CA . GLY A 1 386 ? -11.074 6.207 57.837 1.00 8.23 394 GLY X CA 1
ATOM 6656 C C . GLY A 1 386 ? -10.866 5.239 56.665 1.00 7.21 394 GLY X C 1
ATOM 6657 O O . GLY A 1 386 ? -9.891 4.491 56.671 1.00 8.20 394 GLY X O 1
ATOM 6661 N N . THR A 1 387 ? -11.747 5.262 55.675 1.00 7.90 395 THR X N 1
ATOM 6662 C CA . THR A 1 387 ? -11.556 4.409 54.492 1.00 7.92 395 THR X CA 1
ATOM 6663 C C . THR A 1 387 ? -10.390 4.900 53.658 1.00 7.36 395 THR X C 1
ATOM 6664 O O . THR A 1 387 ? -10.207 6.103 53.476 1.00 8.15 395 THR X O 1
ATOM 6675 N N . ILE A 1 388 ? -9.638 3.940 53.140 1.00 7.57 396 ILE X N 1
ATOM 6676 C CA A ILE A 1 388 ? -8.543 4.143 52.202 0.94 7.74 396 ILE X CA 1
ATOM 6677 C CA B ILE A 1 388 ? -8.613 4.241 52.153 0.06 8.03 396 ILE X CA 1
ATOM 6678 C C . ILE A 1 388 ? -8.901 3.429 50.905 1.00 7.26 396 ILE X C 1
ATOM 6679 O O . ILE A 1 388 ? -9.307 2.259 50.963 1.00 8.37 396 ILE X O 1
ATOM 6710 N N . GLU A 1 389 ? -8.745 4.082 49.758 1.00 7.42 397 GLU X N 1
ATOM 6711 C CA . GLU A 1 389 ? -9.112 3.447 48.487 1.00 7.11 397 GLU X CA 1
ATOM 6712 C C . GLU A 1 389 ? -8.046 3.729 47.440 1.00 6.67 397 GLU X C 1
ATOM 6713 O O . GLU A 1 389 ? -7.443 4.817 47.445 1.00 7.31 397 GLU X O 1
ATOM 6725 N N . PHE A 1 390 ? -7.834 2.769 46.542 1.00 6.44 398 PHE X N 1
ATOM 6726 C CA . PHE A 1 390 ? -7.079 2.989 45.329 1.00 6.95 398 PHE X CA 1
ATOM 6727 C C . PHE A 1 390 ? -7.985 2.764 44.135 1.00 6.38 398 PHE X C 1
ATOM 6728 O O . PHE A 1 390 ? -8.791 1.825 44.137 1.00 6.52 398 PHE X O 1
ATOM 6745 N N . GLU A 1 391 ? -7.824 3.606 43.109 1.00 6.43 399 GLU X N 1
ATOM 6746 C CA . GLU A 1 391 ? -8.514 3.445 41.850 1.00 7.08 399 GLU X CA 1
ATOM 6747 C C . GLU A 1 391 ? -7.541 3.683 40.702 1.00 7.13 399 GLU X C 1
ATOM 6748 O O . GLU A 1 391 ? -6.842 4.715 40.685 1.00 7.52 399 GLU X O 1
ATOM 6760 N N . ALA A 1 392 ? -7.532 2.773 39.737 1.00 7.21 400 ALA X N 1
ATOM 6761 C CA . ALA A 1 392 ? -6.855 2.970 38.468 1.00 7.44 400 ALA X CA 1
ATOM 6762 C C . ALA A 1 392 ? -7.906 3.315 37.418 1.00 7.48 400 ALA X C 1
ATOM 6763 O O . ALA A 1 392 ? -8.969 2.679 37.345 1.00 8.27 400 ALA X O 1
ATOM 6770 N N . LYS A 1 393 ? -7.576 4.291 36.583 1.00 7.63 401 LYS X N 1
ATOM 6771 C CA . LYS A 1 393 ? -8.401 4.732 35.453 1.00 8.03 401 LYS X CA 1
ATOM 6772 C C . LYS A 1 393 ? -7.621 4.431 34.173 1.00 7.74 401 LYS X C 1
ATOM 6773 O O . LYS A 1 393 ? -6.593 5.044 33.927 1.00 9.84 401 LYS X O 1
ATOM 6792 N N . ALA A 1 394 ? -8.123 3.477 33.382 1.00 7.55 402 ALA X N 1
ATOM 6793 C CA . ALA A 1 394 ? -7.455 3.043 32.172 1.00 7.71 402 ALA X CA 1
ATOM 6794 C C . ALA A 1 394 ? -8.090 3.709 30.964 1.00 7.77 402 ALA X C 1
ATOM 6795 O O . ALA A 1 394 ? -9.300 3.619 30.765 1.00 8.60 402 ALA X O 1
ATOM 6802 N N . THR A 1 395 ? -7.253 4.357 30.159 1.00 7.47 403 THR X N 1
ATOM 6803 C CA . THR A 1 395 ? -7.685 4.998 28.929 1.00 7.61 403 THR X CA 1
ATOM 6804 C C . THR A 1 395 ? -6.526 4.925 27.927 1.00 8.30 403 THR X C 1
ATOM 6805 O O . THR A 1 395 ? -5.679 4.038 28.023 1.00 8.76 403 THR X O 1
ATOM 6816 N N . GLY A 1 396 ? -6.503 5.827 26.964 1.00 8.37 404 GLY X N 1
ATOM 6817 C CA . GLY A 1 396 ? -5.570 5.745 25.851 1.00 8.58 404 GLY X CA 1
ATOM 6818 C C . GLY A 1 396 ? -6.237 5.255 24.588 1.00 7.77 404 GLY X C 1
ATOM 6819 O O . GLY A 1 396 ? -7.441 5.411 24.396 1.00 8.77 404 GLY X O 1
ATOM 6823 N N . VAL A 1 397 ? -5.413 4.663 23.728 1.00 8.15 405 VAL X N 1
ATOM 6824 C CA . VAL A 1 397 ? -5.870 4.078 22.469 1.00 8.82 405 VAL X CA 1
ATOM 6825 C C . VAL A 1 397 ? -5.646 2.583 22.586 1.00 8.14 405 VAL X C 1
ATOM 6826 O O . VAL A 1 397 ? -4.623 2.130 23.095 1.00 9.68 405 VAL X O 1
ATOM 6839 N N . VAL A 1 398 ? -6.595 1.779 22.149 1.00 8.60 406 VAL X N 1
ATOM 6840 C CA A VAL A 1 398 ? -6.391 0.348 22.313 0.51 9.80 406 VAL X CA 1
ATOM 6841 C CA B VAL A 1 398 ? -6.517 0.330 22.167 0.49 8.95 406 VAL X CA 1
ATOM 6842 C C . VAL A 1 398 ? -5.330 -0.159 21.331 1.00 8.61 406 VAL X C 1
ATOM 6843 O O . VAL A 1 398 ? -5.134 0.372 20.240 1.00 9.40 406 VAL X O 1
ATOM 6868 N N . PHE A 1 399 ? -4.625 -1.209 21.768 1.00 8.48 407 PHE X N 1
ATOM 6869 C CA . PHE A 1 399 ? -3.602 -1.826 20.936 1.00 8.65 407 PHE X CA 1
ATOM 6870 C C . PHE A 1 399 ? -4.329 -2.616 19.845 1.00 8.12 407 PHE X C 1
ATOM 6871 O O . PHE A 1 399 ? -5.229 -3.402 20.123 1.00 9.92 407 PHE X O 1
ATOM 6888 N N . THR A 1 400 ? -3.981 -2.370 18.588 1.00 8.14 408 THR X N 1
ATOM 6889 C CA . THR A 1 400 ? -4.760 -2.900 17.473 1.00 8.37 408 THR X CA 1
ATOM 6890 C C . THR A 1 400 ? -4.023 -3.977 16.683 1.00 7.94 408 THR X C 1
ATOM 6891 O O . THR A 1 400 ? -2.812 -4.181 16.813 1.00 8.89 408 THR X O 1
ATOM 6902 N N . SER A 1 401 ? -4.810 -4.663 15.854 1.00 8.19 409 SER X N 1
ATOM 6903 C CA . SER A 1 401 ? -4.373 -5.704 14.929 1.00 9.49 409 SER X CA 1
ATOM 6904 C C . SER A 1 401 ? -5.303 -5.642 13.723 1.00 7.85 409 SER X C 1
ATOM 6905 O O . SER A 1 401 ? -6.211 -4.812 13.658 1.00 8.86 409 SER X O 1
ATOM 6913 N N . ALA A 1 402 ? -5.093 -6.526 12.752 1.00 9.35 410 ALA X N 1
ATOM 6914 C CA . ALA A 1 402 ? -6.154 -6.745 11.779 1.00 9.22 410 ALA X CA 1
ATOM 6915 C C . ALA A 1 402 ? -7.306 -7.499 12.446 1.00 9.34 410 ALA X C 1
ATOM 6916 O O . ALA A 1 402 ? -7.111 -8.235 13.418 1.00 9.87 410 ALA X O 1
ATOM 6923 N N . PHE A 1 403 ? -8.517 -7.296 11.934 1.00 9.61 411 PHE X N 1
ATOM 6924 C CA . PHE A 1 403 ? -9.650 -8.152 12.298 1.00 9.26 411 PHE X CA 1
ATOM 6925 C C . PHE A 1 403 ? -9.735 -9.254 11.246 1.00 9.94 411 PHE X C 1
ATOM 6926 O O . PHE A 1 403 ? -9.949 -8.972 10.078 1.00 11.00 411 PHE X O 1
ATOM 6943 N N . PRO A 1 404 ? -9.536 -10.515 11.645 1.00 10.40 412 PRO X N 1
ATOM 6944 C CA . PRO A 1 404 ? -9.527 -11.601 10.654 1.00 12.29 412 PRO X CA 1
ATOM 6945 C C . PRO A 1 404 ? -10.851 -11.708 9.909 1.00 13.28 412 PRO X C 1
ATOM 6946 O O . PRO A 1 404 ? -11.926 -11.560 10.496 1.00 14.06 412 PRO X O 1
ATOM 6957 N N . GLU A 1 405 ? -10.777 -11.982 8.616 1.00 16.06 413 GLU X N 1
ATOM 6958 C CA . GLU A 1 405 ? -11.967 -11.985 7.781 1.00 18.73 413 GLU X CA 1
ATOM 6959 C C . GLU A 1 405 ? -12.995 -13.001 8.257 1.00 18.89 413 GLU X C 1
ATOM 6960 O O . GLU A 1 405 ? -14.199 -12.768 8.132 1.00 24.32 413 GLU X O 1
ATOM 6972 N N . GLY A 1 406 ? -12.552 -14.133 8.785 1.00 17.27 414 GLY X N 1
ATOM 6973 C CA . GLY A 1 406 ? -13.519 -15.078 9.351 1.00 21.04 414 GLY X CA 1
ATOM 6974 C C . GLY A 1 406 ? -14.029 -14.836 10.786 1.00 19.08 414 GLY X C 1
ATOM 6975 O O . GLY A 1 406 ? -14.686 -15.709 11.353 1.00 22.78 414 GLY X O 1
ATOM 6979 N N . GLY A 1 407 ? -13.743 -13.677 11.384 1.00 14.26 415 GLY X N 1
ATOM 6980 C CA . GLY A 1 407 ? -14.018 -13.452 12.802 1.00 13.29 415 GLY X CA 1
ATOM 6981 C C . GLY A 1 407 ? -12.914 -14.021 13.667 1.00 11.72 415 GLY X C 1
ATOM 6982 O O . GLY A 1 407 ? -11.919 -14.533 13.160 1.00 13.16 415 GLY X O 1
ATOM 6986 N N . SER A 1 408 ? -13.073 -13.918 14.983 1.00 10.96 416 SER X N 1
ATOM 6987 C CA . SER A 1 408 ? -12.030 -14.350 15.873 1.00 9.61 416 SER X CA 1
ATOM 6988 C C . SER A 1 408 ? -12.562 -14.603 17.260 1.00 9.24 416 SER X C 1
ATOM 6989 O O . SER A 1 408 ? -13.371 -13.833 17.768 1.00 10.90 416 SER X O 1
ATOM 6997 N N . ASP A 1 409 ? -12.028 -15.647 17.894 1.00 9.83 417 ASP X N 1
ATOM 6998 C CA . ASP A 1 409 ? -12.275 -15.937 19.296 1.00 9.71 417 ASP X CA 1
ATOM 6999 C C . ASP A 1 409 ? -11.400 -15.114 20.231 1.00 8.36 417 ASP X C 1
ATOM 7000 O O . ASP A 1 409 ? -11.586 -15.193 21.449 1.00 9.18 417 ASP X O 1
ATOM 7009 N N . ASN A 1 410 ? -10.446 -14.340 19.699 1.00 8.57 418 ASN X N 1
ATOM 7010 C CA . ASN A 1 410 ? -9.433 -13.692 20.552 1.00 8.79 418 ASN X CA 1
ATOM 7011 C C . ASN A 1 410 ? -9.178 -12.213 20.253 1.00 8.17 418 ASN X C 1
ATOM 7012 O O . ASN A 1 410 ? -8.271 -11.619 20.833 1.00 8.62 418 ASN X O 1
ATOM 7023 N N . ILE A 1 411 ? -9.980 -11.645 19.351 1.00 8.16 419 ILE X N 1
ATOM 7024 C CA . ILE A 1 411 ? -9.838 -10.293 18.837 1.00 8.58 419 ILE X CA 1
ATOM 7025 C C . ILE A 1 411 ? -11.247 -9.772 18.594 1.00 8.14 419 ILE X C 1
ATOM 7026 O O . ILE A 1 411 ? -12.083 -10.529 18.071 1.00 9.40 419 ILE X O 1
ATOM 7042 N N A SER A 1 412 ? -11.532 -8.514 18.922 0.73 8.56 420 SER X N 1
ATOM 7043 N N B SER A 1 412 ? -11.493 -8.508 18.976 0.27 8.39 420 SER X N 1
ATOM 7044 C CA A SER A 1 412 ? -12.820 -7.929 18.590 0.73 9.02 420 SER X CA 1
ATOM 7045 C CA B SER A 1 412 ? -12.736 -7.767 18.705 0.27 7.81 420 SER X CA 1
ATOM 7046 C C A SER A 1 412 ? -12.658 -6.848 17.518 0.73 8.26 420 SER X C 1
ATOM 7047 C C B SER A 1 412 ? -12.613 -6.942 17.430 0.27 8.34 420 SER X C 1
ATOM 7048 O O A SER A 1 412 ? -11.594 -6.254 17.324 0.73 8.65 420 SER X O 1
ATOM 7049 O O B SER A 1 412 ? -11.506 -6.575 17.044 0.27 8.15 420 SER X O 1
ATOM 7064 N N . GLN A 1 413 ? -13.746 -6.604 16.811 1.00 9.39 421 GLN X N 1
ATOM 7065 C CA . GLN A 1 413 ? -13.735 -5.683 15.682 1.00 10.15 421 GLN X CA 1
ATOM 7066 C C . GLN A 1 413 ? -14.047 -4.254 16.157 1.00 9.89 421 GLN X C 1
ATOM 7067 O O . GLN A 1 413 ? -14.992 -4.065 16.907 1.00 11.87 421 GLN X O 1
ATOM 7082 N N . LEU A 1 414 ? -13.262 -3.271 15.692 1.00 10.40 422 LEU X N 1
ATOM 7083 C CA . LEU A 1 414 ? -13.404 -1.871 16.073 1.00 11.02 422 LEU X CA 1
ATOM 7084 C C . LEU A 1 414 ? -13.871 -0.966 14.945 1.00 11.54 422 LEU X C 1
ATOM 7085 O O . LEU A 1 414 ? -14.517 0.037 15.196 1.00 12.66 422 LEU X O 1
ATOM 7101 N N . ALA A 1 415 ? -13.495 -1.330 13.715 1.00 12.38 423 ALA X N 1
ATOM 7102 C CA . ALA A 1 415 ? -13.731 -0.543 12.505 1.00 12.66 423 ALA X CA 1
ATOM 7103 C C . ALA A 1 415 ? -13.453 -1.509 11.361 1.00 12.60 423 ALA X C 1
ATOM 7104 O O . ALA A 1 415 ? -12.937 -2.612 11.579 1.00 12.02 423 ALA X O 1
ATOM 7111 N N . PRO A 1 416 ? -13.799 -1.130 10.124 1.00 13.82 424 PRO X N 1
ATOM 7112 C CA . PRO A 1 416 ? -13.616 -2.087 9.025 1.00 14.97 424 PRO X CA 1
ATOM 7113 C C . PRO A 1 416 ? -12.166 -2.576 8.878 1.00 12.43 424 PRO X C 1
ATOM 7114 O O . PRO A 1 416 ? -11.240 -1.793 8.659 1.00 12.70 424 PRO X O 1
ATOM 7125 N N . GLY A 1 417 ? -11.992 -3.884 9.044 1.00 13.54 425 GLY X N 1
ATOM 7126 C CA . GLY A 1 417 ? -10.686 -4.517 8.993 1.00 13.39 425 GLY X CA 1
ATOM 7127 C C . GLY A 1 417 ? -9.810 -4.359 10.233 1.00 10.64 425 GLY X C 1
ATOM 7128 O O . GLY A 1 417 ? -8.740 -4.972 10.286 1.00 9.76 425 GLY X O 1
ATOM 7132 N N . LEU A 1 418 ? -10.273 -3.587 11.230 1.00 9.94 426 LEU X N 1
ATOM 7133 C CA . LEU A 1 418 ? -9.476 -3.215 12.399 1.00 9.49 426 LEU X CA 1
ATOM 7134 C C . LEU A 1 418 ? -9.921 -4.028 13.619 1.00 9.52 426 LEU X C 1
ATOM 7135 O O . LEU A 1 418 ? -11.102 -4.013 13.985 1.00 10.05 426 LEU X O 1
ATOM 7151 N N . GLY A 1 419 ? -8.964 -4.713 14.230 1.00 8.91 427 GLY X N 1
ATOM 7152 C CA . GLY A 1 419 ? -9.199 -5.528 15.408 1.00 9.95 427 GLY X CA 1
ATOM 7153 C C . GLY A 1 419 ? -8.493 -5.012 16.644 1.00 8.19 427 GLY X C 1
ATOM 7154 O O . GLY A 1 419 ? -7.570 -4.195 16.575 1.00 8.60 427 GLY X O 1
ATOM 7158 N N . ALA A 1 420 ? -8.921 -5.553 17.781 1.00 8.61 428 ALA X N 1
ATOM 7159 C CA . ALA A 1 420 ? -8.321 -5.276 19.073 1.00 9.00 428 ALA X CA 1
ATOM 7160 C C . ALA A 1 420 ? -8.140 -6.606 19.800 1.00 8.31 428 ALA X C 1
ATOM 7161 O O . ALA A 1 420 ? -9.124 -7.224 20.211 1.00 9.19 428 ALA X O 1
ATOM 7168 N N . PRO A 1 421 ? -6.903 -7.091 19.959 1.00 7.44 429 PRO X N 1
ATOM 7169 C CA A PRO A 1 421 ? -6.733 -8.355 20.681 0.57 8.02 429 PRO X CA 1
ATOM 7170 C CA B PRO A 1 421 ? -6.644 -8.330 20.690 0.43 7.46 429 PRO X CA 1
ATOM 7171 C C . PRO A 1 421 ? -7.128 -8.244 22.146 1.00 8.02 429 PRO X C 1
ATOM 7172 O O . PRO A 1 421 ? -6.921 -7.207 22.812 1.00 8.16 429 PRO X O 1
ATOM 7193 N N . PHE A 1 422 ? -7.723 -9.315 22.655 1.00 7.58 430 PHE X N 1
ATOM 7194 C CA . PHE A 1 422 ? -8.149 -9.349 24.041 1.00 7.62 430 PHE X CA 1
ATOM 7195 C C . PHE A 1 422 ? -6.931 -9.267 24.963 1.00 7.19 430 PHE X C 1
ATOM 7196 O O . PHE A 1 422 ? -5.858 -9.761 24.631 1.00 7.53 430 PHE X O 1
ATOM 7213 N N . HIS A 1 423 ? -7.113 -8.686 26.139 1.00 6.82 431 HIS X N 1
ATOM 7214 C CA . HIS A 1 423 ? -5.998 -8.546 27.087 1.00 7.19 431 HIS X CA 1
ATOM 7215 C C . HIS A 1 423 ? -6.563 -8.248 28.462 1.00 6.50 431 HIS X C 1
ATOM 7216 O O . HIS A 1 423 ? -7.753 -8.020 28.626 1.00 7.27 431 HIS X O 1
ATOM 7230 N N . GLN A 1 424 ? -5.679 -8.268 29.451 1.00 6.46 432 GLN X N 1
ATOM 7231 C CA . GLN A 1 424 ? -6.020 -7.855 30.806 1.00 6.51 432 GLN X CA 1
ATOM 7232 C C . GLN A 1 424 ? -5.049 -6.757 31.232 1.00 6.70 432 GLN X C 1
ATOM 7233 O O . GLN A 1 424 ? -3.951 -6.661 30.711 1.00 8.58 432 GLN X O 1
ATOM 7247 N N . HIS A 1 425 ? -5.438 -5.957 32.212 1.00 6.57 433 HIS X N 1
ATOM 7248 C CA . HIS A 1 425 ? -4.535 -5.028 32.885 1.00 7.11 433 HIS X CA 1
ATOM 7249 C C . HIS A 1 425 ? -4.560 -5.415 34.360 1.00 6.74 433 HIS X C 1
ATOM 7250 O O . HIS A 1 425 ? -5.589 -5.216 35.001 1.00 7.30 433 HIS X O 1
ATOM 7264 N N . ILE A 1 426 ? -3.466 -5.982 34.867 1.00 6.80 434 ILE X N 1
ATOM 7265 C CA . ILE A 1 426 ? -3.464 -6.581 36.206 1.00 6.77 434 ILE X CA 1
ATOM 7266 C C . ILE A 1 426 ? -2.425 -5.876 37.071 1.00 6.65 434 ILE X C 1
ATOM 7267 O O . ILE A 1 426 ? -1.249 -5.834 36.724 1.00 8.21 434 ILE X O 1
ATOM 7283 N N . PHE A 1 427 ? -2.883 -5.371 38.202 1.00 6.42 435 PHE X N 1
ATOM 7284 C CA . PHE A 1 427 ? -2.111 -4.579 39.158 1.00 7.01 435 PHE X CA 1
ATOM 7285 C C . PHE A 1 427 ? -1.787 -5.433 40.382 1.00 6.73 435 PHE X C 1
ATOM 7286 O O . PHE A 1 427 ? -2.555 -6.330 40.744 1.00 7.19 435 PHE X O 1
ATOM 7303 N N . SER A 1 428 ? -0.676 -5.097 41.049 1.00 6.87 436 SER X N 1
ATOM 7304 C CA . SER A 1 428 ? -0.392 -5.622 42.380 1.00 6.89 436 SER X CA 1
ATOM 7305 C C . SER A 1 428 ? -0.174 -4.452 43.318 1.00 6.95 436 SER X C 1
ATOM 7306 O O . SER A 1 428 ? 0.757 -3.664 43.118 1.00 7.58 436 SER X O 1
ATOM 7314 N N . ALA A 1 429 ? -1.029 -4.317 44.330 1.00 6.42 437 ALA X N 1
ATOM 7315 C CA . ALA A 1 429 ? -0.823 -3.322 45.385 1.00 7.04 437 ALA X CA 1
ATOM 7316 C C . ALA A 1 429 ? -0.048 -3.981 46.509 1.00 7.16 437 ALA X C 1
ATOM 7317 O O . ALA A 1 429 ? -0.472 -4.997 47.062 1.00 7.87 437 ALA X O 1
ATOM 7324 N N . ARG A 1 430 ? 1.096 -3.390 46.846 1.00 7.22 438 ARG X N 1
ATOM 7325 C CA . ARG A 1 430 ? 1.930 -3.834 47.964 1.00 7.17 438 ARG X CA 1
ATOM 7326 C C . ARG A 1 430 ? 1.626 -2.948 49.145 1.00 6.89 438 ARG X C 1
ATOM 7327 O O . ARG A 1 430 ? 1.891 -1.749 49.105 1.00 7.31 438 ARG X O 1
ATOM 7348 N N . LEU A 1 431 ? 1.017 -3.527 50.175 1.00 7.44 439 LEU X N 1
ATOM 7349 C CA . LEU A 1 431 ? 0.580 -2.800 51.352 1.00 7.56 439 LEU X CA 1
ATOM 7350 C C . LEU A 1 431 ? 1.378 -3.314 52.537 1.00 7.47 439 LEU X C 1
ATOM 7351 O O . LEU A 1 431 ? 1.100 -4.378 53.094 1.00 7.59 439 LEU X O 1
ATOM 7367 N N . ASP A 1 432 ? 2.446 -2.606 52.879 1.00 7.75 440 ASP X N 1
ATOM 7368 C CA . ASP A 1 432 ? 3.253 -2.940 54.059 1.00 8.33 440 ASP X CA 1
ATOM 7369 C C . ASP A 1 432 ? 2.473 -2.416 55.249 1.00 7.90 440 ASP X C 1
ATOM 7370 O O . ASP A 1 432 ? 2.372 -1.217 55.465 1.00 8.84 440 ASP X O 1
ATOM 7379 N N . MET A 1 433 ? 1.820 -3.329 55.952 1.00 8.18 441 MET X N 1
ATOM 7380 C CA . MET A 1 433 ? 0.800 -2.964 56.936 1.00 8.57 441 MET X CA 1
ATOM 7381 C C . MET A 1 433 ? 1.431 -2.495 58.233 1.00 8.16 441 MET X C 1
ATOM 7382 O O . MET A 1 433 ? 2.517 -2.946 58.606 1.00 9.92 441 MET X O 1
ATOM 7396 N N . ALA A 1 434 ? 0.720 -1.634 58.952 1.00 8.99 442 ALA X N 1
ATOM 7397 C CA . ALA A 1 434 ? 1.140 -1.245 60.301 1.00 8.97 442 ALA X CA 1
ATOM 7398 C C . ALA A 1 434 ? -0.080 -0.880 61.127 1.00 9.25 442 ALA X C 1
ATOM 7399 O O . ALA A 1 434 ? -0.168 0.226 61.663 1.00 10.25 442 ALA X O 1
ATOM 7406 N N . ILE A 1 435 ? -1.043 -1.796 61.226 1.00 8.94 443 ILE X N 1
ATOM 7407 C CA . ILE A 1 435 ? -2.280 -1.516 61.965 1.00 8.77 443 ILE X CA 1
ATOM 7408 C C . ILE A 1 435 ? -1.938 -1.303 63.451 1.00 9.24 443 ILE X C 1
ATOM 7409 O O . ILE A 1 435 ? -1.599 -2.255 64.145 1.00 9.77 443 ILE X O 1
ATOM 7425 N N . ASP A 1 436 ? -2.032 -0.055 63.904 1.00 10.09 444 ASP X N 1
ATOM 7426 C CA . ASP A 1 436 ? -1.646 0.326 65.267 1.00 11.06 444 ASP X CA 1
ATOM 7427 C C . ASP A 1 436 ? -0.213 -0.093 65.606 1.00 12.27 444 ASP X C 1
ATOM 7428 O O . ASP A 1 436 ? 0.117 -0.332 66.767 1.00 14.63 444 ASP X O 1
ATOM 7437 N N . GLY A 1 437 ? 0.644 -0.159 64.598 1.00 11.58 445 GLY X N 1
ATOM 7438 C CA . GLY A 1 437 ? 2.005 -0.631 64.795 1.00 13.06 445 GLY X CA 1
ATOM 7439 C C . GLY A 1 437 ? 2.268 -1.860 63.950 1.00 10.85 445 GLY X C 1
ATOM 7440 O O . GLY A 1 437 ? 1.428 -2.288 63.156 1.00 10.85 445 GLY X O 1
ATOM 7444 N N . PHE A 1 438 ? 3.449 -2.441 64.134 1.00 12.45 446 PHE X N 1
ATOM 7445 C CA . PHE A 1 438 ? 3.893 -3.464 63.215 1.00 12.14 446 PHE X CA 1
ATOM 7446 C C . PHE A 1 438 ? 3.458 -4.902 63.538 1.00 11.38 446 PHE X C 1
ATOM 7447 O O . PHE A 1 438 ? 3.600 -5.770 62.692 1.00 13.24 446 PHE X O 1
ATOM 7464 N N A THR A 1 439 ? 2.910 -5.154 64.728 0.88 12.14 447 THR X N 1
ATOM 7465 N N B THR A 1 439 ? 3.000 -5.192 64.752 0.12 10.50 447 THR X N 1
ATOM 7466 C CA A THR A 1 439 ? 2.504 -6.504 65.092 0.88 12.98 447 THR X CA 1
ATOM 7467 C CA B THR A 1 439 ? 2.562 -6.558 65.027 0.12 10.76 447 THR X CA 1
ATOM 7468 C C A THR A 1 439 ? 1.121 -6.829 64.516 0.88 11.38 447 THR X C 1
ATOM 7469 C C B THR A 1 439 ? 1.162 -6.740 64.463 0.12 9.17 447 THR X C 1
ATOM 7470 O O A THR A 1 439 ? 0.095 -6.490 65.123 0.88 12.16 447 THR X O 1
ATOM 7471 O O B THR A 1 439 ? 0.181 -6.244 65.018 0.12 5.94 447 THR X O 1
ATOM 7492 N N . ASN A 1 440 ? 1.091 -7.431 63.331 1.00 10.03 448 ASN X N 1
ATOM 7493 C CA . ASN A 1 440 ? -0.155 -7.600 62.598 1.00 9.56 448 ASN X CA 1
ATOM 7494 C C . ASN A 1 440 ? -0.382 -9.046 62.189 1.00 8.97 448 ASN X C 1
ATOM 7495 O O . ASN A 1 440 ? 0.532 -9.871 62.182 1.00 10.46 448 ASN X O 1
ATOM 7507 N N A ARG A 1 441 ? -1.630 -9.348 61.850 0.47 10.01 449 ARG X N 1
ATOM 7508 N N B ARG A 1 441 ? -1.634 -9.357 61.860 0.53 7.92 449 ARG X N 1
ATOM 7509 C CA A ARG A 1 441 ? -1.958 -10.623 61.246 0.47 12.70 449 ARG X CA 1
ATOM 7510 C CA B ARG A 1 441 ? -1.999 -10.654 61.317 0.53 8.30 449 ARG X CA 1
ATOM 7511 C C A ARG A 1 441 ? -3.200 -10.494 60.378 0.47 8.95 449 ARG X C 1
ATOM 7512 C C B ARG A 1 441 ? -3.089 -10.421 60.272 0.53 7.56 449 ARG X C 1
ATOM 7513 O O A ARG A 1 441 ? -4.009 -9.563 60.548 0.47 7.36 449 ARG X O 1
ATOM 7514 O O B ARG A 1 441 ? -3.688 -9.346 60.221 0.53 6.82 449 ARG X O 1
ATOM 7555 N N . VAL A 1 442 ? -3.313 -11.423 59.435 1.00 9.22 450 VAL X N 1
ATOM 7556 C CA . VAL A 1 442 ? -4.393 -11.395 58.464 1.00 8.66 450 VAL X CA 1
ATOM 7557 C C . VAL A 1 442 ? -5.324 -12.591 58.718 1.00 8.52 450 VAL X C 1
ATOM 7558 O O . VAL A 1 442 ? -4.868 -13.728 58.932 1.00 9.11 450 VAL X O 1
ATOM 7572 N N . GLU A 1 443 ? -6.631 -12.305 58.671 1.00 8.76 451 GLU X N 1
ATOM 7573 C CA . GLU A 1 443 ? -7.673 -13.332 58.693 1.00 9.14 451 GLU X CA 1
ATOM 7574 C C . GLU A 1 443 ? -8.451 -13.236 57.397 1.00 8.78 451 GLU X C 1
ATOM 7575 O O . GLU A 1 443 ? -8.797 -12.153 56.927 1.00 10.60 451 GLU X O 1
ATOM 7587 N N . GLU A 1 444 ? -8.789 -14.388 56.843 1.00 8.17 452 GLU X N 1
ATOM 7588 C CA . GLU A 1 444 ? -9.758 -14.471 55.759 1.00 7.94 452 GLU X CA 1
ATOM 7589 C C . GLU A 1 444 ? -11.146 -14.598 56.352 1.00 8.10 452 GLU X C 1
ATOM 7590 O O . GLU A 1 444 ? -11.371 -15.502 57.167 1.00 9.02 452 GLU X O 1
ATOM 7602 N N . GLU A 1 445 ? -12.044 -13.690 55.987 1.00 7.75 453 GLU X N 1
ATOM 7603 C CA . GLU A 1 445 ? -13.416 -13.721 56.496 1.00 7.47 453 GLU X CA 1
ATOM 7604 C C . GLU A 1 445 ? -14.395 -14.096 55.405 1.00 7.78 453 GLU X C 1
ATOM 7605 O O . GLU A 1 445 ? -14.460 -13.423 54.378 1.00 8.72 453 GLU X O 1
ATOM 7617 N N . ASP A 1 446 ? -15.161 -15.172 55.648 1.00 8.23 454 ASP X N 1
ATOM 7618 C CA . ASP A 1 446 ? -16.245 -15.604 54.766 1.00 8.65 454 ASP X CA 1
ATOM 7619 C C . ASP A 1 446 ? -17.573 -15.499 55.497 1.00 8.00 454 ASP X C 1
ATOM 7620 O O . ASP A 1 446 ? -17.654 -15.731 56.701 1.00 9.10 454 ASP X O 1
ATOM 7629 N N . VAL A 1 447 ? -18.628 -15.176 54.758 1.00 8.62 455 VAL X N 1
ATOM 7630 C CA A VAL A 1 447 ? -19.978 -15.352 55.242 0.42 8.56 455 VAL X CA 1
ATOM 7631 C CA B VAL A 1 447 ? -19.968 -15.361 55.306 0.58 8.43 455 VAL X CA 1
ATOM 7632 C C . VAL A 1 447 ? -20.205 -16.846 55.457 1.00 9.59 455 VAL X C 1
ATOM 7633 O O . VAL A 1 447 ? -19.656 -17.663 54.731 1.00 11.82 455 VAL X O 1
ATOM 7658 N N . VAL A 1 448 ? -21.021 -17.206 56.435 1.00 9.51 456 VAL X N 1
ATOM 7659 C CA . VAL A 1 448 ? -21.356 -18.595 56.728 1.00 10.73 456 VAL X CA 1
ATOM 7660 C C . VAL A 1 448 ? -22.863 -18.765 56.671 1.00 10.32 456 VAL X C 1
ATOM 7661 O O . VAL A 1 448 ? -23.607 -18.177 57.457 1.00 11.77 456 VAL X O 1
ATOM 7674 N N . ARG A 1 449 ? -23.309 -19.576 55.721 1.00 10.14 457 ARG X N 1
ATOM 7675 C CA A ARG A 1 449 ? -24.705 -19.971 55.646 0.18 9.68 457 ARG X CA 1
ATOM 7676 C CA B ARG A 1 449 ? -24.709 -19.954 55.661 0.82 10.11 457 ARG X CA 1
ATOM 7677 C C . ARG A 1 449 ? -24.991 -21.049 56.681 1.00 9.96 457 ARG X C 1
ATOM 7678 O O . ARG A 1 449 ? -24.124 -21.864 56.992 1.00 12.56 457 ARG X O 1
ATOM 7719 N N . GLN A 1 450 ? -26.190 -21.028 57.228 1.00 10.01 458 GLN X N 1
ATOM 7720 C CA . GLN A 1 450 ? -26.601 -21.956 58.274 1.00 10.70 458 GLN X CA 1
ATOM 7721 C C . GLN A 1 450 ? -27.831 -22.727 57.812 1.00 10.99 458 GLN X C 1
ATOM 7722 O O . GLN A 1 450 ? -28.710 -22.188 57.154 1.00 12.45 458 GLN X O 1
ATOM 7736 N N . THR A 1 451 ? -27.907 -23.986 58.199 1.00 12.39 459 THR X N 1
ATOM 7737 C CA . THR A 1 451 ? -29.023 -24.852 57.851 1.00 13.45 459 THR X CA 1
ATOM 7738 C C . THR A 1 451 ? -30.187 -24.664 58.812 1.00 13.31 459 THR X C 1
ATOM 7739 O O . THR A 1 451 ? -29.996 -24.535 60.026 1.00 14.03 459 THR X O 1
ATOM 7750 N N A MET A 1 452 ? -31.399 -24.625 58.263 0.74 12.58 460 MET X N 1
ATOM 7751 N N B MET A 1 452 ? -31.391 -24.613 58.271 0.26 13.30 460 MET X N 1
ATOM 7752 C CA A MET A 1 452 ? -32.638 -24.618 59.049 0.74 13.29 460 MET X CA 1
ATOM 7753 C CA B MET A 1 452 ? -32.545 -24.566 59.132 0.26 15.57 460 MET X CA 1
ATOM 7754 C C A MET A 1 452 ? -32.774 -25.896 59.876 0.74 16.28 460 MET X C 1
ATOM 7755 C C B MET A 1 452 ? -32.584 -25.859 59.928 0.26 16.41 460 MET X C 1
ATOM 7756 O O A MET A 1 452 ? -32.695 -27.001 59.335 0.74 16.27 460 MET X O 1
ATOM 7757 O O B MET A 1 452 ? -32.225 -26.923 59.431 0.26 14.90 460 MET X O 1
ATOM 7784 N N . GLY A 1 453 ? -32.979 -25.741 61.185 1.00 15.83 461 GLY X N 1
ATOM 7785 C CA . GLY A 1 453 ? -33.033 -26.873 62.093 1.00 18.29 461 GLY X CA 1
ATOM 7786 C C . GLY A 1 453 ? -32.891 -26.373 63.516 1.00 17.59 461 GLY X C 1
ATOM 7787 O O . GLY A 1 453 ? -33.109 -25.190 63.787 1.00 15.72 461 GLY X O 1
ATOM 7792 N N . PRO A 1 454 ? -32.547 -27.275 64.449 1.00 20.17 462 PRO X N 1
ATOM 7793 C CA . PRO A 1 454 ? -32.403 -26.865 65.855 1.00 21.62 462 PRO X CA 1
ATOM 7794 C C . PRO A 1 454 ? -31.439 -25.678 66.020 1.00 17.95 462 PRO X C 1
ATOM 7795 O O . PRO A 1 454 ? -30.357 -25.671 65.434 1.00 20.91 462 PRO X O 1
ATOM 7806 N N . GLY A 1 455 ? -31.853 -24.676 66.793 1.00 20.20 463 GLY X N 1
ATOM 7807 C CA . GLY A 1 455 ? -31.069 -23.463 66.974 1.00 17.20 463 GLY X CA 1
ATOM 7808 C C . GLY A 1 455 ? -31.301 -22.440 65.865 1.00 16.02 463 GLY X C 1
ATOM 7809 O O . GLY A 1 455 ? -30.762 -21.339 65.918 1.00 16.94 463 GLY X O 1
ATOM 7813 N N . ASN A 1 456 ? -32.110 -22.786 64.876 1.00 14.11 464 ASN X N 1
ATOM 7814 C CA . ASN A 1 456 ? -32.337 -21.941 63.700 1.00 12.87 464 ASN X CA 1
ATOM 7815 C C . ASN A 1 456 ? -33.627 -22.407 63.016 1.00 12.77 464 ASN X C 1
ATOM 7816 O O . ASN A 1 456 ? -33.643 -22.695 61.822 1.00 12.44 464 ASN X O 1
ATOM 7827 N N . GLU A 1 457 ? -34.698 -22.541 63.789 1.00 13.64 465 GLU X N 1
ATOM 7828 C CA . GLU A 1 457 ? -35.878 -23.221 63.283 1.00 14.41 465 GLU X CA 1
ATOM 7829 C C . GLU A 1 457 ? -36.583 -22.467 62.165 1.00 14.01 465 GLU X C 1
ATOM 7830 O O . GLU A 1 457 ? -37.307 -23.085 61.383 1.00 15.41 465 GLU X O 1
ATOM 7842 N N . ARG A 1 458 ? -36.382 -21.150 62.077 1.00 13.16 466 ARG X N 1
ATOM 7843 C CA . ARG A 1 458 ? -36.968 -20.373 60.993 1.00 12.10 466 ARG X CA 1
ATOM 7844 C C . ARG A 1 458 ? -36.034 -20.266 59.805 1.00 11.42 466 ARG X C 1
ATOM 7845 O O . ARG A 1 458 ? -36.414 -19.708 58.786 1.00 13.61 466 ARG X O 1
ATOM 7866 N N . GLY A 1 459 ? -34.823 -20.801 59.907 1.00 10.98 467 GLY X N 1
ATOM 7867 C CA . GLY A 1 459 ? -33.941 -20.813 58.745 1.00 10.91 467 GLY X CA 1
ATOM 7868 C C . GLY A 1 459 ? -33.491 -19.455 58.276 1.00 10.17 467 GLY X C 1
ATOM 7869 O O . GLY A 1 459 ? -33.230 -19.265 57.084 1.00 10.21 467 GLY X O 1
ATOM 7873 N N . ASN A 1 460 ? -33.357 -18.526 59.211 1.00 9.84 468 ASN X N 1
ATOM 7874 C CA . ASN A 1 460 ? -32.938 -17.169 58.875 1.00 9.72 468 ASN X CA 1
ATOM 7875 C C . ASN A 1 460 ? -31.505 -16.862 59.246 1.00 8.50 468 ASN X C 1
ATOM 7876 O O . ASN A 1 460 ? -30.935 -15.879 58.761 1.00 8.86 468 ASN X O 1
ATOM 7887 N N . ALA A 1 461 ? -30.916 -17.644 60.136 1.00 8.50 469 ALA X N 1
ATOM 7888 C CA . ALA A 1 461 ? -29.607 -17.290 60.680 1.00 9.37 469 ALA X CA 1
ATOM 7889 C C . ALA A 1 461 ? -28.533 -17.285 59.605 1.00 8.23 469 ALA X C 1
ATOM 7890 O O . ALA A 1 461 ? -28.550 -18.123 58.719 1.00 8.60 469 ALA X O 1
ATOM 7897 N N . PHE A 1 462 ? -27.578 -16.376 59.727 1.00 8.25 470 PHE X N 1
ATOM 7898 C CA . PHE A 1 462 ? -26.320 -16.487 58.980 1.00 8.19 470 PHE X CA 1
ATOM 7899 C C . PHE A 1 462 ? -25.230 -15.885 59.847 1.00 7.70 470 PHE X C 1
ATOM 7900 O O . PHE A 1 462 ? -25.507 -15.124 60.767 1.00 8.37 470 PHE X O 1
ATOM 7917 N N . SER A 1 463 ? -23.989 -16.223 59.525 1.00 8.30 471 SER X N 1
ATOM 7918 C CA . SER A 1 463 ? -22.872 -15.893 60.384 1.00 8.15 471 SER X CA 1
ATOM 7919 C C . SER A 1 463 ? -21.649 -15.524 59.532 1.00 8.53 471 SER X C 1
ATOM 7920 O O . SER A 1 463 ? -21.773 -15.216 58.341 1.00 8.38 471 SER X O 1
ATOM 7928 N N . ARG A 1 464 ? -20.495 -15.541 60.191 1.00 9.65 472 ARG X N 1
ATOM 7929 C CA . ARG A 1 464 ? -19.209 -15.182 59.615 1.00 9.89 472 ARG X CA 1
ATOM 7930 C C . ARG A 1 464 ? -18.168 -16.113 60.231 1.00 9.83 472 ARG X C 1
ATOM 7931 O O . ARG A 1 464 ? -18.331 -16.585 61.373 1.00 10.43 472 ARG X O 1
ATOM 7952 N N . LYS A 1 465 ? -17.081 -16.359 59.505 1.00 9.14 473 LYS X N 1
ATOM 7953 C CA . LYS A 1 465 ? -15.952 -17.099 60.048 1.00 10.88 473 LYS X CA 1
ATOM 7954 C C . LYS A 1 465 ? -14.692 -16.381 59.647 1.00 9.90 473 LYS X C 1
ATOM 7955 O O . LYS A 1 465 ? -14.621 -15.798 58.568 1.00 10.83 473 LYS X O 1
ATOM 7974 N N . ARG A 1 466 ? -13.709 -16.399 60.539 1.00 10.60 474 ARG X N 1
ATOM 7975 C CA . ARG A 1 466 ? -12.415 -15.777 60.286 1.00 10.59 474 ARG X CA 1
ATOM 7976 C C . ARG A 1 466 ? -11.336 -16.811 60.494 1.00 11.30 474 ARG X C 1
ATOM 7977 O O . ARG A 1 466 ? -11.298 -17.479 61.538 1.00 15.06 474 ARG X O 1
ATOM 7998 N N . THR A 1 467 ? -10.455 -16.955 59.514 1.00 10.49 475 THR X N 1
ATOM 7999 C CA . THR A 1 467 ? -9.367 -17.933 59.591 1.00 11.75 475 THR X CA 1
ATOM 8000 C C . THR A 1 467 ? -8.052 -17.182 59.552 1.00 10.32 475 THR X C 1
ATOM 8001 O O . THR A 1 467 ? -7.756 -16.488 58.567 1.00 9.77 475 THR X O 1
ATOM 8012 N N . VAL A 1 468 ? -7.253 -17.336 60.609 1.00 11.25 476 VAL X N 1
ATOM 8013 C CA . VAL A 1 468 ? -5.954 -16.676 60.649 1.00 10.74 476 VAL X CA 1
ATOM 8014 C C . VAL A 1 468 ? -5.011 -17.334 59.662 1.00 9.51 476 VAL X C 1
ATOM 8015 O O . VAL A 1 468 ? -4.927 -18.565 59.603 1.00 11.74 476 VAL X O 1
ATOM 8028 N N . LEU A 1 469 ? -4.301 -16.530 58.885 1.00 10.09 477 LEU X N 1
ATOM 8029 C CA . LEU A 1 469 ? -3.225 -17.037 58.028 1.00 10.44 477 LEU X CA 1
ATOM 8030 C C . LEU A 1 469 ? -1.948 -17.008 58.870 1.00 9.92 477 LEU X C 1
ATOM 8031 O O . LEU A 1 469 ? -1.465 -15.925 59.219 1.00 11.61 477 LEU X O 1
ATOM 8047 N N . THR A 1 470 ? -1.435 -18.164 59.279 1.00 11.33 478 THR X N 1
ATOM 8048 C CA . THR A 1 470 ? -0.400 -18.162 60.313 1.00 11.93 478 THR X CA 1
ATOM 8049 C C . THR A 1 470 ? 1.026 -18.186 59.772 1.00 12.60 478 THR X C 1
ATOM 8050 O O . THR A 1 470 ? 1.940 -17.752 60.465 1.00 13.09 478 THR X O 1
ATOM 8061 N N . ARG A 1 471 ? 1.202 -18.701 58.558 1.00 12.75 479 ARG X N 1
ATOM 8062 C CA A ARG A 1 471 ? 2.518 -18.816 57.938 0.55 15.76 479 ARG X CA 1
ATOM 8063 C CA B ARG A 1 471 ? 2.518 -18.839 57.939 0.45 11.81 479 ARG X CA 1
ATOM 8064 C C . ARG A 1 471 ? 2.372 -18.562 56.446 1.00 11.46 479 ARG X C 1
ATOM 8065 O O . ARG A 1 471 ? 1.286 -18.720 55.887 1.00 12.29 479 ARG X O 1
ATOM 8106 N N . GLU A 1 472 ? 3.466 -18.177 55.796 1.00 11.82 480 GLU X N 1
ATOM 8107 C CA . GLU A 1 472 ? 3.384 -17.774 54.403 1.00 12.53 480 GLU X CA 1
ATOM 8108 C C . GLU A 1 472 ? 2.845 -18.881 53.517 1.00 13.70 480 GLU X C 1
ATOM 8109 O O . GLU A 1 472 ? 2.181 -18.588 52.519 1.00 14.19 480 GLU X O 1
ATOM 8121 N N . SER A 1 473 ? 3.147 -20.141 53.850 1.00 15.81 481 SER X N 1
ATOM 8122 C CA . SER A 1 473 ? 2.655 -21.263 53.043 1.00 17.57 481 SER X CA 1
ATOM 8123 C C . SER A 1 473 ? 1.121 -21.339 52.982 1.00 16.17 481 SER X C 1
ATOM 8124 O O . SER A 1 473 ? 0.570 -21.995 52.112 1.00 20.42 481 SER X O 1
ATOM 8132 N N . GLU A 1 474 ? 0.454 -20.701 53.934 1.00 13.84 482 GLU X N 1
ATOM 8133 C CA . GLU A 1 474 ? -1.008 -20.672 54.026 1.00 14.26 482 GLU X CA 1
ATOM 8134 C C . GLU A 1 474 ? -1.602 -19.405 53.492 1.00 12.10 482 GLU X C 1
ATOM 8135 O O . GLU A 1 474 ? -2.815 -19.232 53.589 1.00 14.74 482 GLU X O 1
ATOM 8147 N N . ALA A 1 475 ? -0.763 -18.501 53.001 1.00 10.43 483 ALA X N 1
ATOM 8148 C CA . ALA A 1 475 ? -1.225 -17.142 52.796 1.00 11.35 483 ALA X CA 1
ATOM 8149 C C . ALA A 1 475 ? -1.309 -16.737 51.334 1.00 10.66 483 ALA X C 1
ATOM 8150 O O . ALA A 1 475 ? -1.175 -15.556 51.033 1.00 16.73 483 ALA X O 1
ATOM 8157 N N . VAL A 1 476 ? -1.590 -17.681 50.451 1.00 9.15 484 VAL X N 1
ATOM 8158 C CA . VAL A 1 476 ? -1.818 -17.395 49.041 1.00 9.60 484 VAL X CA 1
ATOM 8159 C C . VAL A 1 476 ? -3.279 -17.713 48.813 1.00 7.99 484 VAL X C 1
ATOM 8160 O O . VAL A 1 476 ? -3.664 -18.868 48.816 1.00 9.73 484 VAL X O 1
ATOM 8173 N N . ARG A 1 477 ? -4.099 -16.677 48.683 1.00 8.41 485 ARG X N 1
ATOM 8174 C CA A ARG A 1 477 ? -5.540 -16.834 48.747 0.32 7.94 485 ARG X CA 1
ATOM 8175 C CA B ARG A 1 477 ? -5.547 -16.797 48.763 0.68 8.35 485 ARG X CA 1
ATOM 8176 C C . ARG A 1 477 ? -6.228 -16.355 47.486 1.00 7.97 485 ARG X C 1
ATOM 8177 O O . ARG A 1 477 ? -5.719 -15.488 46.746 1.00 8.84 485 ARG X O 1
ATOM 8218 N N . GLU A 1 478 ? -7.400 -16.918 47.234 1.00 9.10 486 GLU X N 1
ATOM 8219 C CA . GLU A 1 478 ? -8.220 -16.515 46.102 1.00 8.25 486 GLU X CA 1
ATOM 8220 C C . GLU A 1 478 ? -9.532 -15.913 46.572 1.00 7.74 486 GLU X C 1
ATOM 8221 O O . GLU A 1 478 ? -9.991 -16.142 47.700 1.00 8.91 486 GLU X O 1
ATOM 8233 N N . ALA A 1 479 ? -10.124 -15.144 45.668 1.00 7.96 487 ALA X N 1
ATOM 8234 C CA . ALA A 1 479 ? -11.416 -14.527 45.905 1.00 8.18 487 ALA X CA 1
ATOM 8235 C C . ALA A 1 479 ? -12.505 -15.565 46.047 1.00 7.70 487 ALA X C 1
ATOM 8236 O O . ALA A 1 479 ? -12.432 -16.663 45.481 1.00 8.51 487 ALA X O 1
ATOM 8243 N N . ASP A 1 480 ? -13.567 -15.182 46.758 1.00 7.71 488 ASP X N 1
ATOM 8244 C CA . ASP A 1 480 ? -14.813 -15.932 46.721 1.00 8.26 488 ASP X CA 1
ATOM 8245 C C . ASP A 1 480 ? -15.947 -14.958 46.906 1.00 7.71 488 ASP X C 1
ATOM 8246 O O . ASP A 1 480 ? -16.462 -14.755 48.012 1.00 7.91 488 ASP X O 1
ATOM 8255 N N . ALA A 1 481 ? -16.338 -14.339 45.803 1.00 7.11 489 ALA X N 1
ATOM 8256 C CA . ALA A 1 481 ? -17.347 -13.290 45.852 1.00 7.39 489 ALA X CA 1
ATOM 8257 C C . ALA A 1 481 ? -18.662 -13.823 46.393 1.00 8.00 489 ALA X C 1
ATOM 8258 O O . ALA A 1 481 ? -19.385 -13.114 47.101 1.00 8.57 489 ALA X O 1
ATOM 8265 N N . ARG A 1 482 ? -19.006 -15.066 46.034 1.00 8.58 490 ARG X N 1
ATOM 8266 C CA . ARG A 1 482 ? -20.290 -15.653 46.433 1.00 10.95 490 ARG X CA 1
ATOM 8267 C C . ARG A 1 482 ? -20.446 -15.721 47.937 1.00 9.10 490 ARG X C 1
ATOM 8268 O O . ARG A 1 482 ? -21.552 -15.673 48.458 1.00 9.30 490 ARG X O 1
ATOM 8289 N N . THR A 1 483 ? -19.321 -15.883 48.628 1.00 9.84 491 THR X N 1
ATOM 8290 C CA A THR A 1 483 ? -19.334 -15.944 50.100 0.73 10.34 491 THR X CA 1
ATOM 8291 C CA B THR A 1 483 ? -19.270 -16.028 50.061 0.27 8.05 491 THR X CA 1
ATOM 8292 C C . THR A 1 483 ? -18.808 -14.696 50.729 1.00 8.73 491 THR X C 1
ATOM 8293 O O . THR A 1 483 ? -18.494 -14.672 51.911 1.00 11.17 491 THR X O 1
ATOM 8314 N N . GLY A 1 484 ? -18.808 -13.601 49.977 1.00 8.38 492 GLY X N 1
ATOM 8315 C CA . GLY A 1 484 ? -18.464 -12.311 50.533 1.00 9.09 492 GLY X CA 1
ATOM 8316 C C . GLY A 1 484 ? -17.075 -12.243 51.140 1.00 9.66 492 GLY X C 1
ATOM 8317 O O . GLY A 1 484 ? -16.847 -11.538 52.117 1.00 10.97 492 GLY X O 1
ATOM 8321 N N . ARG A 1 485 ? -16.129 -12.978 50.562 1.00 7.63 493 ARG X N 1
ATOM 8322 C CA . ARG A 1 485 ? -14.824 -13.106 51.175 1.00 7.62 493 ARG X CA 1
ATOM 8323 C C . ARG A 1 485 ? -14.077 -11.781 51.203 1.00 7.16 493 ARG X C 1
ATOM 8324 O O . ARG A 1 485 ? -13.938 -11.105 50.158 1.00 7.67 493 ARG X O 1
ATOM 8345 N N . THR A 1 486 ? -13.540 -11.453 52.372 1.00 7.35 494 THR X N 1
ATOM 8346 C CA . THR A 1 486 ? -12.655 -10.303 52.573 1.00 7.54 494 THR X CA 1
ATOM 8347 C C . THR A 1 486 ? -11.484 -10.753 53.439 1.00 7.05 494 THR X C 1
ATOM 8348 O O . THR A 1 486 ? -11.449 -11.897 53.907 1.00 7.88 494 THR X O 1
ATOM 8359 N N . TRP A 1 487 ? -10.528 -9.848 53.628 1.00 7.26 495 TRP X N 1
ATOM 8360 C CA . TRP A 1 487 ? -9.374 -10.154 54.461 1.00 7.84 495 TRP X CA 1
ATOM 8361 C C . TRP A 1 487 ? -9.210 -9.012 55.449 1.00 7.55 495 TRP X C 1
ATOM 8362 O O . TRP A 1 487 ? -9.207 -7.836 55.082 1.00 9.03 495 TRP X O 1
ATOM 8383 N N . ILE A 1 488 ? -9.055 -9.364 56.718 1.00 7.75 496 ILE X N 1
ATOM 8384 C CA . ILE A 1 488 ? -8.928 -8.395 57.802 1.00 7.76 496 ILE X CA 1
ATOM 8385 C C . ILE A 1 488 ? -7.499 -8.394 58.302 1.00 7.43 496 ILE X C 1
ATOM 8386 O O . ILE A 1 488 ? -6.969 -9.452 58.656 1.00 8.75 496 ILE X O 1
ATOM 8402 N N . ILE A 1 489 ? -6.879 -7.222 58.335 1.00 7.37 497 ILE X N 1
ATOM 8403 C CA . ILE A 1 489 ? -5.564 -7.062 58.936 1.00 7.69 497 ILE X CA 1
ATOM 8404 C C . ILE A 1 489 ? -5.795 -6.463 60.321 1.00 7.81 497 ILE X C 1
ATOM 8405 O O . ILE A 1 489 ? -6.366 -5.390 60.444 1.00 8.17 497 ILE X O 1
ATOM 8421 N N . SER A 1 490 ? -5.341 -7.169 61.347 1.00 8.67 498 SER X N 1
ATOM 8422 C CA . SER A 1 490 ? -5.549 -6.733 62.708 1.00 8.58 498 SER X CA 1
ATOM 8423 C C . SER A 1 490 ? -4.255 -6.698 63.484 1.00 9.13 498 SER X C 1
ATOM 8424 O O . SER A 1 490 ? -3.231 -7.213 63.044 1.00 9.90 498 SER X O 1
ATOM 8432 N N . ASN A 1 491 ? -4.307 -6.053 64.648 1.00 9.37 499 ASN X N 1
ATOM 8433 C CA . ASN A 1 491 ? -3.198 -6.080 65.597 1.00 9.55 499 ASN X CA 1
ATOM 8434 C C . ASN A 1 491 ? -3.643 -6.859 66.822 1.00 10.66 499 ASN X C 1
ATOM 8435 O O . ASN A 1 491 ? -4.450 -6.365 67.612 1.00 11.24 499 ASN X O 1
ATOM 8446 N N . PRO A 1 492 ? -3.142 -8.089 66.979 1.00 11.67 500 PRO X N 1
ATOM 8447 C CA . PRO A 1 492 ? -3.651 -8.920 68.072 1.00 15.37 500 PRO X CA 1
ATOM 8448 C C . PRO A 1 492 ? -3.296 -8.405 69.464 1.00 16.29 500 PRO X C 1
ATOM 8449 O O . PRO A 1 492 ? -3.850 -8.897 70.445 1.00 22.29 500 PRO X O 1
ATOM 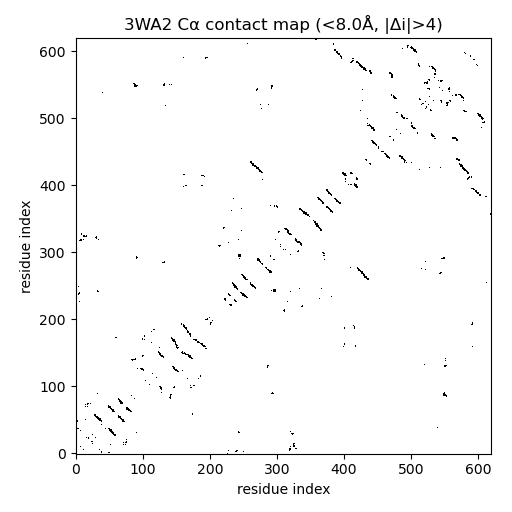8460 N N . GLU A 1 493 ? -2.391 -7.438 69.536 1.00 14.02 501 GLU X N 1
ATOM 8461 C CA . GLU A 1 493 ? -1.945 -6.876 70.804 1.00 18.10 501 GLU X CA 1
ATOM 8462 C C . GLU A 1 493 ? -2.536 -5.491 71.072 1.00 16.42 501 GLU X C 1
ATOM 8463 O O . GLU A 1 493 ? -2.181 -4.842 72.057 1.00 22.02 501 GLU X O 1
ATOM 8475 N N . SER A 1 494 ? -3.419 -5.022 70.206 1.00 12.53 502 SER X N 1
ATOM 8476 C CA . SER A 1 494 ? -4.045 -3.736 70.408 1.00 12.41 502 SER X CA 1
ATOM 8477 C C . SER A 1 494 ? -5.547 -3.887 70.314 1.00 10.93 502 SER X C 1
ATOM 8478 O O . SER A 1 494 ? -6.069 -4.183 69.247 1.00 12.73 502 SER X O 1
ATOM 8486 N N . LYS A 1 495 ? -6.226 -3.730 71.446 1.00 11.91 503 LYS X N 1
ATOM 8487 C CA . LYS A 1 495 ? -7.674 -3.921 71.515 1.00 12.46 503 LYS X CA 1
ATOM 8488 C C . LYS A 1 495 ? -8.410 -2.598 71.607 1.00 11.79 503 LYS X C 1
ATOM 8489 O O . LYS A 1 495 ? -7.917 -1.625 72.193 1.00 14.38 503 LYS X O 1
ATOM 8508 N N . ASN A 1 496 ? -9.588 -2.554 70.999 1.00 11.53 504 ASN X N 1
ATOM 8509 C CA . ASN A 1 496 ? -10.473 -1.415 71.175 1.00 11.19 504 ASN X CA 1
ATOM 8510 C C . ASN A 1 496 ? -11.171 -1.529 72.530 1.00 11.21 504 ASN X C 1
ATOM 8511 O O . ASN A 1 496 ? -10.921 -2.461 73.303 1.00 12.02 504 ASN X O 1
ATOM 8522 N N . ARG A 1 497 ? -12.041 -0.582 72.825 1.00 11.71 505 ARG X N 1
ATOM 8523 C CA . ARG A 1 497 ? -12.626 -0.506 74.162 1.00 12.00 505 ARG X CA 1
ATOM 8524 C C . ARG A 1 497 ? -13.575 -1.660 74.436 1.00 12.01 505 ARG X C 1
ATOM 8525 O O . ARG A 1 497 ? -13.965 -1.871 75.589 1.00 15.10 505 ARG X O 1
ATOM 8546 N N . LEU A 1 498 ? -13.953 -2.396 73.400 1.00 12.00 506 LEU X N 1
ATOM 8547 C CA . LEU A 1 498 ? -14.810 -3.562 73.552 1.00 13.18 506 LEU X CA 1
ATOM 8548 C C . LEU A 1 498 ? -14.018 -4.851 73.646 1.00 14.96 506 LEU X C 1
ATOM 8549 O O . LEU A 1 498 ? -14.590 -5.949 73.561 1.00 17.07 506 LEU X O 1
ATOM 8565 N N . ASN A 1 499 ? -12.704 -4.720 73.833 1.00 13.85 507 ASN X N 1
ATOM 8566 C CA . ASN A 1 499 ? -11.813 -5.866 73.990 1.00 15.22 507 ASN X CA 1
ATOM 8567 C C . ASN A 1 499 ? -11.703 -6.734 72.731 1.00 14.78 507 ASN X C 1
ATOM 8568 O O . ASN A 1 499 ? -11.450 -7.934 72.823 1.00 17.75 507 ASN X O 1
ATOM 8579 N N . GLU A 1 500 ? -11.881 -6.126 71.568 1.00 13.68 508 GLU X N 1
ATOM 8580 C CA . GLU A 1 500 ? -11.699 -6.810 70.284 1.00 13.45 508 GLU X CA 1
ATOM 8581 C C . GLU A 1 500 ? -10.444 -6.214 69.599 1.00 11.85 508 GLU X C 1
ATOM 8582 O O . GLU A 1 500 ? -10.189 -5.027 69.699 1.00 11.61 508 GLU X O 1
ATOM 8594 N N . PRO A 1 501 ? -9.634 -7.037 68.905 1.00 13.92 509 PRO X N 1
ATOM 8595 C CA . PRO A 1 501 ? -8.453 -6.505 68.205 1.00 13.67 509 PRO X CA 1
ATOM 8596 C C . PRO A 1 501 ? -8.835 -5.492 67.149 1.00 10.05 509 PRO X C 1
ATOM 8597 O O . PRO A 1 501 ? -9.780 -5.679 66.390 1.00 11.62 509 PRO X O 1
ATOM 8608 N N . VAL A 1 502 ? -8.091 -4.407 67.107 1.00 9.38 510 VAL X N 1
ATOM 8609 C CA . VAL A 1 502 ? -8.312 -3.396 66.087 1.00 8.49 510 VAL X CA 1
ATOM 8610 C C . VAL A 1 502 ? -7.949 -3.934 64.711 1.00 9.43 510 VAL X C 1
ATOM 8611 O O . VAL A 1 502 ? -7.013 -4.724 64.570 1.00 9.72 510 VAL X O 1
ATOM 8624 N N . GLY A 1 503 ? -8.682 -3.512 63.684 1.00 8.73 511 GLY X N 1
ATOM 8625 C CA . GLY A 1 503 ? -8.451 -4.055 62.363 1.00 9.32 511 GLY X CA 1
ATOM 8626 C C . GLY A 1 503 ? -8.927 -3.152 61.260 1.00 7.94 511 GLY X C 1
ATOM 8627 O O . GLY A 1 503 ? -9.621 -2.168 61.499 1.00 8.18 511 GLY X O 1
ATOM 8631 N N . TYR A 1 504 ? -8.521 -3.514 60.040 1.00 7.68 512 TYR X N 1
ATOM 8632 C CA . TYR A 1 504 ? -8.993 -2.927 58.789 1.00 7.14 512 TYR X CA 1
ATOM 8633 C C . TYR A 1 504 ? -9.342 -4.070 57.858 1.00 7.33 512 TYR X C 1
ATOM 8634 O O . TYR A 1 504 ? -8.636 -5.083 57.812 1.00 8.55 512 TYR X O 1
ATOM 8652 N N . LYS A 1 505 ? -10.414 -3.913 57.093 1.00 7.48 513 LYS X N 1
ATOM 8653 C CA . LYS A 1 505 ? -10.912 -4.948 56.183 1.00 7.32 513 LYS X CA 1
ATOM 8654 C C . LYS A 1 505 ? -10.666 -4.526 54.742 1.00 7.02 513 LYS X C 1
ATOM 8655 O O . LYS A 1 505 ? -11.077 -3.438 54.325 1.00 7.81 513 LYS X O 1
ATOM 8674 N N . LEU A 1 506 ? -10.011 -5.402 53.986 1.00 7.27 514 LEU X N 1
ATOM 8675 C CA A LEU A 1 506 ? -9.780 -5.204 52.562 0.34 7.20 514 LEU X CA 1
ATOM 8676 C CA B LEU A 1 506 ? -9.766 -5.231 52.560 0.66 7.03 514 LEU X CA 1
ATOM 8677 C C . LEU A 1 506 ? -10.949 -5.770 51.769 1.00 6.92 514 LEU X C 1
ATOM 8678 O O . LEU A 1 506 ? -11.257 -6.978 51.848 1.00 7.59 514 LEU X O 1
ATOM 8709 N N . HIS A 1 507 ? -11.572 -4.871 51.014 1.00 7.19 515 HIS X N 1
ATOM 8710 C CA . HIS A 1 507 ? -12.679 -5.159 50.106 1.00 8.22 515 HIS X CA 1
ATOM 8711 C C . HIS A 1 507 ? -12.178 -5.120 48.673 1.00 7.90 515 HIS X C 1
ATOM 8712 O O . HIS A 1 507 ? -11.838 -4.049 48.154 1.00 8.80 515 HIS X O 1
ATOM 8727 N N . ALA A 1 508 ? -12.099 -6.284 48.062 1.00 7.50 516 ALA X N 1
ATOM 8728 C CA . ALA A 1 508 ? -11.685 -6.431 46.674 1.00 7.88 516 ALA X CA 1
ATOM 8729 C C . ALA A 1 508 ? -12.883 -6.322 45.744 1.00 7.36 516 ALA X C 1
ATOM 8730 O O . ALA A 1 508 ? -14.033 -6.508 46.139 1.00 8.29 516 ALA X O 1
ATOM 8737 N N . HIS A 1 509 ? -12.601 -6.063 44.478 1.00 7.01 517 HIS X N 1
ATOM 8738 C CA . HIS A 1 509 ? -13.627 -6.047 43.444 1.00 7.21 517 HIS X CA 1
ATOM 8739 C C . HIS A 1 509 ? -13.922 -7.435 42.912 1.00 7.42 517 HIS X C 1
ATOM 8740 O O . HIS A 1 509 ? -14.934 -7.607 42.223 1.00 10.24 517 HIS X O 1
ATOM 8755 N N . ASN A 1 510 ? -13.075 -8.429 43.179 1.00 6.84 518 ASN X N 1
ATOM 8756 C CA . ASN A 1 510 ? -13.295 -9.802 42.736 1.00 7.05 518 ASN X CA 1
ATOM 8757 C C . ASN A 1 510 ? -13.404 -9.944 41.223 1.00 6.95 518 ASN X C 1
ATOM 8758 O O . ASN A 1 510 ? -14.175 -10.760 40.707 1.00 7.67 518 ASN X O 1
ATOM 8769 N N . GLN A 1 511 ? -12.599 -9.183 40.506 1.00 7.51 519 GLN X N 1
ATOM 8770 C CA A GLN A 1 511 ? -12.434 -9.351 39.067 0.34 6.86 519 GLN X CA 1
ATOM 8771 C CA B GLN A 1 511 ? -12.464 -9.349 39.069 0.66 7.91 519 GLN X CA 1
ATOM 8772 C C . GLN A 1 511 ? -11.607 -10.589 38.750 1.00 6.77 519 GLN X C 1
ATOM 8773 O O . GLN A 1 511 ? -10.838 -11.054 39.577 1.00 7.00 519 GLN X O 1
ATOM 8800 N N . PRO A 1 512 ? -11.717 -11.114 37.519 1.00 6.91 520 PRO X N 1
ATOM 8801 C CA . PRO A 1 512 ? -10.893 -12.280 37.159 1.00 7.32 520 PRO X CA 1
ATOM 8802 C C . PRO A 1 512 ? -9.406 -12.004 37.324 1.00 6.73 520 PRO X C 1
ATOM 8803 O O . PRO A 1 512 ? -8.918 -10.898 37.045 1.00 7.30 520 PRO X O 1
ATOM 8814 N N . THR A 1 513 ? -8.675 -13.026 37.752 1.00 6.58 521 THR X N 1
ATOM 8815 C CA . THR A 1 513 ? -7.225 -12.982 37.818 1.00 6.56 521 THR X CA 1
ATOM 8816 C C . THR A 1 513 ? -6.643 -13.483 36.471 1.00 6.61 521 THR X C 1
ATOM 8817 O O . THR A 1 513 ? -7.344 -13.538 35.465 1.00 7.25 521 THR X O 1
ATOM 8828 N N . LEU A 1 514 ? -5.337 -13.741 36.432 1.00 6.88 522 LEU X N 1
ATOM 8829 C CA . LEU A 1 514 ? -4.647 -14.010 35.172 1.00 6.86 522 LEU X CA 1
ATOM 8830 C C . LEU A 1 514 ? -5.291 -15.217 34.489 1.00 7.47 522 LEU X C 1
ATOM 8831 O O . LEU A 1 514 ? -5.382 -16.319 35.071 1.00 7.79 522 LEU X O 1
ATOM 8847 N N . LEU A 1 515 ? -5.667 -15.043 33.221 1.00 6.94 523 LEU X N 1
ATOM 8848 C CA . LEU A 1 515 ? -6.413 -16.092 32.516 1.00 7.30 523 LEU X CA 1
ATOM 8849 C C . LEU A 1 515 ? -5.536 -17.101 31.803 1.00 7.28 523 LEU X C 1
ATOM 8850 O O . LEU A 1 515 ? -5.983 -18.214 31.509 1.00 8.31 523 LEU X O 1
ATOM 8866 N N . ALA A 1 516 ? -4.299 -16.733 31.511 1.00 7.85 524 ALA X N 1
ATOM 8867 C CA . ALA A 1 516 ? -3.359 -17.596 30.784 1.00 8.80 524 ALA X CA 1
ATOM 8868 C C . ALA A 1 516 ? -3.265 -18.987 31.404 1.00 8.87 524 ALA X C 1
ATOM 8869 O O . ALA A 1 516 ? -3.420 -19.190 32.607 1.00 9.32 524 ALA X O 1
ATOM 8876 N N . ASP A 1 517 ? -2.942 -19.970 30.576 1.00 9.37 525 ASP X N 1
ATOM 8877 C CA . ASP A 1 517 ? -2.701 -21.305 31.077 1.00 9.74 525 ASP X CA 1
ATOM 8878 C C . ASP A 1 517 ? -1.632 -21.275 32.164 1.00 10.13 525 ASP X C 1
ATOM 8879 O O . ASP A 1 517 ? -0.650 -20.555 32.049 1.00 10.48 525 ASP X O 1
ATOM 8888 N N . PRO A 1 518 ? -1.806 -22.067 33.236 1.00 11.00 526 PRO X N 1
ATOM 8889 C CA A PRO A 1 518 ? -0.860 -21.981 34.341 0.52 12.16 526 PRO X CA 1
ATOM 8890 C CA B PRO A 1 518 ? -0.865 -22.022 34.351 0.48 13.23 526 PRO X CA 1
ATOM 8891 C C . PRO A 1 518 ? 0.567 -22.416 33.994 1.00 14.02 526 PRO X C 1
ATOM 8892 O O . PRO A 1 518 ? 1.479 -22.111 34.757 1.00 14.92 526 PRO X O 1
ATOM 8913 N N . GLY A 1 519 ? 0.748 -23.116 32.877 1.00 12.94 527 GLY X N 1
ATOM 8914 C CA . GLY A 1 519 ? 2.074 -23.499 32.418 1.00 13.53 527 GLY X CA 1
ATOM 8915 C C . GLY A 1 519 ? 2.756 -22.520 31.462 1.00 13.91 527 GLY X C 1
ATOM 8916 O O . GLY A 1 519 ? 3.872 -22.770 31.009 1.00 15.11 527 GLY X O 1
ATOM 8920 N N . SER A 1 520 ? 2.085 -21.424 31.138 1.00 10.75 528 SER X N 1
ATOM 8921 C CA . SER A 1 520 ? 2.619 -20.419 30.229 1.00 11.21 528 SER X CA 1
ATOM 8922 C C . SER A 1 520 ? 3.788 -19.647 30.812 1.00 10.84 528 SER X C 1
ATOM 8923 O O . SER A 1 520 ? 3.927 -19.535 32.036 1.00 11.19 528 SER X O 1
ATOM 8931 N N . SER A 1 521 ? 4.588 -19.044 29.923 1.00 10.87 529 SER X N 1
ATOM 8932 C CA . SER A 1 521 ? 5.622 -18.101 30.343 1.00 10.76 529 SER X CA 1
ATOM 8933 C C . SER A 1 521 ? 5.050 -16.980 31.209 1.00 10.01 529 SER X C 1
ATOM 8934 O O . SER A 1 521 ? 5.598 -16.663 32.263 1.00 10.74 529 SER X O 1
ATOM 8942 N N . ILE A 1 522 ? 3.944 -16.378 30.777 1.00 10.42 530 ILE X N 1
ATOM 8943 C CA . ILE A 1 522 ? 3.400 -15.268 31.552 1.00 9.44 530 ILE X CA 1
ATOM 8944 C C . ILE A 1 522 ? 2.919 -15.709 32.933 1.00 9.08 530 ILE X C 1
ATOM 8945 O O . ILE A 1 522 ? 3.109 -14.996 33.903 1.00 9.66 530 ILE X O 1
ATOM 8961 N N . ALA A 1 523 ? 2.312 -16.887 33.059 1.00 9.77 531 ALA X N 1
ATOM 8962 C CA . ALA A 1 523 ? 1.886 -17.341 34.400 1.00 9.96 531 ALA X CA 1
ATOM 8963 C C . ALA A 1 523 ? 3.081 -17.523 35.326 1.00 9.79 531 ALA X C 1
ATOM 8964 O O . ALA A 1 523 ? 2.960 -17.360 36.540 1.00 11.57 531 ALA X O 1
ATOM 8971 N N . ARG A 1 524 ? 4.241 -17.858 34.769 1.00 10.90 532 ARG X N 1
ATOM 8972 C CA A ARG A 1 524 ? 5.434 -18.054 35.565 0.72 12.70 532 ARG X CA 1
ATOM 8973 C CA B ARG A 1 524 ? 5.439 -18.048 35.560 0.28 12.27 532 ARG X CA 1
ATOM 8974 C C . ARG A 1 524 ? 6.112 -16.724 35.895 1.00 10.88 532 ARG X C 1
ATOM 8975 O O . ARG A 1 524 ? 6.612 -16.554 36.997 1.00 13.68 532 ARG X O 1
ATOM 9016 N N . ARG A 1 525 ? 6.130 -15.773 34.950 1.00 9.87 533 ARG X N 1
ATOM 9017 C CA . ARG A 1 525 ? 6.756 -14.457 35.168 1.00 9.56 533 ARG X CA 1
ATOM 9018 C C . ARG A 1 525 ? 5.871 -13.501 35.949 1.00 9.56 533 ARG X C 1
ATOM 9019 O O . ARG A 1 525 ? 6.369 -12.556 36.568 1.00 11.00 533 ARG X O 1
ATOM 9040 N N . ALA A 1 526 ? 4.564 -13.715 35.875 1.00 9.54 534 ALA X N 1
ATOM 9041 C CA . ALA A 1 526 ? 3.589 -12.905 36.599 1.00 9.75 534 ALA X CA 1
ATOM 9042 C C . ALA A 1 526 ? 2.765 -13.826 37.514 1.00 8.72 534 ALA X C 1
ATOM 9043 O O . ALA A 1 526 ? 1.537 -13.716 37.591 1.00 8.41 534 ALA X O 1
ATOM 9050 N N . ALA A 1 527 ? 3.449 -14.705 38.247 1.00 8.97 535 ALA X N 1
ATOM 9051 C CA . ALA A 1 527 ? 2.777 -15.613 39.148 1.00 9.44 535 ALA X CA 1
ATOM 9052 C C . ALA A 1 527 ? 1.885 -14.874 40.139 1.00 8.35 535 ALA X C 1
ATOM 9053 O O . ALA A 1 527 ? 0.820 -15.389 40.526 1.00 8.17 535 ALA X O 1
ATOM 9060 N N . PHE A 1 528 ? 2.285 -13.679 40.570 1.00 8.26 536 PHE X N 1
ATOM 9061 C CA . PHE A 1 528 ? 1.463 -12.918 41.502 1.00 7.81 536 PHE X CA 1
ATOM 9062 C C . PHE A 1 528 ? 0.038 -12.770 40.994 1.00 7.46 536 PHE X C 1
ATOM 9063 O O . PHE A 1 528 ? -0.916 -12.694 41.788 1.00 8.23 536 PHE X O 1
ATOM 9080 N N . ALA A 1 529 ? -0.102 -12.658 39.678 1.00 7.54 537 ALA X N 1
ATOM 9081 C CA . ALA A 1 529 ? -1.358 -12.308 39.040 1.00 7.17 537 ALA X CA 1
ATOM 9082 C C . ALA A 1 529 ? -2.341 -13.472 39.020 1.00 6.90 537 ALA X C 1
ATOM 9083 O O . ALA A 1 529 ? -3.507 -13.286 38.653 1.00 7.82 537 ALA X O 1
ATOM 9090 N N . THR A 1 530 ? -1.891 -14.668 39.421 1.00 7.35 538 THR X N 1
ATOM 9091 C CA . THR A 1 530 ? -2.725 -15.874 39.406 1.00 8.18 538 THR X CA 1
ATOM 9092 C C . THR A 1 530 ? -3.552 -16.021 40.691 1.00 7.94 538 THR X C 1
ATOM 9093 O O . THR A 1 530 ? -4.388 -16.914 40.757 1.00 9.39 538 THR X O 1
ATOM 9104 N N . LYS A 1 531 ? -3.321 -15.190 41.693 1.00 7.62 539 LYS X N 1
ATOM 9105 C CA . LYS A 1 531 ? -4.020 -15.280 42.979 1.00 8.03 539 LYS X CA 1
ATOM 9106 C C . LYS A 1 531 ? -4.333 -13.885 43.486 1.00 6.96 539 LYS X C 1
ATOM 9107 O O . LYS A 1 531 ? -3.563 -12.957 43.276 1.00 9.47 539 LYS X O 1
ATOM 9126 N N . ASP A 1 532 ? -5.441 -13.735 44.203 1.00 6.98 540 ASP X N 1
ATOM 9127 C CA . ASP A 1 532 ? -5.920 -12.439 44.603 1.00 6.34 540 ASP X CA 1
ATOM 9128 C C . ASP A 1 532 ? -5.144 -11.820 45.759 1.00 6.63 540 ASP X C 1
ATOM 9129 O O . ASP A 1 532 ? -5.082 -10.576 45.849 1.00 6.67 540 ASP X O 1
ATOM 9138 N N . LEU A 1 533 ? -4.629 -12.631 46.674 1.00 7.03 541 LEU X N 1
ATOM 9139 C CA . LEU A 1 533 ? -4.052 -12.074 47.889 1.00 7.99 541 LEU X CA 1
ATOM 9140 C C . LEU A 1 533 ? -2.888 -12.920 48.343 1.00 8.41 541 LEU X C 1
ATOM 9141 O O . LEU A 1 533 ? -3.021 -14.122 48.415 1.00 11.01 541 LEU X O 1
ATOM 9157 N N . TRP A 1 534 ? -1.762 -12.278 48.640 1.00 7.96 542 TRP X N 1
ATOM 9158 C CA . TRP A 1 534 ? -0.581 -12.946 49.201 1.00 7.97 542 TRP X CA 1
ATOM 9159 C C . TRP A 1 534 ? -0.204 -12.186 50.461 1.00 7.47 542 TRP X C 1
ATOM 9160 O O . TRP A 1 534 ? -0.301 -10.966 50.504 1.00 8.35 542 TRP X O 1
ATOM 9181 N N . VAL A 1 535 ? 0.276 -12.893 51.478 1.00 8.23 543 VAL X N 1
ATOM 9182 C CA . VAL A 1 535 ? 0.822 -12.232 52.668 1.00 9.25 543 VAL X CA 1
ATOM 9183 C C . VAL A 1 535 ? 2.238 -12.726 52.906 1.00 8.54 543 VAL X C 1
ATOM 9184 O O . VAL A 1 535 ? 2.454 -13.927 53.021 1.00 9.94 543 VAL X O 1
ATOM 9197 N N . THR A 1 536 ? 3.193 -11.803 52.987 1.00 9.11 544 THR X N 1
ATOM 9198 C CA . THR A 1 536 ? 4.557 -12.163 53.322 1.00 9.63 544 THR X CA 1
ATOM 9199 C C . THR A 1 536 ? 4.998 -11.476 54.608 1.00 9.55 544 THR X C 1
ATOM 9200 O O . THR A 1 536 ? 4.442 -10.483 55.084 1.00 9.56 544 THR X O 1
ATOM 9211 N N . ARG A 1 537 ? 6.058 -12.044 55.176 1.00 10.39 545 ARG X N 1
ATOM 9212 C CA . ARG A 1 537 ? 6.814 -11.403 56.242 1.00 11.04 545 ARG X CA 1
ATOM 9213 C C . ARG A 1 537 ? 7.667 -10.308 55.621 1.00 10.76 545 ARG X C 1
ATOM 9214 O O . ARG A 1 537 ? 8.329 -10.527 54.606 1.00 11.74 545 ARG X O 1
ATOM 9235 N N . TYR A 1 538 ? 7.655 -9.123 56.214 1.00 11.39 546 TYR X N 1
ATOM 9236 C CA . TYR A 1 538 ? 8.434 -8.004 55.699 1.00 12.58 546 TYR X CA 1
ATOM 9237 C C . TYR A 1 538 ? 9.913 -8.366 55.591 1.00 12.84 546 TYR X C 1
ATOM 9238 O O . TYR A 1 538 ? 10.485 -8.966 56.502 1.00 13.05 546 TYR X O 1
ATOM 9256 N N . ALA A 1 539 ? 10.520 -7.979 54.482 1.00 11.94 547 ALA X N 1
ATOM 9257 C CA . ALA A 1 539 ? 11.974 -8.033 54.315 1.00 14.07 547 ALA X CA 1
ATOM 9258 C C . ALA A 1 539 ? 12.346 -6.882 53.392 1.00 13.98 547 ALA X C 1
ATOM 9259 O O . ALA A 1 539 ? 11.662 -6.637 52.392 1.00 13.23 547 ALA X O 1
ATOM 9266 N N A ASP A 1 540 ? 13.425 -6.186 53.739 0.51 17.51 548 ASP X N 1
ATOM 9267 N N B ASP A 1 540 ? 13.445 -6.199 53.684 0.49 18.76 548 ASP X N 1
ATOM 9268 C CA A ASP A 1 540 ? 13.858 -5.001 53.011 0.51 18.55 548 ASP X CA 1
ATOM 9269 C CA B ASP A 1 540 ? 13.745 -4.965 52.972 0.49 17.55 548 ASP X CA 1
ATOM 9270 C C A ASP A 1 540 ? 13.932 -5.241 51.503 0.51 16.13 548 ASP X C 1
ATOM 9271 C C B ASP A 1 540 ? 14.199 -5.158 51.523 0.49 22.61 548 ASP X C 1
ATOM 9272 O O A ASP A 1 540 ? 13.526 -4.388 50.718 0.51 15.14 548 ASP X O 1
ATOM 9273 O O B ASP A 1 540 ? 14.296 -4.182 50.784 0.49 27.11 548 ASP X O 1
ATOM 9290 N N . ASP A 1 541 ? 14.464 -6.396 51.111 1.00 16.47 549 ASP X N 1
ATOM 9291 C CA . ASP A 1 541 ? 14.774 -6.656 49.706 1.00 16.46 549 ASP X CA 1
ATOM 9292 C C . ASP A 1 541 ? 13.618 -7.270 48.912 1.00 14.79 549 ASP X C 1
ATOM 9293 O O . ASP A 1 541 ? 13.766 -7.536 47.731 1.00 16.76 549 ASP X O 1
ATOM 9303 N N . GLU A 1 542 ? 12.461 -7.461 49.544 1.00 12.85 550 GLU X N 1
ATOM 9304 C CA . GLU A 1 542 ? 11.280 -8.000 48.869 1.00 11.54 550 GLU X CA 1
ATOM 9305 C C . GLU A 1 542 ? 10.346 -6.849 48.511 1.00 11.72 550 GLU X C 1
ATOM 9306 O O . GLU A 1 542 ? 9.423 -6.519 49.247 1.00 13.08 550 GLU X O 1
ATOM 9318 N N . ARG A 1 543 ? 10.605 -6.263 47.354 1.00 11.22 551 ARG X N 1
ATOM 9319 C CA . ARG A 1 543 ? 10.000 -5.003 46.956 1.00 10.52 551 ARG X CA 1
ATOM 9320 C C . ARG A 1 543 ? 8.906 -5.180 45.904 1.00 9.95 551 ARG X C 1
ATOM 9321 O O . ARG A 1 543 ? 7.918 -4.454 45.917 1.00 10.16 551 ARG X O 1
ATOM 9342 N N . TYR A 1 544 ? 9.116 -6.099 44.958 1.00 9.21 552 TYR X N 1
ATOM 9343 C CA . TYR A 1 544 ? 8.218 -6.232 43.809 1.00 9.16 552 TYR X CA 1
ATOM 9344 C C . TYR A 1 544 ? 7.743 -7.660 43.692 1.00 8.95 552 TYR X C 1
ATOM 9345 O O . TYR A 1 544 ? 8.503 -8.590 43.938 1.00 9.81 552 TYR X O 1
ATOM 9363 N N . PRO A 1 545 ? 6.497 -7.869 43.259 1.00 8.02 553 PRO X N 1
ATOM 9364 C CA . PRO A 1 545 ? 5.981 -9.231 43.245 1.00 8.19 553 PRO X CA 1
ATOM 9365 C C . PRO A 1 545 ? 6.579 -10.091 42.150 1.00 9.27 553 PRO X C 1
ATOM 9366 O O . PRO A 1 545 ? 6.417 -11.323 42.180 1.00 9.95 553 PRO X O 1
ATOM 9377 N N . THR A 1 546 ? 7.248 -9.429 41.206 1.00 9.40 554 THR X N 1
ATOM 9378 C CA . THR A 1 546 ? 7.872 -9.980 40.016 1.00 10.62 554 THR X CA 1
ATOM 9379 C C . THR A 1 546 ? 9.406 -9.980 40.117 1.00 10.71 554 THR X C 1
ATOM 9380 O O . THR A 1 546 ? 10.074 -10.359 39.174 1.00 11.62 554 THR X O 1
ATOM 9391 N N . GLY A 1 547 ? 9.952 -9.528 41.247 1.00 10.37 555 GLY X N 1
ATOM 9392 C CA . GLY A 1 547 ? 11.392 -9.419 41.433 1.00 11.30 555 GLY X CA 1
ATOM 9393 C C . GLY A 1 547 ? 11.959 -8.110 40.890 1.00 10.33 555 GLY X C 1
ATOM 9394 O O . GLY A 1 547 ? 11.248 -7.259 40.352 1.00 10.27 555 GLY X O 1
ATOM 9398 N N . ASP A 1 548 ? 13.272 -7.939 41.029 1.00 10.46 556 ASP X N 1
ATOM 9399 C CA . ASP A 1 548 ? 13.906 -6.653 40.741 1.00 10.71 556 ASP X CA 1
ATOM 9400 C C . ASP A 1 548 ? 14.108 -6.380 39.256 1.00 9.80 556 ASP X C 1
ATOM 9401 O O . ASP A 1 548 ? 14.017 -5.239 38.829 1.00 11.51 556 ASP X O 1
ATOM 9410 N N . PHE A 1 549 ? 14.454 -7.408 38.484 1.00 9.75 557 PHE X N 1
ATOM 9411 C CA . PHE A 1 549 ? 14.761 -7.261 37.050 1.00 9.92 557 PHE X CA 1
ATOM 9412 C C . PHE A 1 549 ? 13.779 -8.110 36.261 1.00 9.32 557 PHE X C 1
ATOM 9413 O O . PHE A 1 549 ? 13.939 -9.309 36.076 1.00 11.34 557 PHE X O 1
ATOM 9430 N N . VAL A 1 550 ? 12.692 -7.476 35.837 1.00 9.03 558 VAL X N 1
ATOM 9431 C CA . VAL A 1 550 ? 11.599 -8.207 35.211 1.00 9.25 558 VAL X CA 1
ATOM 9432 C C . VAL A 1 550 ? 11.858 -8.510 33.739 1.00 8.79 558 VAL X C 1
ATOM 9433 O O . VAL A 1 550 ? 11.467 -9.562 33.235 1.00 9.22 558 VAL X O 1
ATOM 9446 N N . ASN A 1 551 ? 12.487 -7.574 33.042 1.00 9.06 559 ASN X N 1
ATOM 9447 C CA . ASN A 1 551 ? 12.698 -7.669 31.602 1.00 9.26 559 ASN X CA 1
ATOM 9448 C C . ASN A 1 551 ? 13.464 -8.943 31.239 1.00 9.21 559 ASN X C 1
ATOM 9449 O O . ASN A 1 551 ? 14.577 -9.167 31.715 1.00 10.02 559 ASN X O 1
ATOM 9460 N N . GLN A 1 552 ? 12.828 -9.806 30.444 1.00 9.62 560 GLN X N 1
ATOM 9461 C CA . GLN A 1 552 ? 13.430 -11.039 29.936 1.00 10.36 560 GLN X CA 1
ATOM 9462 C C . GLN A 1 552 ? 13.885 -11.956 31.075 1.00 10.29 560 GLN X C 1
ATOM 9463 O O . GLN A 1 552 ? 14.758 -12.806 30.884 1.00 13.16 560 GLN X O 1
ATOM 9477 N N . HIS A 1 553 ? 13.231 -11.860 32.232 1.00 10.43 561 HIS X N 1
ATOM 9478 C CA . HIS A 1 553 ? 13.494 -12.803 33.315 1.00 10.45 561 HIS X CA 1
ATOM 9479 C C . HIS A 1 553 ? 12.692 -14.091 33.103 1.00 11.05 561 HIS X C 1
ATOM 9480 O O . HIS A 1 553 ? 11.515 -14.062 32.745 1.00 13.10 561 HIS X O 1
ATOM 9495 N N A SER A 1 554 ? 13.324 -15.241 33.229 0.55 12.06 562 SER X N 1
ATOM 9496 N N B SER A 1 554 ? 13.363 -15.204 33.404 0.45 11.45 562 SER X N 1
ATOM 9497 C CA A SER A 1 554 ? 12.570 -16.480 33.084 0.55 16.66 562 SER X CA 1
ATOM 9498 C CA B SER A 1 554 ? 12.888 -16.594 33.229 0.45 13.87 562 SER X CA 1
ATOM 9499 C C A SER A 1 554 ? 11.585 -16.606 34.264 0.55 15.33 562 SER X C 1
ATOM 9500 C C B SER A 1 554 ? 11.523 -16.949 33.751 0.45 16.39 562 SER X C 1
ATOM 9501 O O A SER A 1 554 ? 11.656 -15.858 35.245 0.55 15.43 562 SER X O 1
ATOM 9502 O O B SER A 1 554 ? 10.823 -17.795 33.194 0.45 16.17 562 SER X O 1
ATOM 9517 N N A GLY A 1 555 ? 10.606 -17.493 34.150 0.55 13.92 563 GLY X N 1
ATOM 9518 N N B GLY A 1 555 ? 11.193 -16.387 34.897 0.45 16.10 563 GLY X N 1
ATOM 9519 C CA A GLY A 1 555 ? 9.607 -17.616 35.200 0.55 16.01 563 GLY X CA 1
ATOM 9520 C CA B GLY A 1 555 ? 10.051 -16.862 35.623 0.45 16.42 563 GLY X CA 1
ATOM 9521 C C A GLY A 1 555 ? 10.168 -17.974 36.572 0.55 20.04 563 GLY X C 1
ATOM 9522 C C B GLY A 1 555 ? 10.429 -17.302 37.016 0.45 17.15 563 GLY X C 1
ATOM 9523 O O A GLY A 1 555 ? 11.226 -18.600 36.665 0.55 16.97 563 GLY X O 1
ATOM 9524 O O B GLY A 1 555 ? 11.611 -17.482 37.368 0.45 18.22 563 GLY X O 1
ATOM 9531 N N A GLY A 1 556 ? 9.473 -17.553 37.636 0.55 37.16 564 GLY X N 1
ATOM 9532 N N B GLY A 1 556 ? 9.398 -17.481 37.826 0.45 14.32 564 GLY X N 1
ATOM 9533 C CA A GLY A 1 556 ? 9.790 -17.991 38.993 0.55 32.86 564 GLY X CA 1
ATOM 9534 C CA B GLY A 1 556 ? 9.615 -17.982 39.161 0.45 16.18 564 GLY X CA 1
ATOM 9535 C C A GLY A 1 556 ? 10.027 -16.928 40.060 0.55 33.11 564 GLY X C 1
ATOM 9536 C C B GLY A 1 556 ? 10.192 -16.951 40.084 0.45 16.49 564 GLY X C 1
ATOM 9537 O O A GLY A 1 556 ? 9.925 -17.213 41.256 0.55 50.77 564 GLY X O 1
ATOM 9538 O O B GLY A 1 556 ? 10.496 -17.283 41.221 0.45 17.83 564 GLY X O 1
ATOM 9545 N N . ALA A 1 557 ? 10.329 -15.710 39.629 1.00 20.38 565 ALA X N 1
ATOM 9546 C CA . ALA A 1 557 ? 10.884 -14.678 40.502 1.00 20.26 565 ALA X CA 1
ATOM 9547 C C . ALA A 1 557 ? 9.811 -14.028 41.351 1.00 18.23 565 ALA X C 1
ATOM 9548 O O . ALA A 1 557 ? 8.629 -14.071 41.017 1.00 19.92 565 ALA X O 1
ATOM 9556 N N . GLY A 1 558 ? 10.209 -13.378 42.443 1.00 19.27 566 GLY X N 1
ATOM 9557 C CA . GLY A 1 558 ? 9.246 -12.612 43.208 1.00 14.77 566 GLY X CA 1
ATOM 9558 C C . GLY A 1 558 ? 8.456 -13.434 44.197 1.00 11.39 566 GLY X C 1
ATOM 9559 O O . GLY A 1 558 ? 8.991 -14.290 44.879 1.00 12.48 566 GLY X O 1
ATOM 9563 N N . LEU A 1 559 ? 7.163 -13.166 44.300 1.00 10.93 567 LEU X N 1
ATOM 9564 C CA A LEU A 1 559 ? 6.352 -13.743 45.378 0.41 10.69 567 LEU X CA 1
ATOM 9565 C CA B LEU A 1 559 ? 6.354 -13.741 45.369 0.59 10.43 567 LEU X CA 1
ATOM 9566 C C . LEU A 1 559 ? 6.436 -15.257 45.560 1.00 11.34 567 LEU X C 1
ATOM 9567 O O . LEU A 1 559 ? 6.533 -15.722 46.683 1.00 11.89 567 LEU X O 1
ATOM 9598 N N . PRO A 1 560 ? 6.402 -16.047 44.472 1.00 11.45 568 PRO X N 1
ATOM 9599 C CA . PRO A 1 560 ? 6.457 -17.486 44.749 1.00 14.85 568 PRO X CA 1
ATOM 9600 C C . PRO A 1 560 ? 7.760 -17.912 45.408 1.00 17.35 568 PRO X C 1
ATOM 9601 O O . PRO A 1 560 ? 7.773 -18.868 46.169 1.00 20.74 568 PRO X O 1
ATOM 9612 N N A SER A 1 561 ? 8.833 -17.196 45.094 0.19 15.42 569 SER X N 1
ATOM 9613 N N B SER A 1 561 ? 8.863 -17.228 45.126 0.58 13.79 569 SER X N 1
ATOM 9614 N N C SER A 1 561 ? 8.832 -17.185 45.121 0.23 15.56 569 SER X N 1
ATOM 9615 C CA A SER A 1 561 ? 10.119 -17.428 45.721 0.19 16.67 569 SER X CA 1
ATOM 9616 C CA B SER A 1 561 ? 10.112 -17.512 45.815 0.58 15.81 569 SER X CA 1
ATOM 9617 C CA C SER A 1 561 ? 10.119 -17.444 45.741 0.23 13.63 569 SER X CA 1
ATOM 9618 C C A SER A 1 561 ? 10.118 -16.959 47.172 0.19 12.77 569 SER X C 1
ATOM 9619 C C B SER A 1 561 ? 10.083 -16.986 47.249 0.58 16.87 569 SER X C 1
ATOM 9620 C C C SER A 1 561 ? 10.136 -16.952 47.189 0.23 14.59 569 SER X C 1
ATOM 9621 O O A SER A 1 561 ? 10.632 -17.657 48.044 0.19 20.36 569 SER X O 1
ATOM 9622 O O B SER A 1 561 ? 10.559 -17.652 48.172 0.58 18.37 569 SER X O 1
ATOM 9623 O O C SER A 1 561 ? 10.675 -17.625 48.064 0.23 21.09 569 SER X O 1
ATOM 9645 N N . TYR A 1 562 ? 9.550 -15.788 47.448 1.00 14.09 570 TYR X N 1
ATOM 9646 C CA A TYR A 1 562 ? 9.594 -15.246 48.789 0.62 16.61 570 TYR X CA 1
ATOM 9647 C CA B TYR A 1 562 ? 9.473 -15.189 48.806 0.38 15.17 570 TYR X CA 1
ATOM 9648 C C . TYR A 1 562 ? 8.778 -16.114 49.774 1.00 15.12 570 TYR X C 1
ATOM 9649 O O . TYR A 1 562 ? 9.239 -16.383 50.888 1.00 18.10 570 TYR X O 1
ATOM 9684 N N . ILE A 1 563 ? 7.608 -16.587 49.366 1.00 16.19 571 ILE X N 1
ATOM 9685 C CA A ILE A 1 563 ? 6.821 -17.350 50.327 0.51 16.79 571 ILE X CA 1
ATOM 9686 C CA B ILE A 1 563 ? 6.722 -17.409 50.196 0.49 18.30 571 ILE X CA 1
ATOM 9687 C C . ILE A 1 563 ? 7.353 -18.739 50.628 1.00 17.81 571 ILE X C 1
ATOM 9688 O O . ILE A 1 563 ? 6.941 -19.342 51.617 1.00 16.83 571 ILE X O 1
ATOM 9719 N N . ALA A 1 564 ? 8.298 -19.231 49.839 1.00 17.65 572 ALA X N 1
ATOM 9720 C CA . ALA A 1 564 ? 8.927 -20.505 50.154 1.00 18.41 572 ALA X CA 1
ATOM 9721 C C . ALA A 1 564 ? 9.644 -20.462 51.495 1.00 18.19 572 ALA X C 1
ATOM 9722 O O . ALA A 1 564 ? 9.923 -21.502 52.099 1.00 18.00 572 ALA X O 1
ATOM 9729 N N . GLN A 1 565 ? 9.937 -19.267 51.988 1.00 16.32 573 GLN X N 1
ATOM 9730 C CA . GLN A 1 565 ? 10.590 -19.136 53.276 1.00 16.48 573 GLN X CA 1
ATOM 9731 C C . GLN A 1 565 ? 9.662 -19.554 54.421 1.00 14.60 573 GLN X C 1
ATOM 9732 O O . GLN A 1 565 ? 10.120 -19.819 55.537 1.00 16.27 573 GLN X O 1
ATOM 9746 N N . ASP A 1 566 ? 8.361 -19.610 54.146 1.00 14.39 574 ASP X N 1
ATOM 9747 C CA . ASP A 1 566 ? 7.364 -20.112 55.092 1.00 13.20 574 ASP X CA 1
ATOM 9748 C C . ASP A 1 566 ? 7.478 -19.448 56.452 1.00 13.42 574 ASP X C 1
ATOM 9749 O O . ASP A 1 566 ? 7.432 -20.115 57.476 1.00 15.10 574 ASP X O 1
ATOM 9758 N N . ARG A 1 567 ? 7.607 -18.132 56.452 1.00 13.32 575 ARG X N 1
ATOM 9759 C CA . ARG A 1 567 ? 7.846 -17.393 57.675 1.00 13.36 575 ARG X CA 1
ATOM 9760 C C . ARG A 1 567 ? 6.552 -17.195 58.475 1.00 11.85 575 ARG X C 1
ATOM 9761 O O . ARG A 1 567 ? 5.434 -17.262 57.951 1.00 12.75 575 ARG X O 1
ATOM 9782 N N . ASP A 1 568 ? 6.727 -16.981 59.768 1.00 13.18 576 ASP X N 1
ATOM 9783 C CA . ASP A 1 568 ? 5.628 -16.651 60.676 1.00 12.99 576 ASP X CA 1
ATOM 9784 C C . ASP A 1 568 ? 5.053 -15.270 60.326 1.00 11.98 576 ASP X C 1
ATOM 9785 O O . ASP A 1 568 ? 5.784 -14.283 60.280 1.00 13.23 576 ASP X O 1
ATOM 9794 N N . ILE A 1 569 ? 3.737 -15.212 60.101 1.00 11.32 577 ILE X N 1
ATOM 9795 C CA . ILE A 1 569 ? 3.047 -13.958 59.803 1.00 11.36 577 ILE X CA 1
ATOM 9796 C C . ILE A 1 569 ? 1.911 -13.729 60.815 1.00 10.95 577 ILE X C 1
ATOM 9797 O O . ILE A 1 569 ? 1.061 -12.872 60.602 1.00 10.66 577 ILE X O 1
ATOM 9813 N N . ASP A 1 570 ? 1.915 -14.463 61.930 1.00 12.05 578 ASP X N 1
ATOM 9814 C CA . ASP A 1 570 ? 0.859 -14.335 62.931 1.00 12.62 578 ASP X CA 1
ATOM 9815 C C . ASP A 1 570 ? 1.292 -13.403 64.051 1.00 11.58 578 ASP X C 1
ATOM 9816 O O . ASP A 1 570 ? 1.870 -13.816 65.051 1.00 14.52 578 ASP X O 1
ATOM 9825 N N . GLY A 1 571 ? 1.004 -12.118 63.902 1.00 11.65 579 GLY X N 1
ATOM 9826 C CA . GLY A 1 571 ? 1.467 -11.116 64.851 1.00 12.72 579 GLY X CA 1
ATOM 9827 C C . GLY A 1 571 ? 2.911 -10.738 64.601 1.00 12.00 579 GLY X C 1
ATOM 9828 O O . GLY A 1 571 ? 3.768 -10.828 65.490 1.00 14.88 579 GLY X O 1
ATOM 9832 N N . GLN A 1 572 ? 3.187 -10.325 63.366 1.00 11.24 580 GLN X N 1
ATOM 9833 C CA . GLN A 1 572 ? 4.528 -9.987 62.925 1.00 10.62 580 GLN X CA 1
ATOM 9834 C C . GLN A 1 572 ? 4.430 -8.829 61.937 1.00 10.02 580 GLN X C 1
ATOM 9835 O O . GLN A 1 572 ? 3.328 -8.397 61.557 1.00 10.68 580 GLN X O 1
ATOM 9849 N N . ASP A 1 573 ? 5.580 -8.349 61.488 1.00 11.11 581 ASP X N 1
ATOM 9850 C CA . ASP A 1 573 ? 5.669 -7.256 60.510 1.00 10.43 581 ASP X CA 1
ATOM 9851 C C . ASP A 1 573 ? 5.419 -7.831 59.126 1.00 10.71 581 ASP X C 1
ATOM 9852 O O . ASP A 1 573 ? 6.261 -8.569 58.612 1.00 11.34 581 ASP X O 1
ATOM 9861 N N . ILE A 1 574 ? 4.238 -7.555 58.573 1.00 9.01 582 ILE X N 1
ATOM 9862 C CA . ILE A 1 574 ? 3.774 -8.246 57.372 1.00 9.18 582 ILE X CA 1
ATOM 9863 C C . ILE A 1 574 ? 3.390 -7.302 56.253 1.00 8.43 582 ILE X C 1
ATOM 9864 O O . ILE A 1 574 ? 3.191 -6.106 56.460 1.00 8.97 582 ILE X O 1
ATOM 9880 N N . VAL A 1 575 ? 3.327 -7.869 55.054 1.00 8.32 583 VAL X N 1
ATOM 9881 C CA . VAL A 1 575 ? 3.035 -7.160 53.826 1.00 8.39 583 VAL X CA 1
ATOM 9882 C C . VAL A 1 575 ? 1.941 -7.908 53.072 1.00 7.62 583 VAL X C 1
ATOM 9883 O O . VAL A 1 575 ? 2.042 -9.112 52.881 1.00 7.96 583 VAL X O 1
ATOM 9896 N N . VAL A 1 576 ? 0.884 -7.198 52.686 1.00 7.40 584 VAL X N 1
ATOM 9897 C CA . VAL A 1 576 ? -0.216 -7.756 51.889 1.00 7.80 584 VAL X CA 1
ATOM 9898 C C . VAL A 1 576 ? 0.004 -7.353 50.435 1.00 6.90 584 VAL X C 1
ATOM 9899 O O . VAL A 1 576 ? 0.271 -6.181 50.173 1.00 8.38 584 VAL X O 1
ATOM 9912 N N . TRP A 1 577 ? -0.123 -8.309 49.520 1.00 6.85 585 TRP X N 1
ATOM 9913 C CA . TRP A 1 577 ? 0.029 -8.036 48.094 1.00 7.19 585 TRP X CA 1
ATOM 9914 C C . TRP A 1 577 ? -1.296 -8.428 47.431 1.00 6.91 585 TRP X C 1
ATOM 9915 O O . TRP A 1 577 ? -1.626 -9.625 47.346 1.00 7.96 585 TRP X O 1
ATOM 9936 N N . HIS A 1 578 ? -2.064 -7.423 47.001 1.00 6.44 586 HIS X N 1
ATOM 9937 C CA . HIS A 1 578 ? -3.379 -7.668 46.425 1.00 6.35 586 HIS X CA 1
ATOM 9938 C C . HIS A 1 578 ? -3.323 -7.477 44.916 1.00 5.81 586 HIS X C 1
ATOM 9939 O O . HIS A 1 578 ? -2.959 -6.419 44.406 1.00 6.66 586 HIS X O 1
ATOM 9954 N N . THR A 1 579 ? -3.708 -8.543 44.219 1.00 6.29 587 THR X N 1
ATOM 9955 C CA . THR A 1 579 ? -3.835 -8.558 42.757 1.00 6.33 587 THR X CA 1
ATOM 9956 C C . THR A 1 579 ? -5.237 -8.152 42.359 1.00 6.29 587 THR X C 1
ATOM 9957 O O . THR A 1 579 ? -6.202 -8.673 42.919 1.00 6.92 587 THR X O 1
ATOM 9968 N N . PHE A 1 580 ? -5.352 -7.240 41.390 1.00 6.22 588 PHE X N 1
ATOM 9969 C CA . PHE A 1 580 ? -6.660 -6.807 40.899 1.00 6.76 588 PHE X CA 1
ATOM 9970 C C . PHE A 1 580 ? -6.501 -6.306 39.485 1.00 6.14 588 PHE X C 1
ATOM 9971 O O . PHE A 1 580 ? -5.486 -5.705 39.155 1.00 7.41 588 PHE X O 1
ATOM 9988 N N . GLY A 1 581 ? -7.491 -6.515 38.639 1.00 7.15 589 GLY X N 1
ATOM 9989 C CA . GLY A 1 581 ? -7.324 -6.101 37.265 1.00 8.73 589 GLY X CA 1
ATOM 9990 C C . GLY A 1 581 ? -8.595 -6.053 36.476 1.00 6.56 589 GLY X C 1
ATOM 9991 O O . GLY A 1 581 ? -9.664 -6.480 36.914 1.00 7.40 589 GLY X O 1
ATOM 9995 N N . LEU A 1 582 ? -8.439 -5.544 35.266 1.00 7.12 590 LEU X N 1
ATOM 9996 C CA A LEU A 1 582 ? -9.534 -5.512 34.308 0.39 7.93 590 LEU X CA 1
ATOM 9997 C CA B LEU A 1 582 ? -9.488 -5.452 34.252 0.61 7.35 590 LEU X CA 1
ATOM 9998 C C . LEU A 1 582 ? -9.269 -6.467 33.157 1.00 7.47 590 LEU X C 1
ATOM 9999 O O . LEU A 1 582 ? -8.152 -6.587 32.665 1.00 9.61 590 LEU X O 1
ATOM 10030 N N . THR A 1 583 ? -10.322 -7.139 32.737 1.00 7.22 591 THR X N 1
ATOM 10031 C CA . THR A 1 583 ? -10.280 -8.030 31.580 1.00 7.20 591 THR X CA 1
ATOM 10032 C C . THR A 1 583 ? -11.026 -7.326 30.438 1.00 7.36 591 THR X C 1
ATOM 10033 O O . THR A 1 583 ? -12.177 -6.965 30.600 1.00 9.71 591 THR X O 1
ATOM 10044 N N . HIS A 1 584 ? -10.328 -7.056 29.351 1.00 7.60 592 HIS X N 1
ATOM 10045 C CA A HIS A 1 584 ? -10.790 -6.143 28.315 0.88 8.81 592 HIS X CA 1
ATOM 10046 C CA B HIS A 1 584 ? -10.821 -6.198 28.287 0.12 7.66 592 HIS X CA 1
ATOM 10047 C C . HIS A 1 584 ? -11.015 -6.895 26.991 1.00 8.45 592 HIS X C 1
ATOM 10048 O O . HIS A 1 584 ? -10.060 -7.386 26.372 1.00 9.04 592 HIS X O 1
ATOM 10075 N N . PHE A 1 585 ? -12.280 -6.944 26.595 1.00 9.16 593 PHE X N 1
ATOM 10076 C CA . PHE A 1 585 ? -12.710 -7.379 25.283 1.00 8.85 593 PHE X CA 1
ATOM 10077 C C . PHE A 1 585 ? -13.111 -6.099 24.561 1.00 8.82 593 PHE X C 1
ATOM 10078 O O . PHE A 1 585 ? -14.226 -5.614 24.751 1.00 11.17 593 PHE X O 1
ATOM 10095 N N . PRO A 1 586 ? -12.203 -5.480 23.790 1.00 7.99 594 PRO X N 1
ATOM 10096 C CA . PRO A 1 586 ? -12.511 -4.094 23.427 1.00 8.58 594 PRO X CA 1
ATOM 10097 C C . PRO A 1 586 ? -13.781 -3.943 22.603 1.00 8.97 594 PRO X C 1
ATOM 10098 O O . PRO A 1 586 ? -14.082 -4.763 21.745 1.00 14.39 594 PRO X O 1
ATOM 10109 N N . ARG A 1 587 ? -14.497 -2.873 22.871 1.00 9.26 595 ARG X N 1
ATOM 10110 C CA A ARG A 1 587 ? -15.786 -2.603 22.253 0.40 8.59 595 ARG X CA 1
ATOM 10111 C CA B ARG A 1 587 ? -15.778 -2.575 22.235 0.60 8.56 595 ARG X CA 1
ATOM 10112 C C . ARG A 1 587 ? -15.597 -1.547 21.157 1.00 8.54 595 ARG X C 1
ATOM 10113 O O . ARG A 1 587 ? -14.618 -0.789 21.159 1.00 9.06 595 ARG X O 1
ATOM 10154 N N . VAL A 1 588 ? -16.561 -1.432 20.250 1.00 9.25 596 VAL X N 1
ATOM 10155 C CA A VAL A 1 588 ? -16.543 -0.387 19.246 0.75 9.00 596 VAL X CA 1
ATOM 10156 C CA B VAL A 1 588 ? -16.447 -0.389 19.250 0.25 8.81 596 VAL X CA 1
ATOM 10157 C C . VAL A 1 588 ? -16.425 0.995 19.907 1.00 8.07 596 VAL X C 1
ATOM 10158 O O . VAL A 1 588 ? -15.767 1.880 19.401 1.00 8.70 596 VAL X O 1
ATOM 10183 N N . GLU A 1 589 ? -17.076 1.165 21.067 1.00 7.72 597 GLU X N 1
ATOM 10184 C CA . GLU A 1 589 ? -17.048 2.431 21.787 1.00 7.90 597 GLU X CA 1
ATOM 10185 C C . GLU A 1 589 ? -15.667 2.800 22.287 1.00 7.06 597 GLU X C 1
ATOM 10186 O O . GLU A 1 589 ? -15.458 3.943 22.650 1.00 8.39 597 GLU X O 1
ATOM 10198 N N . ASP A 1 590 ? -14.734 1.853 22.334 1.00 7.15 598 ASP X N 1
ATOM 10199 C CA . ASP A 1 590 ? -13.376 2.135 22.768 1.00 7.53 598 ASP X CA 1
ATOM 10200 C C . ASP A 1 590 ? -12.523 2.758 21.665 1.00 7.38 598 ASP X C 1
ATOM 10201 O O . ASP A 1 590 ? -11.397 3.154 21.934 1.00 8.93 598 ASP X O 1
ATOM 10210 N N . TRP A 1 591 ? -13.056 2.818 20.449 1.00 7.82 599 TRP X N 1
ATOM 10211 C CA . TRP A 1 591 ? -12.324 3.320 19.272 1.00 7.94 599 TRP X CA 1
ATOM 10212 C C . TRP A 1 591 ? -12.962 4.643 18.825 1.00 7.71 599 TRP X C 1
ATOM 10213 O O . TRP A 1 591 ? -14.178 4.748 18.774 1.00 8.56 599 TRP X O 1
ATOM 10234 N N . PRO A 1 592 ? -12.162 5.668 18.465 1.00 8.03 600 PRO X N 1
ATOM 10235 C CA . PRO A 1 592 ? -10.715 5.680 18.264 1.00 7.92 600 PRO X CA 1
ATOM 10236 C C . PRO A 1 592 ? -9.876 6.049 19.487 1.00 7.92 600 PRO X C 1
ATOM 10237 O O . PRO A 1 592 ? -8.656 5.956 19.418 1.00 9.09 600 PRO X O 1
ATOM 10248 N N . ILE A 1 593 ? -10.518 6.455 20.571 1.00 8.58 601 ILE X N 1
ATOM 10249 C CA . ILE A 1 593 ? -9.845 6.721 21.839 1.00 8.87 601 ILE X CA 1
ATOM 10250 C C . ILE A 1 593 ? -10.811 6.264 22.907 1.00 8.34 601 ILE X C 1
ATOM 10251 O O . ILE A 1 593 ? -12.018 6.479 22.778 1.00 9.44 601 ILE X O 1
ATOM 10267 N N . MET A 1 594 ? -10.301 5.594 23.929 1.00 8.79 602 MET X N 1
ATOM 10268 C CA A MET A 1 594 ? -11.214 4.869 24.806 0.48 8.35 602 MET X CA 1
ATOM 10269 C CA B MET A 1 594 ? -11.093 4.842 24.891 0.52 9.14 602 MET X CA 1
ATOM 10270 C C . MET A 1 594 ? -11.637 5.669 26.031 1.00 8.86 602 MET X C 1
ATOM 10271 O O . MET A 1 594 ? -10.860 6.347 26.699 1.00 8.88 602 MET X O 1
ATOM 10298 N N A PRO A 1 595 ? -12.927 5.619 26.345 0.46 8.13 603 PRO X N 1
ATOM 10299 N N B PRO A 1 595 ? -12.930 5.551 26.329 0.54 9.30 603 PRO X N 1
ATOM 10300 C CA A PRO A 1 595 ? -13.434 6.159 27.610 0.46 8.33 603 PRO X CA 1
ATOM 10301 C CA B PRO A 1 595 ? -13.331 6.176 27.583 0.54 10.32 603 PRO X CA 1
ATOM 10302 C C A PRO A 1 595 ? -12.905 5.397 28.820 0.46 7.12 603 PRO X C 1
ATOM 10303 C C B PRO A 1 595 ? -12.696 5.436 28.755 0.54 8.40 603 PRO X C 1
ATOM 10304 O O A PRO A 1 595 ? -12.772 4.186 28.785 0.46 5.72 603 PRO X O 1
ATOM 10305 O O B PRO A 1 595 ? -12.315 4.274 28.649 0.54 8.72 603 PRO X O 1
ATOM 10326 N N . VAL A 1 596 ? -12.570 6.128 29.874 1.00 8.56 604 VAL X N 1
ATOM 10327 C CA . VAL A 1 596 ? -12.005 5.523 31.072 1.00 8.59 604 VAL X CA 1
ATOM 10328 C C . VAL A 1 596 ? -12.834 4.363 31.585 1.00 8.62 604 VAL X C 1
ATOM 10329 O O . VAL A 1 596 ? -14.066 4.430 31.638 1.00 9.28 604 VAL X O 1
ATOM 10343 N N . ASP A 1 597 ? -12.119 3.315 31.971 1.00 8.13 605 ASP X N 1
ATOM 10344 C CA A ASP A 1 597 ? -12.730 2.290 32.791 0.51 9.41 605 ASP X CA 1
ATOM 10345 C CA B ASP A 1 597 ? -12.639 2.152 32.702 0.49 8.87 605 ASP X CA 1
ATOM 10346 C C . ASP A 1 597 ? -11.847 2.104 34.011 1.00 7.79 605 ASP X C 1
ATOM 10347 O O . ASP A 1 597 ? -10.705 2.547 34.042 1.00 9.73 605 ASP X O 1
ATOM 10364 N N . THR A 1 598 ? -12.417 1.546 35.072 1.00 7.85 606 THR X N 1
ATOM 10365 C CA A THR A 1 598 ? -11.813 1.613 36.409 0.92 7.95 606 THR X CA 1
ATOM 10366 C CA B THR A 1 598 ? -11.788 1.593 36.353 0.08 7.88 606 THR X CA 1
ATOM 10367 C C . THR A 1 598 ? -11.744 0.260 37.106 1.00 7.56 606 THR X C 1
ATOM 10368 O O . THR A 1 598 ? -12.591 -0.621 36.893 1.00 9.02 606 THR X O 1
ATOM 10389 N N . VAL A 1 599 ? -10.771 0.141 38.005 1.00 7.45 607 VAL X N 1
ATOM 10390 C CA . VAL A 1 599 ? -10.681 -0.992 38.905 1.00 7.83 607 VAL X CA 1
ATOM 10391 C C . VAL A 1 599 ? -9.902 -0.541 40.135 1.00 6.86 607 VAL X C 1
ATOM 10392 O O . VAL A 1 599 ? -9.122 0.412 40.062 1.00 8.23 607 VAL X O 1
ATOM 10405 N N . GLY A 1 600 ? -10.050 -1.235 41.259 1.00 6.67 608 GLY X N 1
ATOM 10406 C CA . GLY A 1 600 ? -9.320 -0.831 42.453 1.00 6.65 608 GLY X CA 1
ATOM 10407 C C . GLY A 1 600 ? -9.721 -1.686 43.621 1.00 6.16 608 GLY X C 1
ATOM 10408 O O . GLY A 1 600 ? -10.108 -2.843 43.449 1.00 7.08 608 GLY X O 1
ATOM 10412 N N . PHE A 1 601 ? -9.589 -1.129 44.822 1.00 6.39 609 PHE X N 1
ATOM 10413 C CA . PHE A 1 601 ? -9.888 -1.831 46.061 1.00 6.75 609 PHE X CA 1
ATOM 10414 C C . PHE A 1 601 ? -9.999 -0.781 47.165 1.00 6.16 609 PHE X C 1
ATOM 10415 O O . PHE A 1 601 ? -9.606 0.383 46.988 1.00 6.68 609 PHE X O 1
ATOM 10432 N N . LYS A 1 602 ? -10.505 -1.195 48.317 1.00 6.89 610 LYS X N 1
ATOM 10433 C CA A LYS A 1 602 ? -10.540 -0.304 49.463 0.64 7.74 610 LYS X CA 1
ATOM 10434 C CA B LYS A 1 602 ? -10.532 -0.305 49.465 0.36 8.22 610 LYS X CA 1
ATOM 10435 C C . LYS A 1 602 ? -10.293 -1.072 50.745 1.00 7.07 610 LYS X C 1
ATOM 10436 O O . LYS A 1 602 ? -10.460 -2.280 50.795 1.00 7.75 610 LYS X O 1
ATOM 10473 N N . LEU A 1 603 ? -9.899 -0.333 51.766 1.00 7.39 611 LEU X N 1
ATOM 10474 C CA . LEU A 1 603 ? -9.787 -0.857 53.108 1.00 8.08 611 LEU X CA 1
ATOM 10475 C C . LEU A 1 603 ? -10.617 0.011 54.042 1.00 7.81 611 LEU X C 1
ATOM 10476 O O . LEU A 1 603 ? -10.502 1.242 54.028 1.00 8.79 611 LEU X O 1
ATOM 10492 N N . ARG A 1 604 ? -11.448 -0.625 54.863 1.00 8.01 612 ARG X N 1
ATOM 10493 C CA . ARG A 1 604 ? -12.334 0.089 55.778 1.00 8.56 612 ARG X CA 1
ATOM 10494 C C . ARG A 1 604 ? -11.985 -0.313 57.202 1.00 7.18 612 ARG X C 1
ATOM 10495 O O . ARG A 1 604 ? -11.716 -1.471 57.477 1.00 7.61 612 ARG X O 1
ATOM 10516 N N . PRO A 1 605 ? -12.062 0.627 58.153 1.00 7.18 613 PRO X N 1
ATOM 10517 C CA . PRO A 1 605 ? -11.793 0.274 59.543 1.00 8.13 613 PRO X CA 1
ATOM 10518 C C . PRO A 1 605 ? -12.794 -0.784 60.016 1.00 7.60 613 PRO X C 1
ATOM 10519 O O . PRO A 1 605 ? -13.957 -0.785 59.614 1.00 9.56 613 PRO X O 1
ATOM 10530 N N . GLU A 1 606 ? -12.324 -1.701 60.859 1.00 8.28 614 GLU X N 1
ATOM 10531 C CA . GLU A 1 606 ? -13.096 -2.811 61.368 1.00 8.97 614 GLU X CA 1
ATOM 10532 C C . GLU A 1 606 ? -12.821 -2.931 62.858 1.00 9.24 614 GLU X C 1
ATOM 10533 O O . GLU A 1 606 ? -11.955 -3.694 63.281 1.00 10.61 614 GLU X O 1
ATOM 10545 N N . GLY A 1 607 ? -13.540 -2.146 63.662 1.00 9.44 615 GLY X N 1
ATOM 10546 C CA . GLY A 1 607 ? -13.228 -2.102 65.076 1.00 10.98 615 GLY X CA 1
ATOM 10547 C C . GLY A 1 607 ? -11.879 -1.476 65.365 1.00 9.45 615 GLY X C 1
ATOM 10548 O O . GLY A 1 607 ? -11.305 -1.689 66.439 1.00 10.50 615 GLY X O 1
ATOM 10552 N N . PHE A 1 608 ? -11.375 -0.669 64.434 1.00 8.66 616 PHE X N 1
ATOM 10553 C CA . PHE A 1 608 ? -10.177 0.118 64.701 1.00 8.85 616 PHE X CA 1
ATOM 10554 C C . PHE A 1 608 ? -10.478 1.239 65.704 1.00 8.79 616 PHE X C 1
ATOM 10555 O O . PHE A 1 608 ? -9.674 1.537 66.606 1.00 9.35 616 PHE X O 1
ATOM 10572 N N . PHE A 1 609 ? -11.626 1.873 65.531 1.00 9.14 617 PHE X N 1
ATOM 10573 C CA . PHE A 1 609 ? -12.049 2.969 66.381 1.00 9.88 617 PHE X CA 1
ATOM 10574 C C . PHE A 1 609 ? -13.029 2.478 67.459 1.00 9.89 617 PHE X C 1
ATOM 10575 O O . PHE A 1 609 ? -13.594 1.375 67.357 1.00 12.63 617 PHE X O 1
ATOM 10592 N N . ASP A 1 610 ? -13.215 3.287 68.495 1.00 9.94 618 ASP X N 1
ATOM 10593 C CA . ASP A 1 610 ? -14.102 2.945 69.614 1.00 10.17 618 ASP X CA 1
ATOM 10594 C C . ASP A 1 610 ? -15.569 3.311 69.386 1.00 10.29 618 ASP X C 1
ATOM 10595 O O . ASP A 1 610 ? -16.416 2.976 70.218 1.00 10.83 618 ASP X O 1
ATOM 10604 N N . ARG A 1 611 ? -15.827 3.982 68.261 1.00 9.96 619 ARG X N 1
ATOM 10605 C CA . ARG A 1 611 ? -17.125 4.448 67.785 1.00 9.96 619 ARG X CA 1
ATOM 10606 C C . ARG A 1 611 ? -16.827 5.163 66.474 1.00 9.97 619 ARG X C 1
ATOM 10607 O O . ARG A 1 611 ? -15.647 5.322 66.111 1.00 10.98 619 ARG X O 1
ATOM 10628 N N . SER A 1 612 ? -17.855 5.607 65.754 1.00 9.83 620 SER X N 1
ATOM 10629 C CA . SER A 1 612 ? -17.629 6.371 64.542 1.00 9.97 620 SER X CA 1
ATOM 10630 C C . SER A 1 612 ? -16.573 7.467 64.776 1.00 11.29 620 SER X C 1
ATOM 10631 O O . SER A 1 612 ? -16.683 8.220 65.752 1.00 10.69 620 SER X O 1
ATOM 10639 N N . PRO A 1 613 ? -15.585 7.603 63.864 1.00 10.76 621 PRO X N 1
ATOM 10640 C CA . PRO A 1 613 ? -14.558 8.640 64.025 1.00 11.91 621 PRO X CA 1
ATOM 10641 C C . PRO A 1 613 ? -14.968 9.987 63.397 1.00 10.54 621 PRO X C 1
ATOM 10642 O O . PRO A 1 613 ? -14.134 10.881 63.318 1.00 11.99 621 PRO X O 1
ATOM 10653 N N . VAL A 1 614 ? -16.213 10.117 62.962 1.00 10.51 622 VAL X N 1
ATOM 10654 C CA . VAL A 1 614 ? -16.656 11.339 62.296 1.00 9.51 622 VAL X CA 1
ATOM 10655 C C . VAL A 1 614 ? -17.816 12.009 63.021 1.00 9.74 622 VAL X C 1
ATOM 10656 O O . VAL A 1 614 ? -18.567 12.790 62.426 1.00 10.55 622 VAL X O 1
ATOM 10669 N N . LEU A 1 615 ? -17.927 11.773 64.321 1.00 11.03 623 LEU X N 1
ATOM 10670 C CA . LEU A 1 615 ? -18.967 12.462 65.073 1.00 10.33 623 LEU X CA 1
ATOM 10671 C C . LEU A 1 615 ? -18.663 13.940 65.285 1.00 11.69 623 LEU X C 1
ATOM 10672 O O . LEU A 1 615 ? -19.560 14.715 65.613 1.00 12.46 623 LEU X O 1
ATOM 10688 N N . ASP A 1 616 ? -17.413 14.337 65.108 1.00 11.22 624 ASP X N 1
ATOM 10689 C CA . ASP A 1 616 ? -17.026 15.726 65.282 1.00 12.65 624 ASP X CA 1
ATOM 10690 C C . ASP A 1 616 ? -17.036 16.532 63.978 1.00 11.81 624 ASP X C 1
ATOM 10691 O O . ASP A 1 616 ? -16.609 17.694 63.963 1.00 13.23 624 ASP X O 1
ATOM 10700 N N . VAL A 1 617 ? -17.549 15.965 62.891 1.00 11.90 625 VAL X N 1
ATOM 10701 C CA . VAL A 1 617 ? -17.722 16.706 61.658 1.00 13.06 625 VAL X CA 1
ATOM 10702 C C . VAL A 1 617 ? -18.901 17.647 61.846 1.00 15.54 625 VAL X C 1
ATOM 10703 O O . VAL A 1 617 ? -19.965 17.208 62.274 1.00 15.48 625 VAL X O 1
ATOM 10716 N N . PRO A 1 618 ? -18.715 18.944 61.565 1.00 16.49 626 PRO X N 1
ATOM 10717 C CA . PRO A 1 618 ? -19.829 19.875 61.763 1.00 16.67 626 PRO X CA 1
ATOM 10718 C C . PRO A 1 618 ? -20.801 19.847 60.600 1.00 17.73 626 PRO X C 1
ATOM 10719 O O . PRO A 1 618 ? -20.491 19.325 59.534 1.00 17.96 626 PRO X O 1
ATOM 10730 N N . ALA A 1 619 ? -21.985 20.406 60.812 1.00 19.01 627 ALA X N 1
ATOM 10731 C CA . ALA A 1 619 ? -22.961 20.568 59.741 1.00 22.11 627 ALA X CA 1
ATOM 10732 C C . ALA A 1 619 ? -22.367 21.463 58.667 1.00 24.02 627 ALA X C 1
ATOM 10733 O O . ALA A 1 619 ? -21.581 22.364 58.974 1.00 25.96 627 ALA X O 1
ATOM 10740 N N . ASN A 1 620 ? -22.751 21.237 57.413 1.00 34.32 628 ASN X N 1
ATOM 10741 C CA . ASN A 1 620 ? -22.179 21.973 56.293 1.00 53.15 628 ASN X CA 1
ATOM 10742 C C . ASN A 1 620 ? -22.687 23.408 56.310 1.00 58.92 628 ASN X C 1
ATOM 10743 O O . ASN A 1 620 ? -23.842 23.636 56.668 1.00 44.08 628 ASN X O 1
ATOM 10754 N N . PRO A 1 621 ? -21.829 24.378 55.936 1.00 62.57 629 PRO X N 1
ATOM 10755 C CA . PRO A 1 621 ? -22.258 25.779 55.831 1.00 92.36 629 PRO X CA 1
ATOM 10756 C C . PRO A 1 621 ? -23.368 25.988 54.800 1.00 88.44 629 PRO X C 1
ATOM 10757 O O . PRO A 1 621 ? -23.724 25.081 54.047 1.00 92.68 629 PRO X O 1
#

Radius of gyration: 25.92 Å; Cα contacts (8 Å, |Δi|>4): 1778; chains: 1; bounding box: 74×57×75 Å

B-factor: mean 19.06, std 15.63, range [4.49, 212.76]

Solvent-accessible surface area: 27524 Å² total

Nearest PDB structures (foldseek):
  3wa2-assembly1_X  TM=1.002E+00  e=0.000E+00  Arthrobacter globiformis
  8j6g-assembly1_A  TM=1.001E+00  e=0.000E+00  Arthrobacter globiformis
  7wir-assembly1_A  TM=1.000E+00  e=0.000E+00  Arthrobacter globi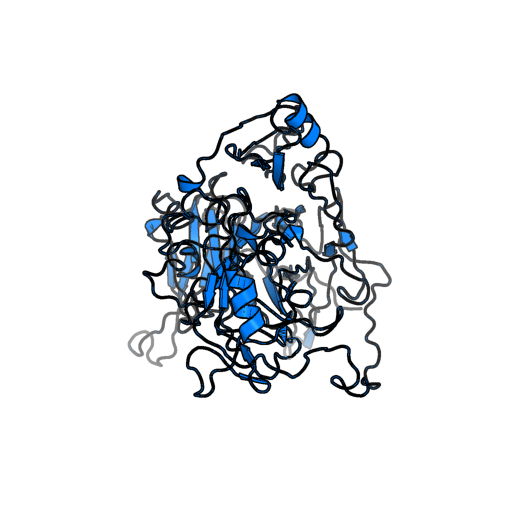formis
  6l9c-assembly1_X  TM=1.001E+00  e=0.000E+00  Arthrobacter globiformis
  7wno-assembly1_X  TM=1.001E+00  e=0.000E+00  Arthrobacter globiformis

Secondary structure (DSSP, 8-state):
--TTPPPPHHHHHHHHHHHHHTT---TTEEEEEEEEPPPPTT-SSSS---EEEEEEEETTSPPPEEEEEETTTTEEEEEEE--HHHH-PPPPPGGGTTHHHHHHTT-HHHHHHHHHTT--GGGEE---EE----S-GGGTTS-EEEE--EE-SSTTS-GGGSB-TTEEEEEETTTTEEEEEEE----PPP-S---TT-HHHH-SPP----------TT--S-EEETTTEEEETTEEEEEEEETTTEEEEEEEEEEETTEEEEEEEEEEEEEEEEEB---STTTTT-EE-IIIII-GGGGBPPPPBTTTB-SS-EEE--EEE-TTS-EEE-TT-EEEEEEEEEEEEEEE-TTT--EEEEEEEEEEEEEEE-----EEEEEEEETTS-EEEEEEEEE----EEPPTT--SSEEEEETTEEEE-EEEEEEEEEEE-TTSS-BEEEEEEEEE--SBTTBTTS--EEEEEEE--BGGG-EE---GGGT-EEEEEEEEEE-TTS-EEEEEEEE-------S-TTSHHHHHTGGGGSSEEEEE--TT---TT-S--TTPPTT-SHHHHHTT--B-TTB-EEEEEEEEEEE---GGGSSSEEEEEEEEEEEEES-SSS-TTTTPPPP-